Protein AF-0000000067025073 (afdb_homodimer)

Secondary structure (DSSP, 8-state):
-HHHHHHHHTHHHHHHHHHHHHHHHHHHHHHHHHHHHHHHHHHHHHHHHHHHHHHHHHHHHHHHH----HHHHHHHHHHHHHHHHHTT-----TT--S-SHHHHHHHHHHHHHT-----BTTB-----SHHHHHHHHHHHHHHHHHHHHHHHHHHHHHHHHHHHHHHHHHHHHHHH-TTS-HHHHHHHHHHHHHHHS-SSS-HHHHTTSS-HHHHHHHHHHHHHHHHHHHHHHH---HHHHHHHHHHHHTT----SS---GGGHHHHHHHHHHHHHHHHHHHHHHHHHHHHHHHHT-/-HHHHHHHHTHHHHHHHHHHHHHHHHHHHHHHHHHHHHHHHHHHHHHHHHHHHHHHHHHHHHHHH----HHHHHHHHHHHHHHHHHTT-----TT--S-SHHHHHHHHHHHHHT-----BTTB-----SHHHHHHHHHHHHHHHHHHHHHHHHHHHHHHHHHHHHHHHHHHHHHHH-TTS-HHHHHHHHHHHHHHHS-SSS-HHHHTTSS-HHHHHHHHHHHHHHHHHHHHHHH---HHHHHHHHHHHHTT----SS---GGGHHHHHHHHHHHHHHHHHHHHHHHHHHHHHHHHT-

Radius of gyration: 28.83 Å; Cα contacts (8 Å, |Δi|>4): 565; chains: 2; bounding box: 78×93×70 Å

pLDDT: mean 74.92, std 16.05, range [34.28, 96.12]

Solvent-accessible surface area (backbone atoms only — not comparable to full-atom values): 31392 Å² total; per-residue (Å²): 108,66,64,54,49,54,47,59,73,36,46,73,45,44,48,44,41,51,51,49,51,52,51,33,54,53,43,14,52,52,48,25,66,62,45,30,64,56,48,54,52,50,48,52,49,51,51,49,50,50,51,48,49,46,49,51,50,37,46,54,56,40,61,74,58,74,66,85,64,70,67,57,52,55,51,43,42,51,51,49,51,49,50,40,45,73,70,66,50,74,85,86,49,89,84,67,62,61,52,37,70,67,41,16,36,50,46,37,50,28,50,30,64,15,24,27,32,75,36,46,68,85,44,84,86,73,71,83,48,69,68,42,42,52,49,49,52,55,49,30,68,55,33,31,63,48,41,53,56,18,27,29,34,47,20,51,52,48,51,51,51,51,49,51,50,50,51,52,50,49,51,51,41,42,71,65,36,91,70,57,54,71,60,59,54,48,54,55,43,48,62,47,52,71,55,59,74,62,75,84,65,57,76,78,50,58,72,66,66,52,57,66,64,57,55,51,51,49,44,50,49,48,49,53,48,50,12,49,51,39,23,70,73,69,64,47,51,58,68,55,20,39,45,46,47,51,37,48,46,63,16,19,15,74,46,81,76,62,61,54,62,90,44,47,64,60,50,49,53,51,40,52,52,45,34,7,33,51,44,35,51,50,51,49,50,53,51,50,55,50,49,54,57,55,68,77,97,106,66,64,55,47,55,48,58,72,37,46,72,45,44,48,43,42,53,52,49,51,52,50,32,53,52,42,12,52,51,49,24,64,63,46,30,63,55,50,56,53,50,48,52,50,49,52,50,48,50,50,48,49,46,50,51,51,37,45,54,57,40,61,72,58,76,67,84,64,70,66,56,53,56,52,44,42,51,52,50,52,49,50,40,44,74,71,66,50,72,84,85,48,87,84,67,62,60,52,37,72,68,42,17,37,50,48,36,50,28,50,31,64,15,24,28,31,75,33,44,70,79,48,84,85,71,72,82,49,70,68,42,40,52,48,49,52,56,49,30,67,56,33,31,60,47,39,53,56,17,26,30,34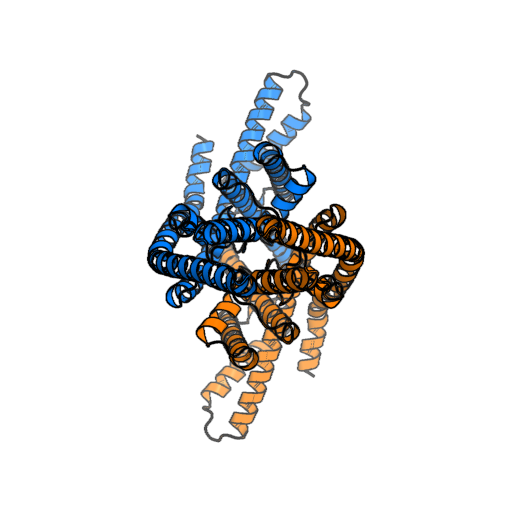,47,18,50,52,48,52,51,51,52,48,50,50,49,51,53,50,49,51,51,41,43,70,65,36,91,73,58,54,71,61,58,54,48,53,54,44,49,63,47,53,71,56,59,74,63,74,85,65,56,76,75,51,58,72,65,66,52,56,67,64,56,54,51,50,49,44,50,50,48,49,54,48,50,12,49,51,40,22,70,72,70,65,45,52,59,66,57,21,38,44,46,46,50,36,48,46,62,15,20,15,74,45,82,75,60,59,54,64,90,44,46,64,61,48,49,51,51,39,50,52,44,36,7,33,51,45,34,51,50,52,50,51,52,50,50,54,50,49,54,57,54,65,76,93

Organism: Dracunculus medinensis (NCBI:txid318479)

Foldseek 3Di:
DVVVVVVVVLVVLCVLVVVLVVLLQVQLVVLLVVAVVVQLVVLVVVLVVVVVVLLVVLVVVVVVVPDDDPVSSVVSSVVVVVVCVVVVNDDRDSPDGCSDSVNSSVVLCCLQLLLQDLPAPSGGDDGDDPVRVVVSVVSNVVRNVSLLSSLLSLLVVVLVVVLVVVLVVLVVCVVVPVPPDPVVVVVNVVVVVVVPPPPPDPPVCVLVVPPLVSLVVVLVVLLQVQLVVCCVQAVDDSVVSSVVSVSLLVSVNPVPDHGHNVCVVVSVVSNSNSVSSVSNSVVNVVVVVVVVVVVVD/DVVVVVVVLLVVLCVLVVVLVVLLQVQLVVLLVVAVVVQLVVLVVVLVVVLVVLLVVLVVVVVVVVDDDPVSSVVSSVVVVVVCVVVVNDDRDSPLGCSDSVNSSVVLCCLQLLLQPLPAPSGGDDGDDPVRVVVSVVSNVVRNVSLLSSLLSLLVVVLVVVLVVVLVVLVVCVVVPVPPDPVVVVVNVVVVVVVPPPPPDPPVCVLVPPPLVSLVVVLVVLLQVQLVVCCVQAVDDSVVSSVVSVSLLVSVNPNPDHGHNVCPVVSVVSNSNSVSSVSNSVVNVVVVVVVVVVVVD

Nearest PDB structures (foldseek):
  4xdl-assembly2_C  TM=5.123E-01  e=3.705E-07  Homo sapiens
  6pis-assembly1_A  TM=5.060E-01  e=1.432E-06  Mus musculus
  3k03-assembly1_A  TM=7.831E-01  e=1.466E-01  Bacillus cereus
  8vta-assembly1_A  TM=3.083E-01  e=8.335E-01  Spirochaeta thermophila
  4xdl-assembly2_C  TM=5.120E-01  e=4.250E-07  Homo sapiens

Sequence (594 aa):
MA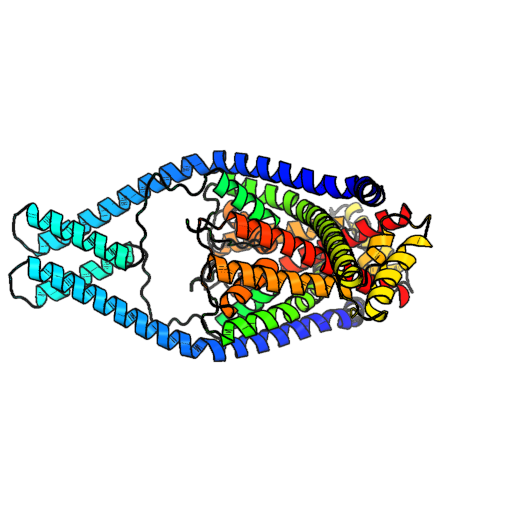IISLLKGNLKSILPILFLIIYTIIGAFIFMVLEGPNEINELKLLINERENLIEDTAFKLYKIRGGNPSRIYNRTIRALKIFSQQLGVTELNINNTKWTLLGSIYYSVTVYTTIGKLKQGYGDIYPITWSGRLVTIIYAFIGIPLALVSLYSLGKLFAVICIFFWKVLVQSLVKTSRFVSKDIEKQVKKLDVEDQESDNVDDGEYLLNFPISVLIALTIAWVLFCAWVFLALEGWNYGTSLYFTLISLTTIGFGDVLPSQSEIWATGLCVLVGLSLVSTVLSMVQQQIEALTKVKEMAIISLLKGNLKSILPILFLIIYTIIGAFIFMVLEGPNEINELKLLINERENLIEDTAFKLYKIRGGNPSRIYNRTIRALKIFSQQLGVTELNINNTKWTLLGSIYYSVTVYTTIGKLKQGYGDIYPITWSGRLVTIIYAFIGIPLALVSLYSLGKLFAVICIFFWKVLVQSLVKTSRFVSKDIEKQVKKLDVEDQESDNVDDGEYLLNFPISVLIALTIAWVLFCAWVFLALEGWNYGTSLYFTLISLTTIGFGDVLPSQSEIWATGLCVLVGLSLVSTVLSMVQQQIEALTKVKE

Structure (mmCIF, N/CA/C/O backbone):
data_AF-0000000067025073-model_v1
#
loop_
_entity.id
_entity.type
_entity.pdbx_description
1 polymer 'Ion channel'
#
loop_
_atom_site.group_PDB
_atom_site.id
_atom_site.type_symbol
_atom_site.label_atom_id
_atom_site.label_alt_id
_atom_site.label_comp_id
_atom_site.label_asym_id
_atom_site.label_entity_id
_atom_site.label_seq_id
_atom_site.pdbx_PDB_ins_code
_atom_site.Cartn_x
_atom_site.Cartn_y
_atom_site.Cartn_z
_atom_site.occupancy
_atom_site.B_iso_or_equiv
_atom_site.auth_seq_id
_atom_site.auth_comp_id
_atom_site.auth_asym_id
_atom_site.auth_atom_id
_atom_site.pdbx_PDB_model_num
ATOM 1 N N . MET A 1 1 ? 12.32 11.148 39.125 1 37.09 1 MET A N 1
ATOM 2 C CA . MET A 1 1 ? 11.141 12 39.25 1 37.09 1 MET A CA 1
ATOM 3 C C . MET A 1 1 ? 10.828 12.672 37.906 1 37.09 1 MET A C 1
ATOM 5 O O . MET A 1 1 ? 9.656 12.797 37.531 1 37.09 1 MET A O 1
ATOM 9 N N . ALA A 1 2 ? 11.898 13.094 37.219 1 40.72 2 ALA A N 1
ATOM 10 C CA . ALA A 1 2 ? 11.734 13.812 35.969 1 40.72 2 ALA A CA 1
ATOM 11 C C . ALA A 1 2 ? 11.164 12.906 34.875 1 40.72 2 ALA A C 1
ATOM 13 O O . ALA A 1 2 ? 10.289 13.312 34.125 1 40.72 2 ALA A O 1
ATOM 14 N N . ILE A 1 3 ? 11.641 11.68 34.938 1 44.47 3 ILE A N 1
ATOM 15 C CA . ILE A 1 3 ? 11.18 10.695 33.969 1 44.47 3 ILE A CA 1
ATOM 16 C C . ILE A 1 3 ? 9.695 10.391 34.188 1 44.47 3 ILE A C 1
ATOM 18 O O . ILE A 1 3 ? 8.914 10.297 33.25 1 44.47 3 ILE A O 1
ATOM 22 N N . ILE A 1 4 ? 9.406 10.211 35.406 1 46.09 4 ILE A N 1
ATOM 23 C CA . ILE A 1 4 ? 8.016 9.969 35.781 1 46.09 4 ILE A CA 1
ATOM 24 C C . ILE A 1 4 ? 7.168 11.18 35.406 1 46.09 4 ILE A C 1
ATOM 26 O O . ILE A 1 4 ? 6.047 11.031 34.906 1 46.09 4 ILE A O 1
ATOM 30 N N . SER A 1 5 ? 7.625 12.305 35.656 1 45.69 5 SER A N 1
ATOM 31 C CA . SER A 1 5 ? 6.895 13.516 35.281 1 45.69 5 SER A CA 1
ATOM 32 C C . SER A 1 5 ? 6.758 13.641 33.781 1 45.69 5 SER A C 1
ATOM 34 O O . SER A 1 5 ? 5.75 14.141 33.281 1 45.69 5 SER A O 1
ATOM 36 N N . LEU A 1 6 ? 7.844 13.289 33.156 1 48.56 6 LEU A N 1
ATOM 37 C CA . LEU A 1 6 ? 7.793 13.266 31.719 1 48.56 6 LEU A CA 1
ATOM 38 C C . LEU A 1 6 ? 6.742 12.281 31.219 1 48.56 6 LEU A C 1
ATOM 40 O O . LEU A 1 6 ? 6.012 12.562 30.266 1 48.56 6 LEU A O 1
ATOM 44 N N . LEU A 1 7 ? 6.746 11.203 31.953 1 49.44 7 LEU A N 1
ATOM 45 C CA . LEU A 1 7 ? 5.762 10.18 31.625 1 49.44 7 LEU A CA 1
ATOM 46 C C . LEU A 1 7 ? 4.363 10.602 32.062 1 49.44 7 LEU A C 1
ATOM 48 O O . LEU A 1 7 ? 3.371 10.258 31.422 1 49.44 7 LEU A O 1
ATOM 52 N N . LYS A 1 8 ? 4.238 11.172 33.188 1 49.34 8 LYS A N 1
ATOM 53 C CA . LYS A 1 8 ? 2.949 11.617 33.688 1 49.34 8 LYS A CA 1
ATOM 54 C C . LYS A 1 8 ? 2.299 12.625 32.75 1 49.34 8 LYS A C 1
ATOM 56 O O . LYS A 1 8 ? 1.085 12.594 32.562 1 49.34 8 LYS A O 1
ATOM 61 N N . GLY A 1 9 ? 2.951 13.633 32.375 1 47.28 9 GLY A N 1
ATOM 62 C CA . GLY A 1 9 ? 2.436 14.586 31.422 1 47.28 9 GLY A CA 1
ATOM 63 C C . GLY A 1 9 ? 2.033 13.945 30.109 1 47.28 9 GLY A C 1
ATOM 64 O O . GLY A 1 9 ? 1.14 14.438 29.422 1 47.28 9 GLY A O 1
ATOM 65 N N . ASN A 1 10 ? 2.646 12.758 29.781 1 53.69 10 ASN A N 1
ATOM 66 C CA . ASN A 1 10 ? 2.486 12.102 28.484 1 53.69 10 ASN A CA 1
ATOM 67 C C . ASN A 1 10 ? 1.423 11.008 28.531 1 53.69 10 ASN A C 1
ATOM 69 O O . ASN A 1 10 ? 1.336 10.18 27.625 1 53.69 10 ASN A O 1
ATOM 73 N N . LEU A 1 11 ? 0.904 10.852 29.672 1 56.38 11 LEU A N 1
ATOM 74 C CA . LEU A 1 11 ? -0.214 9.914 29.734 1 56.38 11 LEU A CA 1
ATOM 75 C C . LEU A 1 11 ? -1.237 10.219 28.641 1 56.38 11 LEU A C 1
ATOM 77 O O . LEU A 1 11 ? -1.848 9.305 28.094 1 56.38 11 LEU A O 1
ATOM 81 N N . LYS A 1 12 ? -1.437 11.5 28.5 1 61.66 12 LYS A N 1
ATOM 82 C CA . LYS A 1 12 ? -2.354 11.859 27.422 1 61.66 12 LYS A CA 1
ATOM 83 C C . LYS A 1 12 ? -1.832 11.383 26.062 1 61.66 12 LYS A C 1
ATOM 85 O O . LYS A 1 12 ? -2.615 11.094 25.156 1 61.66 12 LYS A O 1
ATOM 90 N N . SER A 1 13 ? -0.536 11.172 26.078 1 69.69 13 SER A N 1
ATOM 91 C CA . SER A 1 13 ? 0.057 10.703 24.828 1 69.69 13 SER A CA 1
ATOM 92 C C . SER A 1 13 ? -0.081 9.195 24.672 1 69.69 13 SER A C 1
ATOM 94 O O . SER A 1 13 ? 0.003 8.664 23.562 1 69.69 13 SER A O 1
ATOM 96 N N . ILE A 1 14 ? -0.463 8.531 25.781 1 80.12 14 ILE A N 1
ATOM 97 C CA . ILE A 1 14 ? -0.529 7.078 25.734 1 80.12 14 ILE A CA 1
ATOM 98 C C . ILE A 1 14 ? -1.954 6.633 25.422 1 80.12 14 ILE A C 1
ATOM 100 O O . ILE A 1 14 ? -2.17 5.516 24.953 1 80.12 14 ILE A O 1
ATOM 104 N N . LEU A 1 15 ? -2.83 7.5 25.625 1 84.62 15 LEU A N 1
ATOM 105 C CA . LEU A 1 15 ? -4.238 7.156 25.453 1 84.62 15 LEU A CA 1
ATOM 106 C C . LEU A 1 15 ? -4.539 6.762 24.016 1 84.62 15 LEU A C 1
ATOM 108 O O . LEU A 1 15 ? -5.16 5.727 23.766 1 84.62 15 LEU A O 1
ATOM 112 N N . PRO A 1 16 ? -4.07 7.555 23.109 1 85.75 16 PRO A N 1
ATOM 113 C CA . PRO A 1 16 ? -4.344 7.164 21.719 1 85.75 16 PRO A CA 1
ATOM 114 C C . PRO A 1 16 ? -3.713 5.82 21.359 1 85.75 16 PRO A C 1
ATOM 116 O O . PRO A 1 16 ? -4.266 5.078 20.547 1 85.75 16 PRO A O 1
ATOM 119 N N . ILE A 1 17 ? -2.662 5.543 21.969 1 87.25 17 ILE A N 1
ATOM 120 C CA . ILE A 1 17 ? -1.975 4.285 21.688 1 87.25 17 ILE A CA 1
ATOM 121 C C . ILE A 1 17 ? -2.795 3.119 22.234 1 87.25 17 ILE A C 1
ATOM 123 O O . ILE A 1 17 ? -2.947 2.096 21.562 1 87.25 17 ILE A O 1
ATOM 127 N N . LEU A 1 18 ? -3.262 3.297 23.359 1 90.25 18 LEU A N 1
ATOM 128 C CA . LEU A 1 18 ? -4.094 2.266 23.969 1 90.25 18 LEU A CA 1
ATOM 129 C C . LEU A 1 18 ? -5.363 2.039 23.172 1 90.25 18 LEU A C 1
ATOM 131 O O . LEU A 1 18 ? -5.789 0.898 22.969 1 90.25 18 LEU A O 1
ATOM 135 N N . PHE A 1 19 ? -5.941 3.107 22.719 1 91 19 PHE A N 1
ATOM 136 C CA . PHE A 1 19 ? -7.137 3.002 21.891 1 91 19 PHE A CA 1
ATOM 137 C C . PHE A 1 19 ? -6.836 2.256 20.594 1 91 19 PHE A C 1
ATOM 139 O O . PHE A 1 19 ? -7.664 1.481 20.109 1 91 19 PHE A O 1
ATOM 146 N N . LEU A 1 20 ? -5.707 2.492 20.109 1 90.75 20 LEU A N 1
ATOM 147 C CA . LEU A 1 20 ? -5.336 1.826 18.859 1 90.75 20 LEU A CA 1
ATOM 148 C C . LEU A 1 20 ? -5.125 0.333 19.094 1 90.75 20 LEU A C 1
ATOM 150 O O . LEU A 1 20 ? -5.477 -0.484 18.234 1 90.75 20 LEU A O 1
ATOM 154 N N . ILE A 1 21 ? -4.602 0.016 20.188 1 91.88 21 ILE A N 1
ATOM 155 C CA . ILE A 1 21 ? -4.371 -1.387 20.516 1 91.88 21 ILE A CA 1
ATOM 156 C C . ILE A 1 21 ? -5.711 -2.107 20.672 1 91.88 21 ILE A C 1
ATOM 158 O O . ILE A 1 21 ? -5.902 -3.195 20.125 1 91.88 21 ILE A O 1
ATOM 162 N N . ILE A 1 22 ? -6.582 -1.513 21.359 1 94.69 22 ILE A N 1
ATOM 163 C CA . ILE A 1 22 ? -7.906 -2.094 21.547 1 94.69 22 ILE A CA 1
ATOM 164 C C . ILE A 1 22 ? -8.617 -2.195 20.188 1 94.69 22 ILE A C 1
ATOM 166 O O . ILE A 1 22 ? -9.25 -3.207 19.891 1 94.69 22 ILE A O 1
ATOM 170 N N . TYR A 1 23 ? -8.492 -1.178 19.469 1 95.06 23 TYR A N 1
ATOM 171 C CA . TYR A 1 23 ? -9.086 -1.156 18.141 1 95.06 23 TYR A CA 1
ATOM 172 C C . TYR A 1 23 ? -8.523 -2.279 17.281 1 95.06 23 TYR A C 1
ATOM 174 O O . TYR A 1 23 ? -9.258 -2.893 16.5 1 95.06 23 TYR A O 1
ATOM 182 N N . THR A 1 24 ? -7.297 -2.574 17.422 1 94 24 THR A N 1
ATOM 183 C CA . THR A 1 24 ? -6.656 -3.639 16.656 1 94 24 THR A CA 1
ATOM 184 C C . THR A 1 24 ? -7.191 -5.004 17.062 1 94 24 THR A C 1
ATOM 186 O O . THR A 1 24 ? -7.461 -5.859 16.219 1 94 24 THR A O 1
ATOM 189 N N . ILE A 1 25 ? -7.344 -5.133 18.328 1 94.81 25 ILE A N 1
ATOM 190 C CA . ILE A 1 25 ? -7.82 -6.41 18.859 1 94.81 25 ILE A CA 1
ATOM 191 C C . ILE A 1 25 ? -9.266 -6.637 18.406 1 94.81 25 ILE A C 1
ATOM 193 O O . ILE A 1 25 ? -9.625 -7.734 17.984 1 94.81 25 ILE A O 1
ATOM 197 N N . ILE A 1 26 ? -10.039 -5.621 18.453 1 96.06 26 ILE A N 1
ATOM 198 C CA . ILE A 1 26 ? -11.43 -5.723 18.031 1 96.06 26 ILE A CA 1
ATOM 199 C C . ILE A 1 26 ? -11.484 -6.07 16.531 1 96.06 26 ILE A C 1
ATOM 201 O O . ILE A 1 26 ? -12.25 -6.941 16.125 1 96.06 26 ILE A O 1
ATOM 205 N N . GLY A 1 27 ? -10.695 -5.387 15.797 1 95.62 27 GLY A N 1
ATOM 206 C CA . GLY A 1 27 ? -10.656 -5.684 14.367 1 95.62 27 GLY A CA 1
ATOM 207 C C . GLY A 1 27 ? -10.211 -7.102 14.062 1 95.62 27 GLY A C 1
ATOM 208 O O . GLY A 1 27 ? -10.789 -7.77 13.203 1 95.62 27 GLY A O 1
ATOM 209 N N . ALA A 1 28 ? -9.242 -7.559 14.773 1 94.88 28 ALA A N 1
ATOM 210 C CA . ALA A 1 28 ? -8.719 -8.906 14.555 1 94.88 28 ALA A CA 1
ATOM 211 C C . ALA A 1 28 ? -9.805 -9.953 14.797 1 94.88 28 ALA A C 1
ATOM 213 O O . ALA A 1 28 ? -9.961 -10.883 14.008 1 94.88 28 ALA A O 1
ATOM 214 N N . PHE A 1 29 ? -10.539 -9.734 15.82 1 95.62 29 PHE A N 1
ATOM 215 C CA . PHE A 1 29 ? -11.594 -10.695 16.141 1 95.62 29 PHE A CA 1
ATOM 216 C C . PHE A 1 29 ? -12.719 -10.633 15.117 1 95.62 29 PHE A C 1
ATOM 218 O O . PHE A 1 29 ? -13.25 -11.664 14.711 1 95.62 29 PHE A O 1
ATOM 225 N N . ILE A 1 30 ? -13.039 -9.516 14.727 1 96.12 30 ILE A N 1
ATOM 226 C CA . ILE A 1 30 ? -14.109 -9.344 13.75 1 96.12 30 ILE A CA 1
ATOM 227 C C . ILE A 1 30 ? -13.727 -10.023 12.438 1 96.12 30 ILE A C 1
ATOM 229 O O . ILE A 1 30 ? -14.516 -10.789 11.875 1 96.12 30 ILE A O 1
ATOM 233 N N . PHE A 1 31 ? -12.547 -9.82 12 1 94.81 31 PHE A N 1
ATOM 234 C CA . PHE A 1 31 ? -12.133 -10.367 10.711 1 94.81 31 PHE A CA 1
ATOM 235 C C . PHE A 1 31 ? -11.914 -11.867 10.805 1 94.81 31 PHE A C 1
ATOM 237 O O . PHE A 1 31 ? -12.164 -12.602 9.844 1 94.81 31 PHE A O 1
ATOM 244 N N . MET A 1 32 ? -11.469 -12.289 11.945 1 93.56 32 MET A N 1
ATOM 245 C CA . MET A 1 32 ? -11.289 -13.719 12.141 1 93.56 32 MET A CA 1
ATOM 246 C C . MET A 1 32 ? -12.617 -14.461 12.031 1 93.56 32 MET A C 1
ATOM 248 O O . MET A 1 32 ? -12.703 -15.508 11.398 1 93.56 32 MET A O 1
ATOM 252 N N . VAL A 1 33 ? -13.633 -13.875 12.609 1 93.62 33 VAL A N 1
ATOM 253 C CA . VAL A 1 33 ? -14.945 -14.523 12.641 1 93.62 33 VAL A CA 1
ATOM 254 C C . VAL A 1 33 ? -15.625 -14.383 11.281 1 93.62 33 VAL A C 1
ATOM 256 O O . VAL A 1 33 ? -16.328 -15.297 10.836 1 93.62 33 VAL A O 1
ATOM 259 N N . LEU A 1 34 ? -15.414 -13.328 10.578 1 92.94 34 LEU A N 1
ATOM 260 C CA . LEU A 1 34 ? -16.094 -13.062 9.312 1 92.94 34 LEU A CA 1
ATOM 261 C C . LEU A 1 34 ? -15.469 -13.883 8.18 1 92.94 34 LEU A C 1
ATOM 263 O O . LEU A 1 34 ? -16.172 -14.398 7.32 1 92.94 34 LEU A O 1
ATOM 267 N N . GLU A 1 35 ? -14.141 -13.969 8.172 1 93.19 35 GLU A N 1
ATOM 268 C CA . GLU A 1 35 ? -13.469 -14.578 7.035 1 93.19 35 GLU A CA 1
ATOM 269 C C . GLU A 1 35 ? -12.984 -15.984 7.363 1 93.19 35 GLU A C 1
ATOM 271 O O . GLU A 1 35 ? -12.734 -16.797 6.465 1 93.19 35 GLU A O 1
ATOM 276 N N . GLY A 1 36 ? -12.867 -16.359 8.523 1 88.94 36 GLY A N 1
ATOM 277 C CA . GLY A 1 36 ? -12.336 -17.641 8.953 1 88.94 36 GLY A CA 1
ATOM 278 C C . GLY A 1 36 ? -13.078 -18.828 8.359 1 88.94 36 GLY A C 1
ATOM 279 O O . GLY A 1 36 ? -12.484 -19.641 7.656 1 88.94 36 GLY A O 1
ATOM 280 N N . PRO A 1 37 ? -14.344 -18.844 8.57 1 88.88 37 PRO A N 1
ATOM 281 C CA . PRO A 1 37 ? -15.109 -19.984 8.062 1 88.88 37 PRO A CA 1
ATOM 282 C C . PRO A 1 37 ? -15.117 -20.062 6.535 1 88.88 37 PRO A C 1
ATOM 284 O O . PRO A 1 37 ? -15.078 -21.156 5.965 1 88.88 37 PRO A O 1
ATOM 287 N N . ASN A 1 38 ? -15.227 -19 5.918 1 88.75 38 ASN A N 1
ATOM 288 C CA . ASN A 1 38 ? -15.211 -18.984 4.461 1 88.75 38 ASN A CA 1
ATOM 289 C C . ASN A 1 38 ? -13.875 -19.469 3.908 1 88.75 38 ASN A C 1
ATOM 291 O O . ASN A 1 38 ? -13.836 -20.141 2.875 1 88.75 38 ASN A O 1
ATOM 295 N N . GLU A 1 39 ? -12.805 -19.094 4.59 1 87.88 39 GLU A N 1
ATOM 296 C CA . GLU A 1 39 ? -11.477 -19.531 4.152 1 87.88 39 GLU A CA 1
ATOM 297 C C . GLU A 1 39 ? -11.359 -21.047 4.18 1 87.88 39 GLU A C 1
ATOM 299 O O . GLU A 1 39 ? -10.82 -21.656 3.252 1 87.88 39 GLU A O 1
ATOM 304 N N . ILE A 1 40 ? -11.844 -21.641 5.176 1 85.5 40 ILE A N 1
ATOM 305 C CA . ILE A 1 40 ? -11.766 -23.078 5.32 1 85.5 40 ILE A CA 1
ATOM 306 C C . ILE A 1 40 ? -12.57 -23.75 4.207 1 85.5 40 ILE A C 1
ATOM 308 O O . ILE A 1 40 ? -12.117 -24.734 3.604 1 85.5 40 ILE A O 1
ATOM 312 N N . ASN A 1 41 ? -13.703 -23.188 3.955 1 86.31 41 ASN A N 1
ATOM 313 C CA . ASN A 1 41 ? -14.539 -23.734 2.902 1 86.31 41 ASN A CA 1
ATOM 314 C C . ASN A 1 41 ? -13.891 -23.594 1.529 1 86.31 41 ASN A C 1
ATOM 316 O O . ASN A 1 41 ? -13.922 -24.531 0.722 1 86.31 41 ASN A O 1
ATOM 320 N N . GLU A 1 42 ? -13.328 -22.453 1.267 1 85.06 42 GLU A N 1
ATOM 321 C CA . GLU A 1 42 ? -12.656 -22.219 -0.009 1 85.06 42 GLU A CA 1
ATOM 322 C C . GLU A 1 42 ? -11.438 -23.125 -0.163 1 85.06 42 GLU A C 1
ATOM 324 O O . GLU A 1 42 ? -11.148 -23.609 -1.261 1 85.06 42 GLU A O 1
ATOM 329 N N . LEU A 1 43 ? -10.734 -23.281 0.873 1 83.88 43 LEU A N 1
ATOM 330 C CA . LEU A 1 43 ? -9.547 -24.125 0.843 1 83.88 43 LEU A CA 1
ATOM 331 C C . LEU A 1 43 ? -9.922 -25.578 0.529 1 83.88 43 LEU A C 1
ATOM 333 O O . LEU A 1 43 ? -9.242 -26.234 -0.261 1 83.88 43 LEU A O 1
ATOM 337 N N . LYS A 1 44 ? -10.945 -26 1.125 1 83.5 44 LYS A N 1
ATOM 338 C CA . LYS A 1 44 ? -11.414 -27.359 0.865 1 83.5 44 LYS A CA 1
ATOM 339 C C . LYS A 1 44 ? -11.828 -27.531 -0.594 1 83.5 44 LYS A C 1
ATOM 341 O O . LYS A 1 44 ? -11.5 -28.547 -1.224 1 83.5 44 LYS A O 1
ATOM 346 N N . LEU A 1 45 ? -12.445 -26.516 -1.048 1 82.5 45 LEU A N 1
ATOM 347 C CA . LEU A 1 45 ? -12.875 -26.562 -2.439 1 82.5 45 LEU A CA 1
ATOM 348 C C . LEU A 1 45 ? -11.68 -26.562 -3.383 1 82.5 45 LEU A C 1
ATOM 350 O O . LEU A 1 45 ? -11.664 -27.297 -4.375 1 82.5 45 LEU A O 1
ATOM 354 N N . LEU A 1 46 ? -10.719 -25.703 -3.043 1 81.69 46 LEU A N 1
ATOM 355 C CA . LEU A 1 46 ? -9.531 -25.594 -3.885 1 81.69 46 LEU A CA 1
ATOM 356 C C . LEU A 1 46 ? -8.75 -26.906 -3.875 1 81.69 46 LEU A C 1
ATOM 358 O O . LEU A 1 46 ? -8.227 -27.328 -4.91 1 81.69 46 LEU A O 1
ATOM 362 N N . ILE A 1 47 ? -8.648 -27.531 -2.777 1 81.5 47 ILE A N 1
ATOM 363 C CA . ILE A 1 47 ? -7.941 -28.797 -2.656 1 81.5 47 ILE A CA 1
ATOM 364 C C . ILE A 1 47 ? -8.641 -29.859 -3.504 1 81.5 47 ILE A C 1
ATOM 366 O O . ILE A 1 47 ? -7.988 -30.609 -4.23 1 81.5 47 ILE A O 1
ATOM 370 N N . ASN A 1 48 ? -9.891 -29.812 -3.387 1 82 48 ASN A N 1
ATOM 371 C CA . ASN A 1 48 ? -10.664 -30.766 -4.164 1 82 48 ASN A CA 1
ATOM 372 C C . ASN A 1 48 ? -10.531 -30.531 -5.664 1 82 48 ASN A C 1
ATOM 374 O O . ASN A 1 48 ? -10.414 -31.469 -6.445 1 82 48 ASN A O 1
ATOM 378 N N . GLU A 1 49 ? -10.555 -29.312 -6.039 1 81.94 49 GLU A N 1
ATOM 379 C CA . GLU A 1 49 ? -10.406 -28.953 -7.449 1 81.94 49 GLU A CA 1
ATOM 380 C C . GLU A 1 49 ? -9.039 -29.375 -7.98 1 81.94 49 GLU A C 1
ATOM 382 O O . GLU A 1 49 ? -8.922 -29.875 -9.102 1 81.94 49 GLU A O 1
ATOM 387 N N . ARG A 1 50 ? -8.062 -29.094 -7.191 1 79.56 50 ARG A N 1
ATOM 388 C CA . ARG A 1 50 ? -6.707 -29.438 -7.609 1 79.56 50 ARG A CA 1
ATOM 389 C C . ARG A 1 50 ? -6.543 -30.953 -7.727 1 79.56 50 ARG A C 1
ATOM 391 O O . ARG A 1 50 ? -5.879 -31.438 -8.648 1 79.56 50 ARG A O 1
ATOM 398 N N . GLU A 1 51 ? -7.082 -31.594 -6.789 1 79.44 51 GLU A N 1
ATOM 399 C CA . GLU A 1 51 ? -7.023 -33.062 -6.836 1 79.44 51 GLU A CA 1
ATOM 400 C C . GLU A 1 51 ? -7.758 -33.594 -8.062 1 79.44 51 GLU A C 1
ATOM 402 O O . GLU A 1 51 ? -7.277 -34.531 -8.727 1 79.44 51 GLU A O 1
ATOM 407 N N . ASN A 1 52 ? -8.836 -32.969 -8.281 1 79.06 52 ASN A N 1
ATOM 408 C CA . ASN A 1 52 ? -9.594 -33.406 -9.461 1 79.06 52 ASN A CA 1
ATOM 409 C C . ASN A 1 52 ? -8.836 -33.094 -10.75 1 79.06 52 ASN A C 1
ATOM 411 O O . ASN A 1 52 ? -8.883 -33.875 -11.695 1 79.06 52 ASN A O 1
ATOM 415 N N . LEU A 1 53 ? -8.211 -31.953 -10.75 1 79.88 53 LEU A N 1
ATOM 416 C CA . LEU A 1 53 ? -7.414 -31.578 -11.914 1 79.88 53 LEU A CA 1
ATOM 417 C C . LEU A 1 53 ? -6.273 -32.562 -12.133 1 79.88 53 LEU A C 1
ATOM 419 O O . LEU A 1 53 ? -6 -32.969 -13.273 1 79.88 53 LEU A O 1
ATOM 423 N N . ILE A 1 54 ? -5.598 -32.906 -11.102 1 79.31 54 ILE A N 1
ATOM 424 C CA . ILE A 1 54 ? -4.488 -33.875 -11.18 1 79.31 54 ILE A CA 1
ATOM 425 C C . ILE A 1 54 ? -4.992 -35.219 -11.672 1 79.31 54 ILE A C 1
ATOM 427 O O . ILE A 1 54 ? -4.383 -35.844 -12.547 1 79.31 54 ILE A O 1
ATOM 431 N N . GLU A 1 55 ? -6.109 -35.625 -11.156 1 76.69 55 GLU A N 1
ATOM 432 C CA . GLU A 1 55 ? -6.68 -36.906 -11.539 1 76.69 55 GLU A CA 1
ATOM 433 C C . GLU A 1 55 ? -7.125 -36.906 -13 1 76.69 55 GLU A C 1
ATOM 435 O O . GLU A 1 55 ? -6.891 -37.875 -13.734 1 76.69 55 GLU A O 1
ATOM 440 N N . ASP A 1 56 ? -7.758 -35.844 -13.391 1 76.75 56 ASP A N 1
ATOM 441 C CA . ASP A 1 56 ? -8.211 -35.719 -14.773 1 76.75 56 ASP A CA 1
ATOM 442 C C . ASP A 1 56 ? -7.031 -35.719 -15.742 1 76.75 56 ASP A C 1
ATOM 444 O O . ASP A 1 56 ? -7.094 -36.375 -16.797 1 76.75 56 ASP A O 1
ATOM 448 N N . THR A 1 57 ? -6.059 -34.969 -15.398 1 76.38 57 THR A N 1
ATOM 449 C CA . THR A 1 57 ? -4.879 -34.938 -16.25 1 76.38 57 THR A CA 1
ATOM 450 C C . THR A 1 57 ? -4.168 -36.281 -16.281 1 76.38 57 THR A C 1
ATOM 452 O O . THR A 1 57 ? -3.699 -36.719 -17.344 1 76.38 57 THR A O 1
ATOM 455 N N . ALA A 1 58 ? -4.062 -36.906 -15.148 1 73.88 58 ALA A N 1
ATOM 456 C CA . ALA A 1 58 ? -3.471 -38.25 -15.086 1 73.88 58 ALA A CA 1
ATOM 457 C C . ALA A 1 58 ? -4.25 -39.219 -15.953 1 73.88 58 ALA A C 1
ATOM 459 O O . ALA A 1 58 ? -3.66 -40.062 -16.641 1 73.88 58 ALA A O 1
ATOM 460 N N . PHE A 1 59 ? -5.555 -39.062 -15.828 1 71.88 59 PHE A N 1
ATOM 461 C CA . PHE A 1 59 ? -6.418 -39.938 -16.625 1 71.88 59 PHE A CA 1
ATOM 462 C C . PHE A 1 59 ? -6.207 -39.688 -18.109 1 71.88 59 PHE A C 1
ATOM 464 O O . PHE A 1 59 ? -6.164 -40.625 -18.906 1 71.88 59 PHE A O 1
ATOM 471 N N . LYS A 1 60 ? -6.141 -38.438 -18.516 1 73.44 60 LYS A N 1
ATOM 472 C CA . LYS A 1 60 ? -5.898 -38.062 -19.906 1 73.44 60 LYS A CA 1
ATOM 473 C C . LYS A 1 60 ? -4.57 -38.625 -20.406 1 73.44 60 LYS A C 1
ATOM 475 O O . LYS A 1 60 ? -4.48 -39.125 -21.516 1 73.44 60 LYS A O 1
ATOM 480 N N . LEU A 1 61 ? -3.596 -38.562 -19.594 1 71.81 61 LEU A N 1
ATOM 481 C CA . LEU A 1 61 ? -2.273 -39.062 -19.938 1 71.81 61 LEU A CA 1
ATOM 482 C C . LEU A 1 61 ? -2.271 -40.594 -19.984 1 71.81 61 LEU A C 1
ATOM 484 O O . LEU A 1 61 ? -1.581 -41.188 -20.812 1 71.81 61 LEU A O 1
ATOM 488 N N . TYR A 1 62 ? -3.15 -41.156 -19.141 1 65.56 62 TYR A N 1
ATOM 489 C CA . TYR A 1 62 ? -3.324 -42.594 -19.094 1 65.56 62 TYR A CA 1
ATOM 490 C C . TYR A 1 62 ? -3.99 -43.094 -20.375 1 65.56 62 TYR A C 1
ATOM 492 O O . TYR A 1 62 ? -3.588 -44.125 -20.922 1 65.56 62 TYR A O 1
ATOM 500 N N . LYS A 1 63 ? -5.043 -42.438 -20.75 1 65.44 63 LYS A N 1
ATOM 501 C CA . LYS A 1 63 ? -5.781 -42.844 -21.938 1 65.44 63 LYS A CA 1
ATOM 502 C C . LYS A 1 63 ? -4.898 -42.75 -23.188 1 65.44 63 LYS A C 1
ATOM 504 O O . LYS A 1 63 ? -5.074 -43.531 -24.125 1 65.44 63 LYS A O 1
ATOM 509 N N . ILE A 1 64 ? -4.172 -41.719 -23.125 1 59.66 64 ILE A N 1
ATOM 510 C CA . ILE A 1 64 ? -3.246 -41.625 -24.234 1 59.66 64 ILE A CA 1
ATOM 511 C C . ILE A 1 64 ? -2.373 -42.875 -24.297 1 59.66 64 ILE A C 1
ATOM 513 O O . ILE A 1 64 ? -2.012 -43.344 -25.391 1 59.66 64 ILE A O 1
ATOM 517 N N . ARG A 1 65 ? -2.143 -43.469 -23.156 1 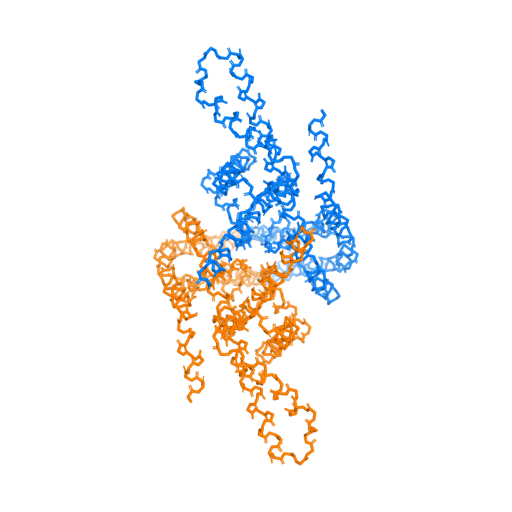58.19 65 ARG A N 1
ATOM 518 C CA . ARG A 1 65 ? -1.139 -44.531 -23.016 1 58.19 65 ARG A CA 1
ATOM 519 C C . ARG A 1 65 ? -1.75 -45.906 -23.234 1 58.19 65 ARG A C 1
ATOM 521 O O . ARG A 1 65 ? -1.047 -46.844 -23.609 1 58.19 65 ARG A O 1
ATOM 528 N N . GLY A 1 66 ? -2.992 -46.094 -23.578 1 53.78 66 GLY A N 1
ATOM 529 C CA . GLY A 1 66 ? -3.686 -47.344 -23.844 1 53.78 66 GLY A CA 1
ATOM 530 C C . GLY A 1 66 ? -3.549 -48.375 -22.719 1 53.78 66 GLY A C 1
ATOM 531 O O . GLY A 1 66 ? -4.125 -49.438 -22.781 1 53.78 66 GLY A O 1
ATOM 532 N N . GLY A 1 67 ? -2.42 -48.406 -21.891 1 50.38 67 GLY A N 1
ATOM 533 C CA . GLY A 1 67 ? -2.271 -49.625 -21.141 1 50.38 67 GLY A CA 1
ATOM 534 C C . GLY A 1 67 ? -2.748 -49.531 -19.703 1 50.38 67 GLY A C 1
ATOM 535 O O . GLY A 1 67 ? -3.002 -48.438 -19.219 1 50.38 67 GLY A O 1
ATOM 536 N N . ASN A 1 68 ? -3.104 -50.656 -18.906 1 48.47 68 ASN A N 1
ATOM 537 C CA . ASN A 1 68 ? -3.896 -51.031 -17.75 1 48.47 68 ASN A CA 1
ATOM 538 C C . ASN A 1 68 ? -3.312 -50.5 -16.453 1 48.47 68 ASN A C 1
ATOM 540 O O . ASN A 1 68 ? -4.02 -50.375 -15.453 1 48.47 68 ASN A O 1
ATOM 544 N N . PRO A 1 69 ? -1.972 -50.594 -15.867 1 58.47 69 PRO A N 1
ATOM 545 C CA . PRO A 1 69 ? -1.844 -50.906 -14.453 1 58.47 69 PRO A CA 1
ATOM 546 C C . PRO A 1 69 ? -1.913 -49.688 -13.547 1 58.47 69 PRO A C 1
ATOM 548 O O . PRO A 1 69 ? -1.552 -48.594 -13.969 1 58.47 69 PRO A O 1
ATOM 551 N N . SER A 1 70 ? -2.754 -49.719 -12.406 1 60.81 70 SER A N 1
ATOM 552 C CA . SER A 1 70 ? -2.961 -48.875 -11.242 1 60.81 70 SER A CA 1
ATOM 553 C C . SER A 1 70 ? -1.653 -48.25 -10.789 1 60.81 70 SER A C 1
ATOM 555 O O . SER A 1 70 ? -1.638 -47.062 -10.375 1 60.81 70 SER A O 1
ATOM 557 N N . ARG A 1 71 ? -0.556 -48.969 -11 1 63.62 71 ARG A N 1
ATOM 558 C CA . ARG A 1 71 ? 0.737 -48.5 -10.539 1 63.62 71 ARG A CA 1
ATOM 559 C C . ARG A 1 71 ? 1.208 -47.312 -11.375 1 63.62 71 ARG A C 1
ATOM 561 O O . ARG A 1 71 ? 1.751 -46.344 -10.836 1 63.62 71 ARG A O 1
ATOM 568 N N . ILE A 1 72 ? 0.93 -47.344 -12.633 1 69.31 72 ILE A N 1
ATOM 569 C CA . ILE A 1 72 ? 1.354 -46.281 -13.531 1 69.31 72 ILE A CA 1
ATOM 570 C C . ILE A 1 72 ? 0.541 -45 -13.25 1 69.31 72 ILE A C 1
ATOM 572 O O . ILE A 1 72 ? 1.073 -43.906 -13.297 1 69.31 72 ILE A O 1
ATOM 576 N N . TYR A 1 73 ? -0.661 -45.281 -12.875 1 71.88 73 TYR A N 1
ATOM 577 C CA . TYR A 1 73 ? -1.551 -44.156 -12.555 1 71.88 73 TYR A CA 1
ATOM 578 C C . TYR A 1 73 ? -1.048 -43.406 -11.336 1 71.88 73 TYR A C 1
ATOM 580 O O . TYR A 1 73 ? -0.968 -42.156 -11.367 1 71.88 73 TYR A O 1
ATOM 588 N N . ASN A 1 74 ? -0.637 -44.062 -10.289 1 71.5 74 ASN A N 1
ATOM 589 C CA . ASN A 1 74 ? -0.16 -43.438 -9.062 1 71.5 74 ASN A CA 1
ATOM 590 C C . ASN A 1 74 ? 1.168 -42.719 -9.289 1 71.5 74 ASN A C 1
ATOM 592 O O . ASN A 1 74 ? 1.411 -41.656 -8.711 1 71.5 74 ASN A O 1
ATOM 596 N N . ARG A 1 75 ? 1.971 -43.281 -10.148 1 71.75 75 ARG A N 1
ATOM 597 C CA . ARG A 1 75 ? 3.244 -42.625 -10.453 1 71.75 75 ARG A CA 1
ATOM 598 C C . ARG A 1 75 ? 3.033 -41.344 -11.242 1 71.75 75 ARG A C 1
ATOM 600 O O . ARG A 1 75 ? 3.754 -40.375 -11.047 1 71.75 75 ARG A O 1
ATOM 607 N N . THR A 1 76 ? 2.039 -41.344 -12.148 1 74.88 76 THR A N 1
ATOM 608 C CA . THR A 1 76 ? 1.721 -40.156 -12.922 1 74.88 76 THR A CA 1
ATOM 609 C C . THR A 1 76 ? 1.207 -39.031 -12.016 1 74.88 76 THR A C 1
ATOM 611 O O . THR A 1 76 ? 1.591 -37.875 -12.172 1 74.88 76 THR A O 1
ATOM 614 N N . ILE A 1 77 ? 0.454 -39.406 -11.039 1 74.25 77 ILE A N 1
ATOM 615 C CA . ILE A 1 77 ? -0.098 -38.438 -10.086 1 74.25 77 ILE A CA 1
ATOM 616 C C . ILE A 1 77 ? 1.033 -37.812 -9.289 1 74.25 77 ILE A C 1
ATOM 618 O O . ILE A 1 77 ? 1.048 -36.594 -9.086 1 74.25 77 ILE A O 1
ATOM 622 N N . ARG A 1 78 ? 1.927 -38.594 -8.93 1 72.94 78 ARG A N 1
ATOM 623 C CA . ARG A 1 78 ? 3.061 -38.094 -8.172 1 72.94 78 ARG A CA 1
ATOM 624 C C . ARG A 1 78 ? 3.912 -37.156 -9.023 1 72.94 78 ARG A C 1
ATOM 626 O O . ARG A 1 78 ? 4.383 -36.125 -8.539 1 72.94 78 ARG A O 1
ATOM 633 N N . ALA A 1 79 ? 4.105 -37.5 -10.266 1 72.19 79 ALA A N 1
ATOM 634 C CA . ALA A 1 79 ? 4.891 -36.688 -11.172 1 72.19 79 ALA A CA 1
ATOM 635 C C . ALA A 1 79 ? 4.215 -35.312 -11.391 1 72.19 79 ALA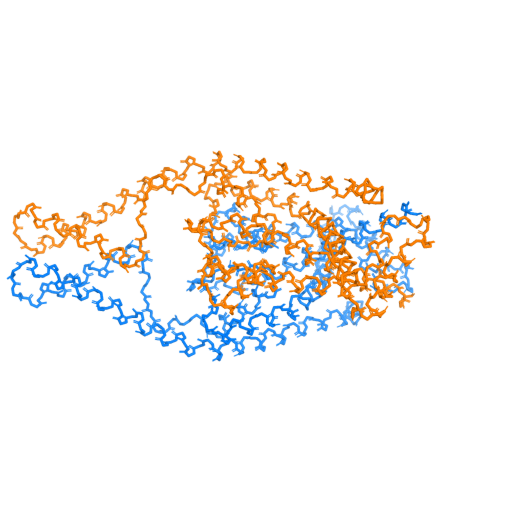 A C 1
ATOM 637 O O . ALA A 1 79 ? 4.883 -34.281 -11.445 1 72.19 79 ALA A O 1
ATOM 638 N N . LEU A 1 80 ? 2.928 -35.375 -11.453 1 77.69 80 LEU A N 1
ATOM 639 C CA . LEU A 1 80 ? 2.182 -34.156 -11.672 1 77.69 80 LEU A CA 1
ATOM 640 C C . LEU A 1 80 ? 2.229 -33.25 -10.43 1 77.69 80 LEU A C 1
ATOM 642 O O . LEU A 1 80 ? 2.293 -32.031 -10.539 1 77.69 80 LEU A O 1
ATOM 646 N N . LYS A 1 81 ? 2.213 -33.875 -9.32 1 75.31 81 LYS A N 1
ATOM 647 C CA . LYS A 1 81 ? 2.309 -33.125 -8.07 1 75.31 81 LYS A CA 1
ATOM 648 C C . LYS A 1 81 ? 3.67 -32.438 -7.938 1 75.31 81 LYS A C 1
ATOM 650 O O . LYS A 1 81 ? 3.754 -31.266 -7.539 1 75.31 81 LYS A O 1
ATOM 655 N N . ILE A 1 82 ? 4.676 -33.125 -8.344 1 72.56 82 ILE A N 1
ATOM 656 C CA . ILE A 1 82 ? 6.02 -32.562 -8.305 1 72.56 82 ILE A CA 1
ATOM 657 C C . ILE A 1 82 ? 6.133 -31.438 -9.32 1 72.56 82 ILE A C 1
ATOM 659 O O . ILE A 1 82 ? 6.727 -30.391 -9.031 1 72.56 82 ILE A O 1
ATOM 663 N N . PHE A 1 83 ? 5.477 -31.703 -10.438 1 75.5 83 PHE A N 1
ATOM 664 C CA . PHE A 1 83 ? 5.461 -30.688 -11.484 1 75.5 83 PHE A CA 1
ATOM 665 C C . PHE A 1 83 ? 4.766 -29.422 -10.992 1 75.5 83 PHE A C 1
ATOM 667 O O . PHE A 1 83 ? 5.254 -28.312 -11.211 1 75.5 83 PHE A O 1
ATOM 674 N N . SER A 1 84 ? 3.711 -29.594 -10.305 1 74.81 84 SER A N 1
ATOM 675 C CA . SER A 1 84 ? 2.967 -28.453 -9.781 1 74.81 84 SER A CA 1
ATOM 676 C C . SER A 1 84 ? 3.773 -27.719 -8.719 1 74.81 84 SER A C 1
ATOM 678 O O . SER A 1 84 ? 3.764 -26.484 -8.68 1 74.81 84 SER A O 1
ATOM 680 N N . GLN A 1 85 ? 4.504 -28.422 -7.945 1 71.25 85 GLN A N 1
ATOM 681 C CA . GLN A 1 85 ? 5.336 -27.812 -6.906 1 71.25 85 GLN A CA 1
ATOM 682 C C . GLN A 1 85 ? 6.504 -27.047 -7.512 1 71.25 85 GLN A C 1
ATOM 684 O O . GLN A 1 85 ? 6.855 -25.969 -7.031 1 71.25 85 GLN A O 1
ATOM 689 N N . GLN A 1 86 ? 6.988 -27.641 -8.547 1 71.38 86 GLN A N 1
ATOM 690 C CA . GLN A 1 86 ? 8.125 -27 -9.203 1 71.38 86 GLN A CA 1
ATOM 691 C C . GLN A 1 86 ? 7.68 -25.75 -9.961 1 71.38 86 GLN A C 1
ATOM 693 O O . GLN A 1 86 ? 8.477 -24.828 -10.172 1 71.38 86 GLN A O 1
ATOM 698 N N . LEU A 1 87 ? 6.379 -25.797 -10.258 1 72.12 87 LEU A N 1
ATOM 699 C CA . LEU A 1 87 ? 5.82 -24.625 -10.93 1 72.12 87 LEU A CA 1
ATOM 700 C C . LEU A 1 87 ? 5.555 -23.5 -9.93 1 72.12 87 LEU A C 1
ATOM 702 O O . LEU A 1 87 ? 5.266 -22.359 -10.32 1 72.12 87 LEU A O 1
ATOM 706 N N . GLY A 1 88 ? 5.762 -23.75 -8.633 1 65.31 88 GLY A N 1
ATOM 707 C CA . GLY A 1 88 ? 5.574 -22.719 -7.629 1 65.31 88 GLY A CA 1
ATOM 708 C C . GLY A 1 88 ? 4.219 -22.781 -6.949 1 65.31 88 GLY A C 1
ATOM 709 O O . GLY A 1 88 ? 3.824 -21.844 -6.258 1 65.31 88 GLY A O 1
ATOM 710 N N . VAL A 1 89 ? 3.436 -23.812 -7.305 1 68.12 89 VAL A N 1
ATOM 711 C CA . VAL A 1 89 ? 2.125 -23.922 -6.676 1 68.12 89 VAL A CA 1
ATOM 712 C C . VAL A 1 89 ? 2.26 -24.609 -5.316 1 68.12 89 VAL A C 1
ATOM 714 O O . VAL A 1 89 ? 2.699 -25.75 -5.238 1 68.12 89 VAL A O 1
ATOM 717 N N . THR A 1 90 ? 2.184 -23.781 -4.285 1 66.06 90 THR A N 1
ATOM 718 C CA . THR A 1 90 ? 2.361 -24.281 -2.928 1 66.06 90 THR A CA 1
ATOM 719 C C . THR A 1 90 ? 1.227 -25.234 -2.551 1 66.06 90 THR A C 1
ATOM 721 O O . THR A 1 90 ? 0.09 -25.062 -2.994 1 66.06 90 THR A O 1
ATOM 724 N N . GLU A 1 91 ? 1.621 -26.266 -1.791 1 68.56 91 GLU A N 1
ATOM 725 C CA . GLU A 1 91 ? 0.624 -27.219 -1.309 1 68.56 91 GLU A CA 1
ATOM 726 C C . GLU A 1 91 ? -0.347 -26.562 -0.337 1 68.56 91 GLU A C 1
ATOM 728 O O . GLU A 1 91 ? 0.058 -25.734 0.488 1 68.56 91 GLU A O 1
ATOM 733 N N . LEU A 1 92 ? -1.564 -26.719 -0.739 1 72.5 92 LEU A N 1
ATOM 734 C CA . LEU A 1 92 ? -2.627 -26.172 0.095 1 72.5 92 LEU A CA 1
ATOM 735 C C . LEU A 1 92 ? -2.922 -27.094 1.276 1 72.5 92 LEU A C 1
ATOM 737 O O . LEU A 1 92 ? -2.963 -28.312 1.123 1 72.5 92 LEU A O 1
ATOM 741 N N . ASN A 1 93 ? -2.594 -26.641 2.473 1 72.62 93 ASN A N 1
ATOM 742 C CA . ASN A 1 93 ? -2.912 -27.359 3.695 1 72.62 93 ASN A CA 1
ATOM 743 C C . ASN A 1 93 ? -4.055 -26.703 4.461 1 72.62 93 ASN A C 1
ATOM 745 O O . ASN A 1 93 ? -4.043 -25.484 4.68 1 72.62 93 ASN A O 1
ATOM 749 N N . ILE A 1 94 ? -4.988 -27.547 4.801 1 75.5 94 ILE A N 1
ATOM 750 C CA . ILE A 1 94 ? -6.172 -27.078 5.512 1 75.5 94 ILE A CA 1
ATOM 751 C C . ILE A 1 94 ? -5.754 -26.438 6.836 1 75.5 94 ILE A C 1
ATOM 753 O O . ILE A 1 94 ? -6.426 -25.531 7.332 1 75.5 94 ILE A O 1
ATOM 757 N N . ASN A 1 95 ? -4.668 -26.828 7.328 1 70.81 95 ASN A N 1
ATOM 758 C CA . ASN A 1 95 ? -4.227 -26.344 8.633 1 70.81 95 ASN A CA 1
ATOM 759 C C . ASN A 1 95 ? -3.504 -25.016 8.516 1 70.81 95 ASN A C 1
ATOM 761 O O . ASN A 1 95 ? -3.25 -24.344 9.523 1 70.81 95 ASN A O 1
ATOM 765 N N . ASN A 1 96 ? -3.258 -24.688 7.309 1 75.12 96 ASN A N 1
ATOM 766 C CA . ASN A 1 96 ? -2.549 -23.422 7.125 1 75.12 96 ASN A CA 1
ATOM 767 C C . ASN A 1 96 ? -3.496 -22.297 6.703 1 75.12 96 ASN A C 1
ATOM 769 O O . ASN A 1 96 ? -3.518 -21.906 5.535 1 75.12 96 ASN A O 1
ATOM 773 N N . THR A 1 97 ? -4.27 -21.906 7.758 1 81.12 97 THR A N 1
ATOM 774 C CA . THR A 1 97 ? -5.195 -20.812 7.473 1 81.12 97 THR A CA 1
ATOM 775 C C . THR A 1 97 ? -4.508 -19.469 7.645 1 81.12 97 THR A C 1
ATOM 777 O O . THR A 1 97 ? -3.584 -19.328 8.453 1 81.12 97 THR A O 1
ATOM 780 N N . LYS A 1 98 ? -4.863 -18.594 6.875 1 82.69 98 LYS A N 1
ATOM 781 C CA . LYS A 1 98 ? -4.305 -17.234 6.914 1 82.69 98 LYS A CA 1
ATOM 782 C C . LYS A 1 98 ? -4.996 -16.391 7.977 1 82.69 98 LYS A C 1
ATOM 784 O O . LYS A 1 98 ? -4.363 -15.539 8.602 1 82.69 98 LYS A O 1
ATOM 789 N N . TRP A 1 99 ? -6.266 -16.719 8.195 1 88.12 99 TRP A N 1
ATOM 790 C CA . TRP A 1 99 ? -7.055 -15.891 9.094 1 88.12 99 TRP A CA 1
ATOM 791 C C . TRP A 1 99 ? -7.012 -16.438 10.516 1 88.12 99 TRP A C 1
ATOM 793 O O . TRP A 1 99 ? -8.055 -16.672 11.133 1 88.12 99 TRP A O 1
ATOM 803 N N . THR A 1 100 ? -5.77 -16.594 11.031 1 86.94 100 THR A N 1
ATOM 804 C CA . THR A 1 100 ? -5.531 -16.891 12.445 1 86.94 100 THR A CA 1
ATOM 805 C C . THR A 1 100 ? -5.559 -15.602 13.266 1 86.94 100 THR A C 1
ATOM 807 O O . THR A 1 100 ? -5.734 -14.508 12.719 1 86.94 100 THR A O 1
ATOM 810 N N . LEU A 1 101 ? -5.418 -15.758 14.5 1 87.62 101 LEU A N 1
ATOM 811 C CA . LEU A 1 101 ? -5.402 -14.57 15.352 1 87.62 101 LEU A CA 1
ATOM 812 C C . LEU A 1 101 ? -4.266 -13.633 14.953 1 87.62 101 LEU A C 1
ATOM 814 O O . LEU A 1 101 ? -4.477 -12.43 14.797 1 87.62 101 LEU A O 1
ATOM 818 N N . LEU A 1 102 ? -3.182 -14.188 14.711 1 83.81 102 LEU A N 1
ATOM 819 C CA . LEU A 1 102 ? -2.02 -13.391 14.336 1 83.81 102 LEU A CA 1
ATOM 820 C C . LEU A 1 102 ? -2.188 -12.805 12.938 1 83.81 102 LEU A C 1
ATOM 822 O O . LEU A 1 102 ? -1.825 -11.648 12.695 1 83.81 102 LEU A O 1
ATOM 826 N N . GLY A 1 103 ? -2.74 -13.656 12.055 1 86.06 103 GLY A N 1
ATOM 827 C CA . GLY A 1 103 ? -2.998 -13.172 10.711 1 86.06 103 GLY A CA 1
ATOM 828 C C . GLY A 1 103 ? -4.008 -12.039 10.664 1 86.06 103 GLY A C 1
ATOM 829 O O . GLY A 1 103 ? -3.854 -11.094 9.891 1 86.06 103 GLY A O 1
ATOM 830 N N . SER A 1 104 ? -4.973 -12.141 11.562 1 90.5 104 SER A N 1
ATOM 831 C CA . SER A 1 104 ? -6.02 -11.125 11.602 1 90.5 104 SER A CA 1
ATOM 832 C C . SER A 1 104 ? -5.508 -9.82 12.219 1 90.5 104 SER A C 1
ATOM 834 O O . SER A 1 104 ? -5.934 -8.734 11.828 1 90.5 104 SER A O 1
ATOM 836 N N . ILE A 1 105 ? -4.648 -9.945 13.18 1 89.5 105 ILE A N 1
ATOM 837 C CA . ILE A 1 105 ? -4.035 -8.766 13.766 1 89.5 105 ILE A CA 1
ATOM 838 C C . ILE A 1 105 ? -3.189 -8.047 12.719 1 89.5 105 ILE A C 1
ATOM 840 O O . ILE A 1 105 ? -3.26 -6.82 12.586 1 89.5 105 ILE A O 1
ATOM 844 N N . TYR A 1 106 ? -2.512 -8.797 12.023 1 85.5 106 TYR A N 1
ATOM 845 C CA . TYR A 1 106 ? -1.678 -8.25 10.961 1 85.5 106 TYR A CA 1
ATOM 846 C C . TYR A 1 106 ? -2.525 -7.52 9.93 1 85.5 106 TYR A C 1
ATOM 848 O O . TYR A 1 106 ? -2.154 -6.441 9.461 1 85.5 106 TYR A O 1
ATOM 856 N N . TYR A 1 107 ? -3.582 -8.133 9.664 1 90.38 107 TYR A N 1
ATOM 857 C CA . TYR A 1 107 ? -4.484 -7.523 8.688 1 90.38 107 TYR A CA 1
ATOM 858 C C . TYR A 1 107 ? -5.039 -6.203 9.203 1 90.38 107 TYR A C 1
ATOM 860 O O . TYR A 1 107 ? -5.098 -5.215 8.469 1 90.38 107 TYR A O 1
ATOM 868 N N . SER A 1 108 ? -5.422 -6.25 10.375 1 91.69 108 SER A N 1
ATOM 869 C CA . SER A 1 108 ? -5.98 -5.043 10.984 1 91.69 108 SER A CA 1
ATOM 870 C C . SER A 1 108 ? -4.961 -3.908 10.992 1 91.69 108 SER A C 1
ATOM 872 O O . SER A 1 108 ? -5.297 -2.764 10.68 1 91.69 108 SER A O 1
ATOM 874 N N . VAL A 1 109 ? -3.781 -4.234 11.312 1 89.06 109 VAL A N 1
ATOM 875 C CA . VAL A 1 109 ? -2.715 -3.24 11.352 1 89.06 109 VAL A CA 1
ATOM 876 C C . VAL A 1 109 ? -2.43 -2.725 9.945 1 89.06 109 VAL A C 1
ATOM 878 O O . VAL A 1 109 ? -2.219 -1.527 9.75 1 89.06 109 VAL A O 1
ATOM 881 N N . THR A 1 110 ? -2.473 -3.586 9.008 1 87.69 110 THR A N 1
ATOM 882 C CA . THR A 1 110 ? -2.211 -3.227 7.621 1 87.69 110 THR A CA 1
ATOM 883 C C . THR A 1 110 ? -3.275 -2.264 7.102 1 87.69 110 THR A C 1
ATOM 885 O O . THR A 1 110 ? -2.969 -1.342 6.344 1 87.69 110 THR A O 1
ATOM 888 N N . VAL A 1 111 ? -4.457 -2.457 7.543 1 90.5 111 VAL A N 1
ATOM 889 C CA . VAL A 1 111 ? -5.578 -1.665 7.047 1 90.5 111 VAL A CA 1
ATOM 890 C C . VAL A 1 111 ? -5.434 -0.219 7.516 1 90.5 111 VAL A C 1
ATOM 892 O O . VAL A 1 111 ? -5.531 0.712 6.715 1 90.5 111 VAL A O 1
ATOM 895 N N . TYR A 1 112 ? -5.113 -0.023 8.766 1 90 112 TYR A N 1
ATOM 896 C CA . TYR A 1 112 ? -5.117 1.363 9.219 1 90 112 TYR A CA 1
ATOM 897 C C . TYR A 1 112 ? -3.742 1.997 9.055 1 90 112 TYR A C 1
ATOM 899 O O . TYR A 1 112 ? -3.604 3.221 9.117 1 90 112 TYR A O 1
ATOM 907 N N . THR A 1 113 ? -2.736 1.25 8.844 1 86.5 113 THR A N 1
ATOM 908 C CA . THR A 1 113 ? -1.428 1.816 8.531 1 86.5 113 THR A CA 1
ATOM 909 C C . THR A 1 113 ? -1.281 2.045 7.031 1 86.5 113 THR A C 1
ATOM 911 O O . THR A 1 113 ? -0.362 2.738 6.59 1 86.5 113 THR A O 1
ATOM 914 N N . THR A 1 114 ? -2.09 1.405 6.203 1 85.44 114 THR A N 1
ATOM 915 C CA . THR A 1 114 ? -2.209 1.558 4.758 1 85.44 114 THR A CA 1
ATOM 916 C C . THR A 1 114 ? -0.958 1.038 4.055 1 85.44 114 THR A C 1
ATOM 918 O O . THR A 1 114 ? -0.608 1.51 2.969 1 85.44 114 THR A O 1
ATOM 921 N N . ILE A 1 115 ? -0.182 0.163 4.68 1 79.06 115 ILE A N 1
ATOM 922 C CA . ILE A 1 115 ? 1.039 -0.387 4.102 1 79.06 115 ILE A CA 1
ATOM 923 C C . ILE A 1 115 ? 0.686 -1.36 2.98 1 79.06 115 ILE A C 1
ATOM 925 O O . ILE A 1 115 ? 1.466 -1.545 2.043 1 79.06 115 ILE A O 1
ATOM 929 N N . GLY A 1 116 ? -0.531 -1.745 2.865 1 67.06 116 GLY A N 1
ATOM 930 C CA . GLY A 1 116 ? -0.966 -2.609 1.78 1 67.06 116 GLY A CA 1
ATOM 931 C C . GLY A 1 116 ? -0.55 -4.059 1.967 1 67.06 116 GLY A C 1
ATOM 932 O O . GLY A 1 116 ? -1.204 -4.809 2.695 1 67.06 116 GLY A O 1
ATOM 933 N N . LYS A 1 117 ? 0.551 -4.504 1.196 1 62.88 117 LYS A N 1
ATOM 934 C CA . LYS A 1 117 ? 0.944 -5.91 1.211 1 62.88 117 LYS A CA 1
ATOM 935 C C . LYS A 1 117 ? 2.176 -6.129 2.086 1 62.88 117 LYS A C 1
ATOM 937 O O . LYS A 1 117 ? 3.285 -5.738 1.714 1 62.88 117 LYS A O 1
ATOM 942 N N . LEU A 1 118 ? 1.926 -6.207 3.398 1 56.22 118 LEU A N 1
ATOM 943 C CA . LEU A 1 118 ? 2.977 -6.859 4.172 1 56.22 118 LEU A CA 1
ATOM 944 C C . LEU A 1 118 ? 2.82 -8.375 4.133 1 56.22 118 LEU A C 1
ATOM 946 O O . LEU A 1 118 ? 1.928 -8.93 4.777 1 56.22 118 LEU A O 1
ATOM 950 N N . LYS A 1 119 ? 3.086 -8.867 2.797 1 51.84 119 LYS A N 1
ATOM 951 C CA . LYS A 1 119 ? 2.939 -10.312 2.637 1 51.84 119 LYS A CA 1
ATOM 952 C C . LYS A 1 119 ? 3.596 -11.062 3.793 1 51.84 119 LYS A C 1
ATOM 954 O O . LYS A 1 119 ? 4.695 -10.711 4.223 1 51.84 119 LYS A O 1
ATOM 959 N N . GLN A 1 120 ? 2.746 -11.664 4.652 1 48.22 120 GLN A N 1
ATOM 960 C CA . GLN A 1 120 ? 3.336 -12.641 5.562 1 48.22 120 GLN A CA 1
ATOM 961 C C . GLN A 1 120 ? 3.688 -13.938 4.828 1 48.22 120 GLN A C 1
ATOM 963 O O . GLN A 1 120 ? 3.242 -14.156 3.701 1 48.22 120 GLN A O 1
ATOM 968 N N . GLY A 1 121 ? 4.629 -14.641 5.152 1 47.91 121 GLY A N 1
ATOM 969 C CA . GLY A 1 121 ? 4.965 -15.977 4.699 1 47.91 121 GLY A CA 1
ATOM 970 C C . GLY A 1 121 ? 3.775 -16.734 4.129 1 47.91 121 GLY A C 1
ATOM 971 O O . GLY A 1 121 ? 3.943 -17.688 3.367 1 47.91 121 GLY A O 1
ATOM 972 N N . TYR A 1 122 ? 2.484 -16.453 4.539 1 50.88 122 TYR A N 1
ATOM 973 C CA . TYR A 1 122 ? 1.369 -17.297 4.117 1 50.88 122 TYR A CA 1
ATOM 974 C C . TYR A 1 122 ? 0.699 -16.734 2.871 1 50.88 122 TYR A C 1
ATOM 976 O O . TYR A 1 122 ? -0.247 -17.328 2.346 1 50.88 122 TYR A O 1
ATOM 984 N N . GLY A 1 123 ? 1.17 -15.75 2.371 1 62.59 123 GLY A N 1
ATOM 985 C CA . GLY A 1 123 ? 0.517 -15.211 1.19 1 62.59 123 GLY A CA 1
ATOM 986 C C . GLY A 1 123 ? -0.222 -13.914 1.458 1 62.59 123 GLY A C 1
ATOM 987 O O . GLY A 1 123 ? -0.17 -13.383 2.568 1 62.59 123 GLY A O 1
ATOM 988 N N . ASP A 1 124 ? -0.964 -13.438 0.545 1 70.44 124 ASP A N 1
ATOM 989 C CA . ASP A 1 124 ? -1.714 -12.188 0.626 1 70.44 124 ASP A CA 1
ATOM 990 C C . ASP A 1 124 ? -3.021 -12.383 1.391 1 70.44 124 ASP A C 1
ATOM 992 O O . ASP A 1 124 ? -3.732 -13.367 1.178 1 70.44 124 ASP A O 1
ATOM 996 N N . ILE A 1 125 ? -3.207 -11.625 2.453 1 79.94 125 ILE A N 1
ATOM 997 C CA . ILE A 1 125 ? -4.438 -11.68 3.23 1 79.94 125 ILE A CA 1
ATOM 998 C C . ILE A 1 125 ? -5.359 -10.531 2.832 1 79.94 125 ILE A C 1
ATOM 1000 O O . ILE A 1 125 ? -4.984 -9.359 2.951 1 79.94 125 ILE A O 1
ATOM 1004 N N . TYR A 1 126 ? -6.426 -10.883 2.242 1 85.69 126 TYR A N 1
ATOM 1005 C CA . TYR A 1 126 ? -7.449 -9.898 1.914 1 85.69 126 TYR A CA 1
ATOM 1006 C C . TYR A 1 126 ? -8.844 -10.508 2.02 1 85.69 126 TYR A C 1
ATOM 1008 O O . TYR A 1 126 ? -9.008 -11.727 1.929 1 85.69 126 TYR A O 1
ATOM 1016 N N . PRO A 1 127 ? -9.773 -9.68 2.303 1 88.62 127 PRO A N 1
ATOM 1017 C CA . PRO A 1 127 ? -11.133 -10.211 2.449 1 88.62 127 PRO A CA 1
ATOM 1018 C C . PRO A 1 127 ? -11.75 -10.633 1.117 1 88.62 127 PRO A C 1
ATOM 1020 O O . PRO A 1 127 ? -11.555 -9.961 0.102 1 88.62 127 PRO A O 1
ATOM 1023 N N . ILE A 1 128 ? -12.469 -11.742 1.185 1 87.44 128 ILE A N 1
ATOM 1024 C CA . ILE A 1 128 ? -13.117 -12.258 -0.013 1 87.44 128 ILE A CA 1
ATOM 1025 C C . ILE A 1 128 ? -14.633 -12.117 0.127 1 87.44 128 ILE A C 1
ATOM 1027 O O . ILE A 1 128 ? -15.336 -11.875 -0.857 1 87.44 128 ILE A O 1
ATOM 1031 N N . THR A 1 129 ? -15.117 -12.109 1.331 1 89.94 129 THR A N 1
ATOM 1032 C CA . THR A 1 129 ? -16.547 -12.047 1.587 1 89.94 129 THR A CA 1
ATOM 1033 C C . THR A 1 129 ? -17.062 -10.617 1.471 1 89.94 129 THR A C 1
ATOM 1035 O O . THR A 1 129 ? -16.297 -9.664 1.647 1 89.94 129 THR A O 1
ATOM 1038 N N . TRP A 1 130 ? -18.328 -10.5 1.156 1 89.56 130 TRP A N 1
ATOM 1039 C CA . TRP A 1 130 ? -18.953 -9.188 1.051 1 89.56 130 TRP A CA 1
ATOM 1040 C C . TRP A 1 130 ? -18.953 -8.469 2.398 1 89.56 130 TRP A C 1
ATOM 1042 O O . TRP A 1 130 ? -18.656 -7.277 2.471 1 89.56 130 TRP A O 1
ATOM 1052 N N . SER A 1 131 ? -19.281 -9.227 3.396 1 91.69 131 SER A N 1
ATOM 1053 C CA . SER A 1 131 ? -19.297 -8.633 4.73 1 91.69 131 SER A CA 1
ATOM 1054 C C . SER A 1 131 ? -17.906 -8.195 5.164 1 91.69 131 SER A C 1
ATOM 1056 O O . SER A 1 131 ? -17.75 -7.16 5.809 1 91.69 131 SER A O 1
ATOM 1058 N N . GLY A 1 132 ? -16.875 -9.039 4.809 1 92.31 132 GLY A N 1
ATOM 1059 C CA . GLY A 1 132 ? -15.508 -8.672 5.137 1 92.31 132 GLY A CA 1
ATOM 1060 C C . GLY A 1 132 ? -15.047 -7.398 4.449 1 92.31 132 GLY A C 1
ATOM 1061 O O . GLY A 1 132 ? -14.375 -6.566 5.062 1 92.31 132 GLY A O 1
ATOM 1062 N N . ARG A 1 133 ? -15.461 -7.219 3.217 1 92.06 133 ARG A N 1
ATOM 1063 C CA . ARG A 1 133 ? -15.094 -6.031 2.453 1 92.06 133 ARG A CA 1
ATOM 1064 C C . ARG A 1 133 ? -15.766 -4.785 3.016 1 92.06 133 ARG A C 1
ATOM 1066 O O . ARG A 1 133 ? -15.148 -3.727 3.117 1 92.06 133 ARG A O 1
ATOM 1073 N N . LEU A 1 134 ? -16.969 -4.914 3.375 1 90.88 134 LEU A N 1
ATOM 1074 C CA . LEU A 1 134 ? -17.703 -3.791 3.945 1 90.88 134 LEU A CA 1
ATOM 1075 C C . LEU A 1 134 ? -17.109 -3.369 5.281 1 90.88 134 LEU A C 1
ATOM 1077 O O . LEU A 1 134 ? -16.906 -2.176 5.531 1 90.88 134 LEU A O 1
ATOM 1081 N N . VAL A 1 135 ? -16.844 -4.32 6.105 1 94.06 135 VAL A N 1
ATOM 1082 C CA . VAL A 1 135 ? -16.281 -4.027 7.422 1 94.06 135 VAL A CA 1
ATOM 1083 C C . VAL A 1 135 ? -14.898 -3.41 7.27 1 94.06 135 VAL A C 1
ATOM 1085 O O . VAL A 1 135 ? -14.5 -2.549 8.062 1 94.06 135 VAL A O 1
ATOM 1088 N N . THR A 1 136 ? -14.141 -3.896 6.266 1 92.88 136 THR A N 1
ATOM 1089 C CA . THR A 1 136 ? -12.82 -3.324 6.016 1 92.88 136 THR A CA 1
ATOM 1090 C C . THR A 1 136 ? -12.93 -1.834 5.711 1 92.88 136 THR A C 1
ATOM 1092 O O . THR A 1 136 ? -12.117 -1.038 6.184 1 92.88 136 THR A O 1
ATOM 1095 N N . ILE A 1 137 ? -13.93 -1.481 4.965 1 89.25 137 ILE A N 1
ATOM 1096 C CA . ILE A 1 137 ? -14.141 -0.085 4.598 1 89.25 137 ILE A CA 1
ATOM 1097 C C . ILE A 1 137 ? -14.43 0.739 5.852 1 89.25 137 ILE A C 1
ATOM 1099 O O . ILE A 1 137 ? -13.797 1.768 6.086 1 89.25 137 ILE A O 1
ATOM 1103 N N . ILE A 1 138 ? -15.305 0.293 6.602 1 90.62 138 ILE A N 1
ATOM 1104 C CA . ILE A 1 138 ? -15.68 0.992 7.824 1 90.62 138 ILE A CA 1
ATOM 1105 C C . ILE A 1 138 ? -14.492 1.047 8.781 1 90.62 138 ILE A C 1
ATOM 1107 O O . ILE A 1 138 ? -14.211 2.09 9.375 1 90.62 138 ILE A O 1
ATOM 1111 N N . TYR A 1 139 ? -13.891 -0.055 8.898 1 93.75 139 TYR A N 1
ATOM 1112 C CA . TYR A 1 139 ? -12.727 -0.162 9.773 1 93.75 139 TYR A CA 1
ATOM 1113 C C . TYR A 1 139 ? -11.625 0.801 9.344 1 93.75 139 TYR A C 1
ATOM 1115 O O . TYR A 1 139 ? -10.953 1.402 10.18 1 93.75 139 TYR A O 1
ATOM 1123 N N . ALA A 1 140 ? -11.438 0.968 8.078 1 90.12 140 ALA A N 1
ATOM 1124 C CA . ALA A 1 140 ? -10.398 1.854 7.547 1 90.12 140 ALA A CA 1
ATOM 1125 C C . ALA A 1 140 ? -10.742 3.316 7.812 1 90.12 140 ALA A C 1
ATOM 1127 O O . ALA A 1 140 ? -9.875 4.109 8.18 1 90.12 140 ALA A O 1
ATOM 1128 N N . PHE A 1 141 ? -11.891 3.688 7.703 1 84.69 141 PHE A N 1
ATOM 1129 C CA . PHE A 1 141 ? -12.328 5.07 7.859 1 84.69 141 PHE A CA 1
ATOM 1130 C C . PHE A 1 141 ? -12.117 5.547 9.289 1 84.69 141 PHE A C 1
ATOM 1132 O O . PHE A 1 141 ? -11.75 6.699 9.523 1 84.69 141 PHE A O 1
ATOM 1139 N N . ILE A 1 142 ? -12.312 4.664 10.156 1 87.38 142 ILE A N 1
ATOM 1140 C CA . ILE A 1 142 ? -12.141 5.008 11.562 1 87.38 142 ILE A CA 1
ATOM 1141 C C . ILE A 1 142 ? -10.688 4.793 11.977 1 87.38 142 ILE A C 1
ATOM 1143 O O . ILE A 1 142 ? -10.117 5.598 12.711 1 87.38 142 ILE A O 1
ATOM 1147 N N . GLY A 1 143 ? -10.18 3.773 11.492 1 90.56 143 GLY A N 1
ATOM 1148 C CA . GLY A 1 143 ? -8.859 3.338 11.93 1 90.56 143 GLY A CA 1
ATOM 1149 C C . GLY A 1 143 ? -7.742 4.238 11.438 1 90.56 143 GLY A C 1
ATOM 1150 O O . GLY A 1 143 ? -6.758 4.461 12.148 1 90.56 143 GLY A O 1
ATOM 1151 N N . ILE A 1 144 ? -7.828 4.809 10.211 1 87.12 144 ILE A N 1
ATOM 1152 C CA . ILE A 1 144 ? -6.738 5.57 9.609 1 87.12 144 ILE A CA 1
ATOM 1153 C C . ILE A 1 144 ? -6.516 6.859 10.391 1 87.12 144 ILE A C 1
ATOM 1155 O O . ILE A 1 144 ? -5.395 7.145 10.828 1 87.12 144 ILE A O 1
ATOM 1159 N N . PRO A 1 145 ? -7.52 7.688 10.68 1 82.12 145 PRO A N 1
ATOM 1160 C CA . PRO A 1 145 ? -7.309 8.875 11.5 1 82.12 145 PRO A CA 1
ATOM 1161 C C . PRO A 1 145 ? -6.824 8.539 12.914 1 82.12 145 PRO A C 1
ATOM 1163 O O . PRO A 1 145 ? -5.973 9.242 13.461 1 82.12 145 PRO A O 1
ATOM 1166 N N . LEU A 1 146 ? -7.363 7.512 13.43 1 84.94 146 LEU A N 1
ATOM 1167 C CA . LEU A 1 146 ? -6.949 7.082 14.758 1 84.94 146 LEU A CA 1
ATOM 1168 C C . LEU A 1 146 ? -5.477 6.676 14.766 1 84.94 146 LEU A C 1
ATOM 1170 O O . LEU A 1 146 ? -4.746 6.988 15.703 1 84.94 146 LEU A O 1
ATOM 1174 N N . ALA A 1 147 ? -5.105 5.953 13.766 1 89.06 147 ALA A N 1
ATOM 1175 C CA . ALA A 1 147 ? -3.721 5.508 13.648 1 89.06 147 ALA A CA 1
ATOM 1176 C C . ALA A 1 147 ? -2.775 6.691 13.484 1 89.06 147 ALA A C 1
ATOM 1178 O O . ALA A 1 147 ? -1.676 6.703 14.039 1 89.06 147 ALA A O 1
ATOM 1179 N N . LEU A 1 148 ? -3.186 7.656 12.742 1 82.19 148 LEU A N 1
ATOM 1180 C CA . LEU A 1 148 ? -2.348 8.828 12.5 1 82.19 148 LEU A CA 1
ATOM 1181 C C . LEU A 1 148 ? -2.049 9.555 13.805 1 82.19 148 LEU A C 1
ATOM 1183 O O . LEU A 1 148 ? -0.902 9.93 14.062 1 82.19 148 LEU A O 1
ATOM 1187 N N . VAL A 1 149 ? -3.072 9.742 14.578 1 80.69 149 VAL A N 1
ATOM 1188 C CA . VAL A 1 149 ? -2.918 10.445 15.852 1 80.69 149 VAL A CA 1
ATOM 1189 C C . VAL A 1 149 ? -2.082 9.602 16.812 1 80.69 149 VAL A C 1
ATOM 1191 O O . VAL A 1 149 ? -1.188 10.117 17.484 1 80.69 149 VAL A O 1
ATOM 1194 N N . SER A 1 150 ? -2.391 8.375 16.812 1 86.5 150 SER A N 1
ATOM 1195 C CA . SER A 1 150 ? -1.691 7.473 17.734 1 86.5 150 SER A CA 1
ATOM 1196 C C . SER A 1 150 ? -0.226 7.32 17.328 1 86.5 150 SER A C 1
ATOM 1198 O O . SER A 1 150 ? 0.651 7.266 18.203 1 86.5 150 SER A O 1
ATOM 1200 N N . LEU A 1 151 ? -0.025 7.23 16.094 1 84.69 151 LEU A N 1
ATOM 1201 C CA . LEU A 1 151 ? 1.346 7.043 15.633 1 84.69 151 LEU A CA 1
ATOM 1202 C C . LEU A 1 151 ? 2.18 8.297 15.883 1 84.69 151 LEU A C 1
ATOM 1204 O O . LEU A 1 151 ? 3.367 8.203 16.203 1 84.69 151 LEU A O 1
ATOM 1208 N N . TYR A 1 152 ? 1.569 9.406 15.711 1 80.69 152 TYR A N 1
ATOM 1209 C CA . TYR A 1 152 ? 2.246 10.656 16.047 1 80.69 152 TYR A CA 1
ATOM 1210 C C . TYR A 1 152 ? 2.68 10.672 17.5 1 80.69 152 TYR A C 1
ATOM 1212 O O . TYR A 1 152 ? 3.814 11.047 17.812 1 80.69 152 TYR A O 1
ATOM 1220 N N . SER A 1 153 ? 1.766 10.273 18.328 1 82.38 153 SER A N 1
ATOM 1221 C CA . SER A 1 153 ? 2.049 10.25 19.75 1 82.38 153 SER A CA 1
ATOM 1222 C C . SER A 1 153 ? 3.131 9.227 20.094 1 82.38 153 SER A C 1
ATOM 1224 O O . SER A 1 153 ? 4 9.484 20.922 1 82.38 153 SER A O 1
ATOM 1226 N N . LEU A 1 154 ? 3.072 8.164 19.469 1 84.94 154 LEU A N 1
ATOM 1227 C CA . LEU A 1 154 ? 4.055 7.105 19.688 1 84.94 154 LEU A CA 1
ATOM 1228 C C . LEU A 1 154 ? 5.441 7.555 19.234 1 84.94 154 LEU A C 1
ATOM 1230 O O . LEU A 1 154 ? 6.441 7.234 19.891 1 84.94 154 LEU A O 1
ATOM 1234 N N . GLY A 1 155 ? 5.523 8.188 18.109 1 83.38 155 GLY A N 1
ATOM 1235 C CA . GLY A 1 155 ? 6.797 8.688 17.625 1 83.38 155 GLY A CA 1
ATOM 1236 C C . GLY A 1 155 ? 7.449 9.688 18.562 1 83.38 155 GLY A C 1
ATOM 1237 O O . GLY A 1 155 ? 8.664 9.664 18.75 1 83.38 155 GLY A O 1
ATOM 1238 N N . LYS A 1 156 ? 6.641 10.477 19.125 1 81.06 156 LYS A N 1
ATOM 1239 C CA . LYS A 1 156 ? 7.152 11.445 20.094 1 81.06 156 LYS A CA 1
ATOM 1240 C C . LYS A 1 156 ? 7.719 10.734 21.312 1 81.06 156 LYS A C 1
ATOM 1242 O O . LYS A 1 156 ? 8.797 11.086 21.797 1 81.06 156 LYS A O 1
ATOM 1247 N N . LEU A 1 157 ? 6.953 9.844 21.75 1 81.31 157 LEU A N 1
ATOM 1248 C CA . LEU A 1 157 ? 7.395 9.07 22.906 1 81.31 157 LEU A CA 1
ATOM 1249 C C . LEU A 1 157 ? 8.711 8.359 22.609 1 81.31 157 LEU A C 1
ATOM 1251 O O . LEU A 1 157 ? 9.625 8.359 23.438 1 81.31 157 LEU A O 1
ATOM 1255 N N . PHE A 1 158 ? 8.766 7.809 21.469 1 82.62 158 PHE A N 1
ATOM 1256 C CA . PHE A 1 158 ? 9.969 7.09 21.078 1 82.62 158 PHE A CA 1
ATOM 1257 C C . PHE A 1 158 ? 11.156 8.039 20.984 1 82.62 158 PHE A C 1
ATOM 1259 O O . PHE A 1 158 ? 12.273 7.695 21.375 1 82.62 158 PHE A O 1
ATOM 1266 N N . ALA A 1 159 ? 10.922 9.125 20.453 1 78.25 159 ALA A N 1
ATOM 1267 C CA . ALA A 1 159 ? 11.992 10.109 20.344 1 78.25 159 ALA A CA 1
ATOM 1268 C C . ALA A 1 159 ? 12.531 10.508 21.719 1 78.25 159 ALA A C 1
ATOM 1270 O O . ALA A 1 159 ? 13.75 10.594 21.906 1 78.25 159 ALA A O 1
ATOM 1271 N N . VAL A 1 160 ? 11.656 10.633 22.609 1 76.62 160 VAL A N 1
ATOM 1272 C CA . VAL A 1 160 ? 12.039 11.031 23.953 1 76.62 160 VAL A CA 1
ATOM 1273 C C . VAL A 1 160 ? 12.828 9.914 24.625 1 76.62 160 VAL A C 1
ATOM 1275 O O . VAL A 1 160 ? 13.844 10.164 25.281 1 76.62 160 VAL A O 1
ATOM 1278 N N . ILE A 1 161 ? 12.367 8.742 24.375 1 79.56 161 ILE A N 1
ATOM 1279 C CA . ILE A 1 161 ? 13.047 7.582 24.953 1 79.56 161 ILE A CA 1
ATOM 1280 C C . ILE A 1 161 ? 14.461 7.48 24.375 1 79.56 161 ILE A C 1
ATOM 1282 O O . ILE A 1 161 ? 15.422 7.238 25.125 1 79.56 161 ILE A O 1
ATOM 1286 N N . CYS A 1 162 ? 14.594 7.652 23.125 1 77.88 162 CYS A N 1
ATOM 1287 C CA . CYS A 1 162 ? 15.891 7.551 22.469 1 77.88 162 CYS A C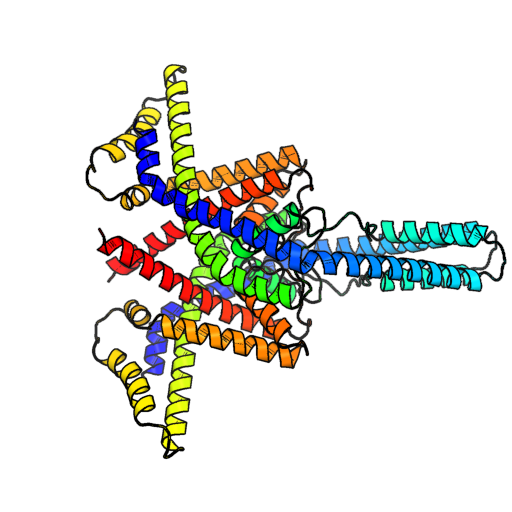A 1
ATOM 1288 C C . CYS A 1 162 ? 16.844 8.641 22.969 1 77.88 162 CYS A C 1
ATOM 1290 O O . CYS A 1 162 ? 18.031 8.391 23.172 1 77.88 162 CYS A O 1
ATOM 1292 N N . ILE A 1 163 ? 16.328 9.75 23.172 1 73.25 163 ILE A N 1
ATOM 1293 C CA . ILE A 1 163 ? 17.156 10.859 23.641 1 73.25 163 ILE A CA 1
ATOM 1294 C C . ILE A 1 163 ? 17.594 10.586 25.078 1 73.25 163 ILE A C 1
ATOM 1296 O O . ILE A 1 163 ? 18.75 10.844 25.438 1 73.25 163 ILE A O 1
ATOM 1300 N N . PHE A 1 164 ? 16.688 10.078 25.797 1 74.75 164 PHE A N 1
ATOM 1301 C CA . PHE A 1 164 ? 17.016 9.719 27.172 1 74.75 164 PHE A CA 1
ATOM 1302 C C . PHE A 1 164 ? 18.156 8.711 27.203 1 74.75 164 PHE A C 1
ATOM 1304 O O . PHE A 1 164 ? 19.109 8.859 27.984 1 74.75 164 PHE A O 1
ATOM 1311 N N . PHE A 1 165 ? 17.984 7.773 26.391 1 77.44 165 PHE A N 1
ATOM 1312 C CA . PHE A 1 165 ? 19.016 6.734 26.328 1 77.44 165 PHE A CA 1
ATOM 1313 C C . PHE A 1 165 ? 20.344 7.312 25.859 1 77.44 165 PHE A C 1
ATOM 1315 O O . PHE A 1 165 ? 21.406 6.918 26.344 1 77.44 165 PHE A O 1
ATOM 1322 N N . TRP A 1 166 ? 20.234 8.172 24.906 1 72.44 166 TRP A N 1
ATOM 1323 C CA . TRP A 1 166 ? 21.453 8.812 24.406 1 72.44 166 TRP A CA 1
ATOM 1324 C C . TRP A 1 166 ? 22.141 9.617 25.516 1 72.44 166 TRP A C 1
ATOM 1326 O O . TRP A 1 166 ? 23.359 9.594 25.641 1 72.44 166 TRP A O 1
ATOM 1336 N N . LYS A 1 167 ? 21.406 10.281 26.312 1 73.75 167 LYS A N 1
ATOM 1337 C CA . LYS A 1 167 ? 21.953 11.07 27.422 1 73.75 167 LYS A CA 1
ATOM 1338 C C . LYS A 1 167 ? 22.609 10.18 28.453 1 73.75 167 LYS A C 1
ATOM 1340 O O . LYS A 1 167 ? 23.688 10.5 28.953 1 73.75 167 LYS A O 1
ATOM 1345 N N . VAL A 1 168 ? 22.031 9.109 28.719 1 75.5 168 VAL A N 1
ATOM 1346 C CA . VAL A 1 168 ? 22.562 8.164 29.703 1 75.5 168 VAL A CA 1
ATOM 1347 C C . VAL A 1 168 ? 23.859 7.551 29.172 1 75.5 168 VAL A C 1
ATOM 1349 O O . VAL A 1 168 ? 24.828 7.387 29.922 1 75.5 168 VAL A O 1
ATOM 1352 N N . LEU A 1 169 ? 23.859 7.285 27.938 1 75 169 LEU A N 1
ATOM 1353 C CA . LEU A 1 169 ? 25.031 6.672 27.312 1 75 169 LEU A CA 1
ATOM 1354 C C . LEU A 1 169 ? 26.203 7.648 27.297 1 75 169 LEU A C 1
ATOM 1356 O O . LEU A 1 169 ? 27.328 7.27 27.594 1 75 169 LEU A O 1
ATOM 1360 N N . VAL A 1 170 ? 25.906 8.859 26.922 1 72.94 170 VAL A N 1
ATOM 1361 C CA . VAL A 1 170 ? 26.953 9.867 26.859 1 72.94 170 VAL A CA 1
ATOM 1362 C C . VAL A 1 170 ? 27.5 10.141 28.266 1 72.94 170 VAL A C 1
ATOM 1364 O O . VAL A 1 170 ? 28.703 10.289 28.438 1 72.94 170 VAL A O 1
ATOM 1367 N N . GLN A 1 171 ? 26.594 10.227 29.188 1 74.88 171 GLN A N 1
ATOM 1368 C CA . GLN A 1 171 ? 27.016 10.484 30.547 1 74.88 171 GLN A CA 1
ATOM 1369 C C . GLN A 1 171 ? 27.891 9.352 31.094 1 74.88 171 GLN A C 1
ATOM 1371 O O . GLN A 1 171 ? 28.859 9.602 31.812 1 74.88 171 GLN A O 1
ATOM 1376 N N . SER A 1 172 ? 27.5 8.156 30.703 1 73.88 172 SER A N 1
ATOM 1377 C CA . SER A 1 172 ? 28.281 7.004 31.125 1 73.88 172 SER A CA 1
ATOM 1378 C C . SER A 1 172 ? 29.672 7 30.484 1 73.88 172 SER A C 1
ATOM 1380 O O . SER A 1 172 ? 30.656 6.605 31.094 1 73.88 172 SER A O 1
ATOM 1382 N N . LEU A 1 173 ? 29.578 7.402 29.25 1 67.5 173 LEU A N 1
ATOM 1383 C CA . LEU A 1 173 ? 30.844 7.438 28.516 1 67.5 173 LEU A CA 1
ATOM 1384 C C . LEU A 1 173 ? 31.734 8.57 29.031 1 67.5 173 LEU A C 1
ATOM 1386 O O . LEU A 1 173 ? 32.969 8.422 29.109 1 67.5 173 LEU A O 1
ATOM 1390 N N . VAL A 1 174 ? 31.141 9.734 29.203 1 65.06 174 VAL A N 1
ATOM 1391 C CA . VAL A 1 174 ? 31.891 10.867 29.75 1 65.06 174 VAL A CA 1
ATOM 1392 C C . VAL A 1 174 ? 32.469 10.492 31.109 1 65.06 174 VAL A C 1
ATOM 1394 O O . VAL A 1 174 ? 33.594 10.852 31.422 1 65.06 174 VAL A O 1
ATOM 1397 N N . LYS A 1 175 ? 31.719 9.828 31.859 1 64.88 175 LYS A N 1
ATOM 1398 C CA . LYS A 1 175 ? 32.219 9.414 33.188 1 64.88 175 LYS A CA 1
ATOM 1399 C C . LYS A 1 175 ? 33.375 8.422 33.031 1 64.88 175 LYS A C 1
ATOM 1401 O O . LYS A 1 175 ? 34.281 8.406 33.844 1 64.88 175 LYS A O 1
ATOM 1406 N N . THR A 1 176 ? 33.125 7.602 32.094 1 61.5 176 THR A N 1
ATOM 1407 C CA . THR A 1 176 ? 34.156 6.578 31.953 1 61.5 176 THR A CA 1
ATOM 1408 C C . THR A 1 176 ? 35.344 7.105 31.156 1 61.5 176 THR A C 1
ATOM 1410 O O . THR A 1 176 ? 36.469 6.727 31.406 1 61.5 176 THR A O 1
ATOM 1413 N N . SER A 1 177 ? 34.969 7.711 30.016 1 58.16 177 SER A N 1
ATOM 1414 C CA . SER A 1 177 ? 36.062 8.055 29.125 1 58.16 177 SER A CA 1
ATOM 1415 C C . SER A 1 177 ? 36.594 9.461 29.406 1 58.16 177 SER A C 1
ATOM 1417 O O . SER A 1 177 ? 35.781 10.391 29.609 1 58.16 177 SER A O 1
ATOM 1419 N N . ARG A 1 178 ? 37.688 9.656 29.969 1 53.34 178 ARG A N 1
ATOM 1420 C CA . ARG A 1 178 ? 38.469 10.891 30.094 1 53.34 178 ARG A CA 1
ATOM 1421 C C . ARG A 1 178 ? 38.281 11.766 28.859 1 53.34 178 ARG A C 1
ATOM 1423 O O . ARG A 1 178 ? 38.438 12.984 28.922 1 53.34 178 ARG A O 1
ATOM 1430 N N . PHE A 1 179 ? 38 11.188 27.609 1 47.66 179 PHE A N 1
ATOM 1431 C CA . PHE A 1 179 ? 38.188 11.844 26.328 1 47.66 179 PHE A CA 1
ATOM 1432 C C . PHE A 1 179 ? 36.844 12.312 25.766 1 47.66 179 PHE A C 1
ATOM 1434 O O . PHE A 1 179 ? 36.781 12.844 24.656 1 47.66 179 PHE A O 1
ATOM 1441 N N . VAL A 1 180 ? 35.844 12.062 26.266 1 53.69 180 VAL A N 1
ATOM 1442 C CA . VAL A 1 180 ? 34.625 12.547 25.594 1 53.69 180 VAL A CA 1
ATOM 1443 C C . VAL A 1 180 ? 34.562 14.07 25.703 1 53.69 180 VAL A C 1
ATOM 1445 O O . VAL A 1 180 ? 34.562 14.625 26.812 1 53.69 180 VAL A O 1
ATOM 1448 N N . SER A 1 181 ? 34.75 14.883 24.656 1 55.38 181 SER A N 1
ATOM 1449 C CA . SER A 1 181 ? 34.969 16.312 24.5 1 55.38 181 SER A CA 1
ATOM 1450 C C . SER A 1 181 ? 33.844 17.125 25.141 1 55.38 181 SER A C 1
ATOM 1452 O O . SER A 1 181 ? 32.688 16.719 25.109 1 55.38 181 SER A O 1
ATOM 1454 N N . LYS A 1 182 ? 34.188 18 26.062 1 55.56 182 LYS A N 1
ATOM 1455 C CA . LYS A 1 182 ? 33.406 19.047 26.734 1 55.56 182 LYS A CA 1
ATOM 1456 C C . LYS A 1 182 ? 32.312 19.562 25.812 1 55.56 182 LYS A C 1
ATOM 1458 O O . LYS A 1 182 ? 31.266 20.016 26.297 1 55.56 182 LYS A O 1
ATOM 1463 N N . ASP A 1 183 ? 32.531 19.281 24.469 1 58.19 183 ASP A N 1
ATOM 1464 C CA . ASP A 1 183 ? 31.594 19.844 23.5 1 58.19 183 ASP A CA 1
ATOM 1465 C C . ASP A 1 183 ? 30.328 19 23.406 1 58.19 183 ASP A C 1
ATOM 1467 O O . ASP A 1 183 ? 29.234 19.531 23.281 1 58.19 183 ASP A O 1
ATOM 1471 N N . ILE A 1 184 ? 30.547 17.75 23.5 1 60.91 184 ILE A N 1
ATOM 1472 C CA . ILE A 1 184 ? 29.375 16.875 23.438 1 60.91 184 ILE A CA 1
ATOM 1473 C C . ILE A 1 184 ? 28.531 17.031 24.703 1 60.91 184 ILE A C 1
ATOM 1475 O O . ILE A 1 184 ? 27.312 17.062 24.656 1 60.91 184 ILE A O 1
ATOM 1479 N N . GLU A 1 185 ? 29.234 17.25 25.781 1 58.03 185 GLU A N 1
ATOM 1480 C CA . GLU A 1 185 ? 28.578 17.484 27.062 1 58.03 185 GLU A CA 1
ATOM 1481 C C . GLU A 1 185 ? 27.781 18.797 27.031 1 58.03 185 GLU A C 1
ATOM 1483 O O . GLU A 1 185 ? 26.672 18.859 27.562 1 58.03 185 GLU A O 1
ATOM 1488 N N . LYS A 1 186 ? 28.359 19.812 26.438 1 57.97 186 LYS A N 1
ATOM 1489 C CA . LYS A 1 186 ? 27.703 21.109 26.344 1 57.97 186 LYS A CA 1
ATOM 1490 C C . LYS A 1 186 ? 26.484 21.031 25.422 1 57.97 186 LYS A C 1
ATOM 1492 O O . LYS A 1 186 ? 25.438 21.641 25.703 1 57.97 186 LYS A O 1
ATOM 1497 N N . GLN A 1 187 ? 26.625 20.172 24.391 1 57.97 187 GLN A N 1
ATOM 1498 C CA . GLN A 1 187 ? 25.516 20.047 23.469 1 57.97 187 GLN A CA 1
ATOM 1499 C C . GLN A 1 187 ? 24.359 19.266 24.078 1 57.97 187 GLN A C 1
ATOM 1501 O O . GLN A 1 187 ? 23.188 19.594 23.859 1 57.97 187 GLN A O 1
ATOM 1506 N N . VAL A 1 188 ? 24.797 18.297 24.859 1 59.41 188 VAL A N 1
ATOM 1507 C CA . VAL A 1 188 ? 23.797 17.5 25.547 1 59.41 188 VAL A CA 1
ATOM 1508 C C . VAL A 1 188 ? 23.125 18.328 26.641 1 59.41 188 VAL A C 1
ATOM 1510 O O . VAL A 1 188 ? 21.906 18.266 26.844 1 59.41 188 VAL A O 1
ATOM 1513 N N . LYS A 1 189 ? 23.953 19.234 27.391 1 55.84 189 LYS A N 1
ATOM 1514 C CA . LYS A 1 189 ? 23.438 20.141 28.406 1 55.84 189 LYS A CA 1
ATOM 1515 C C . LYS A 1 189 ? 22.562 21.219 27.797 1 55.84 189 LYS A C 1
ATOM 1517 O O . LYS A 1 189 ? 21.578 21.656 28.391 1 55.84 189 LYS A O 1
ATOM 1522 N N . LYS A 1 190 ? 22.953 21.656 26.672 1 54.06 190 LYS A N 1
ATOM 1523 C CA . LYS A 1 190 ? 22.125 22.656 25.984 1 54.06 190 LYS A CA 1
ATOM 1524 C C . LYS A 1 190 ? 20.781 22.062 25.594 1 54.06 190 LYS A C 1
ATOM 1526 O O . LYS A 1 190 ? 19.766 22.781 25.578 1 54.06 190 LYS A O 1
ATOM 1531 N N . LEU A 1 191 ? 20.875 20.797 25.266 1 54.31 191 LEU A N 1
ATOM 1532 C CA . LEU A 1 191 ? 19.609 20.125 25.031 1 54.31 191 LEU A CA 1
ATOM 1533 C C . LEU A 1 191 ? 18.75 20.078 26.297 1 54.31 191 LEU A C 1
ATOM 1535 O O . LEU A 1 191 ? 17.531 20.125 26.219 1 54.31 191 LEU A O 1
ATOM 1539 N N . ASP A 1 192 ? 19.438 20.031 27.547 1 49.59 192 ASP A N 1
ATOM 1540 C CA . ASP A 1 192 ? 18.781 20.062 28.844 1 49.59 192 ASP A CA 1
ATOM 1541 C C . ASP A 1 192 ? 18.234 21.453 29.156 1 49.59 192 ASP A C 1
ATOM 1543 O O . ASP A 1 192 ? 17.141 21.594 29.719 1 49.59 192 ASP A O 1
ATOM 1547 N N . VAL A 1 193 ? 19.156 22.562 29.281 1 44.12 193 VAL A N 1
ATOM 1548 C CA . VAL A 1 193 ? 18.828 23.922 29.688 1 44.12 193 VAL A CA 1
ATOM 1549 C C . VAL A 1 193 ? 17.703 24.484 28.828 1 44.12 193 VAL A C 1
ATOM 1551 O O . VAL A 1 193 ? 16.844 25.219 29.312 1 44.12 193 VAL A O 1
ATOM 1554 N N . GLU A 1 194 ? 17.797 24.203 27.562 1 42.41 194 GLU A N 1
ATOM 1555 C CA . GLU A 1 194 ? 16.641 24.688 26.797 1 42.41 194 GLU A CA 1
ATOM 1556 C C . GLU A 1 194 ? 15.344 24.031 27.281 1 42.41 194 GLU A C 1
ATOM 1558 O O . GLU A 1 194 ? 14.258 24.562 27.047 1 42.41 194 GLU A O 1
ATOM 1563 N N . ASP A 1 195 ? 15.406 23 28.062 1 40.25 195 ASP A N 1
ATOM 1564 C CA . ASP A 1 195 ? 14.273 22.406 28.766 1 40.25 195 ASP A CA 1
ATOM 1565 C C . ASP A 1 195 ? 13.953 23.188 30.047 1 40.25 195 ASP A C 1
ATOM 1567 O O . ASP A 1 195 ? 12.836 23.125 30.562 1 40.25 195 ASP A O 1
ATOM 1571 N N . GLN A 1 196 ? 14.891 23.641 30.875 1 36.78 196 GLN A N 1
ATOM 1572 C CA . GLN A 1 196 ? 14.617 24.203 32.219 1 36.78 196 GLN A CA 1
ATOM 1573 C C . GLN A 1 196 ? 13.891 25.531 32.094 1 36.78 196 GLN A C 1
ATOM 1575 O O . GLN A 1 196 ? 13.156 25.922 33.031 1 36.78 196 GLN A O 1
ATOM 1580 N N . GLU A 1 197 ? 14.445 26.609 31.422 1 35.16 197 GLU A N 1
ATOM 1581 C CA . GLU A 1 197 ? 13.859 27.922 31.672 1 35.16 197 GLU A CA 1
ATOM 1582 C C . GLU A 1 197 ? 12.375 27.953 31.312 1 35.16 197 GLU A C 1
ATOM 1584 O O . GLU A 1 197 ? 11.695 28.953 31.531 1 35.16 197 GLU A O 1
ATOM 1589 N N . SER A 1 198 ? 11.867 27.406 30.172 1 35.53 198 SER A N 1
ATOM 1590 C CA . SER A 1 198 ? 10.453 27.703 29.953 1 35.53 198 SER A CA 1
ATOM 1591 C C . SER A 1 198 ? 9.57 26.891 30.906 1 35.53 198 SER A C 1
ATOM 1593 O O . SER A 1 198 ? 9.438 25.672 30.75 1 35.53 198 SER A O 1
ATOM 1595 N N . ASP A 1 199 ? 9.5 27.062 32.156 1 35 199 ASP A N 1
ATOM 1596 C CA . ASP A 1 199 ? 8.523 26.672 33.188 1 35 199 ASP A CA 1
ATOM 1597 C C . ASP A 1 199 ? 7.168 26.359 32.562 1 35 199 ASP A C 1
ATOM 1599 O O . ASP A 1 199 ? 6.52 25.375 32.906 1 35 199 ASP A O 1
ATOM 1603 N N . ASN A 1 200 ? 6.234 27.5 32.344 1 34.28 200 ASN A N 1
ATOM 1604 C CA . ASN A 1 200 ? 4.816 27.547 31.984 1 34.28 200 ASN A CA 1
ATOM 1605 C C . ASN A 1 200 ? 4.559 27 30.578 1 34.28 200 ASN A C 1
ATOM 1607 O O . ASN A 1 200 ? 3.531 27.297 29.969 1 34.28 200 ASN A O 1
ATOM 1611 N N . VAL A 1 201 ? 5.547 26.953 29.75 1 36.28 201 VAL A N 1
ATOM 1612 C CA . VAL A 1 201 ? 5.164 26.734 28.359 1 36.28 201 VAL A CA 1
ATOM 1613 C C . VAL A 1 201 ? 4.488 25.375 28.219 1 36.28 201 VAL A C 1
ATOM 1615 O O . VAL A 1 201 ? 4.953 24.375 28.781 1 36.28 201 VAL A O 1
ATOM 1618 N N . ASP A 1 202 ? 3.221 25.312 27.891 1 35.75 202 ASP A N 1
ATOM 1619 C CA . ASP A 1 202 ? 2.262 24.266 27.562 1 35.75 202 ASP A CA 1
ATOM 1620 C C . ASP A 1 202 ? 2.936 23.109 26.812 1 35.75 202 ASP A C 1
ATOM 1622 O O . ASP A 1 202 ? 3.84 23.344 26.016 1 35.75 202 ASP A O 1
ATOM 1626 N N . ASP A 1 203 ? 2.852 21.938 27.312 1 37.91 203 ASP A N 1
ATOM 1627 C CA . ASP A 1 203 ? 3.299 20.594 26.938 1 37.91 203 ASP A CA 1
ATOM 1628 C C . ASP A 1 203 ? 3.426 20.453 25.422 1 37.91 203 ASP A C 1
ATOM 1630 O O . ASP A 1 203 ? 4.184 19.625 24.938 1 37.91 203 ASP A O 1
ATOM 1634 N N . GLY A 1 204 ? 2.482 20.969 24.641 1 37.97 204 GLY A N 1
ATOM 1635 C CA . GLY A 1 204 ? 2.492 21.016 23.188 1 37.97 204 GLY A CA 1
ATOM 1636 C C . GLY A 1 204 ? 3.725 21.703 22.625 1 37.97 204 GLY A C 1
ATOM 1637 O O . GLY A 1 204 ? 3.996 21.609 21.422 1 37.97 204 GLY A O 1
ATOM 1638 N N . GLU A 1 205 ? 4.27 22.672 23.25 1 40.44 205 GLU A N 1
ATOM 1639 C CA . GLU A 1 205 ? 5.426 23.484 22.875 1 40.44 205 GLU A CA 1
ATOM 1640 C C . GLU A 1 205 ? 6.719 22.688 22.984 1 40.44 205 GLU A C 1
ATOM 1642 O O . GLU A 1 205 ? 7.715 23 22.344 1 40.44 205 GLU A O 1
ATOM 1647 N N . TYR A 1 206 ? 6.797 21.859 23.938 1 41.28 206 TYR A N 1
ATOM 1648 C CA . TYR A 1 206 ? 8.031 21.094 24.078 1 41.28 206 TYR A CA 1
ATOM 1649 C C . TYR A 1 206 ? 8.352 20.328 22.797 1 41.28 206 TYR A C 1
ATOM 1651 O O . TYR A 1 206 ? 9.516 20.219 22.406 1 41.28 206 TYR A O 1
ATOM 1659 N N . LEU A 1 207 ? 7.398 19.609 22.281 1 42.25 207 LEU A N 1
ATOM 1660 C CA . LEU A 1 207 ? 7.578 18.938 21 1 42.25 207 LEU A CA 1
ATOM 1661 C C . LEU A 1 207 ? 7.938 19.953 19.922 1 42.25 207 LEU A C 1
ATOM 1663 O O . LEU A 1 207 ? 8.312 19.578 18.797 1 42.25 207 LEU A O 1
ATOM 1667 N N . LEU A 1 208 ? 7.539 21.234 20.031 1 42.56 208 LEU A N 1
ATOM 1668 C CA . LEU A 1 208 ? 7.957 22.344 19.188 1 42.56 208 LEU A CA 1
ATOM 1669 C C . LEU A 1 208 ? 9.461 22.562 19.297 1 42.56 208 LEU A C 1
ATOM 1671 O O . LEU A 1 208 ? 10.07 23.156 18.391 1 42.56 208 LEU A O 1
ATOM 1675 N N . ASN A 1 209 ? 10.094 22.328 20.469 1 47.78 209 ASN A N 1
ATOM 1676 C CA . ASN A 1 209 ? 11.484 22.766 20.516 1 47.78 209 ASN A CA 1
ATOM 1677 C C . ASN A 1 209 ? 12.43 21.672 20.016 1 47.78 209 ASN A C 1
ATOM 1679 O O . ASN A 1 209 ? 13.641 21.75 20.219 1 47.78 209 ASN A O 1
ATOM 1683 N N . PHE A 1 210 ? 11.93 20.484 19.734 1 55.28 210 PHE A N 1
ATOM 1684 C CA . PHE A 1 210 ? 12.844 19.5 19.172 1 55.28 210 PHE A CA 1
ATOM 1685 C C . PHE A 1 210 ? 13.203 19.859 17.734 1 55.28 210 PHE A C 1
ATOM 1687 O O . PHE A 1 210 ? 12.336 19.953 16.875 1 55.28 210 PHE A O 1
ATOM 1694 N N . PRO A 1 211 ? 14.484 20.219 17.578 1 67.81 211 PRO A N 1
ATOM 1695 C CA . PRO A 1 211 ? 14.836 20.562 16.203 1 67.81 211 PRO A CA 1
ATOM 1696 C C . PRO A 1 211 ? 14.461 19.469 15.211 1 67.81 211 PRO A C 1
ATOM 1698 O O . PRO A 1 211 ? 14.695 18.281 15.477 1 67.81 211 PRO A O 1
ATOM 1701 N N . ILE A 1 212 ? 13.617 19.734 14.352 1 76.81 212 ILE A N 1
ATOM 1702 C CA . ILE A 1 212 ? 13.203 18.844 13.273 1 76.81 212 ILE A CA 1
ATOM 1703 C C . ILE A 1 212 ? 14.406 18.062 12.75 1 76.81 212 ILE A C 1
ATOM 1705 O O . ILE A 1 212 ? 14.281 16.906 12.336 1 76.81 212 ILE A O 1
ATOM 1709 N N . SER A 1 213 ? 15.57 18.641 12.961 1 81.5 213 SER A N 1
ATOM 1710 C CA . SER A 1 213 ? 16.781 18.016 12.461 1 81.5 213 SER A CA 1
ATOM 1711 C C . SER A 1 213 ? 17.125 16.766 13.266 1 81.5 213 SER A C 1
ATOM 1713 O O . SER A 1 213 ? 17.609 15.781 12.711 1 81.5 213 SER A O 1
ATOM 1715 N N . VAL A 1 214 ? 16.906 16.828 14.5 1 81.75 214 VAL A N 1
ATOM 1716 C CA . VAL A 1 214 ? 17.219 15.695 15.367 1 81.75 214 VAL A CA 1
ATOM 1717 C C . VAL A 1 214 ? 16.25 14.547 15.078 1 81.75 214 VAL A C 1
ATOM 1719 O O . VAL A 1 214 ? 16.656 13.383 15.047 1 81.75 214 VAL A O 1
ATOM 1722 N N . LEU A 1 215 ? 15.031 14.883 14.859 1 82.81 215 LEU A N 1
ATOM 1723 C CA . LEU A 1 215 ? 14.023 13.867 14.57 1 82.81 215 LEU A CA 1
ATOM 1724 C C . LEU A 1 215 ? 14.32 13.172 13.242 1 82.81 215 LEU A C 1
ATOM 1726 O O . LEU A 1 215 ? 14.172 11.953 13.117 1 82.81 215 LEU A O 1
ATOM 1730 N N . ILE A 1 216 ? 14.727 13.938 12.328 1 85 216 ILE A N 1
ATOM 1731 C CA . ILE A 1 216 ? 15.094 13.383 11.023 1 85 216 ILE A CA 1
ATOM 1732 C C . ILE A 1 216 ? 16.297 12.445 11.18 1 85 216 ILE A C 1
ATOM 1734 O O . ILE A 1 216 ? 16.312 11.359 10.602 1 85 216 ILE A O 1
ATOM 1738 N N . ALA A 1 217 ? 17.203 12.922 11.969 1 86.38 217 ALA A N 1
ATOM 1739 C CA . ALA A 1 217 ? 18.391 12.102 12.211 1 86.38 217 ALA A CA 1
ATOM 1740 C C . ALA A 1 217 ? 18.016 10.797 12.906 1 86.38 217 ALA A C 1
ATOM 1742 O O . ALA A 1 217 ? 18.547 9.734 12.578 1 86.38 217 ALA A O 1
ATOM 1743 N N . LEU A 1 218 ? 17.141 10.883 13.82 1 87.44 218 LEU A N 1
ATOM 1744 C CA . LEU A 1 218 ? 16.688 9.703 14.547 1 87.44 218 LEU A CA 1
ATOM 1745 C C . LEU A 1 218 ? 15.953 8.742 13.617 1 87.44 218 LEU A C 1
ATOM 1747 O O . LEU A 1 218 ? 16.094 7.523 13.734 1 87.44 218 LEU A O 1
ATOM 1751 N N . THR A 1 219 ? 15.164 9.281 12.781 1 88.19 219 THR A N 1
ATOM 1752 C CA . THR A 1 219 ? 14.438 8.461 11.82 1 88.19 219 THR A CA 1
ATOM 1753 C C . THR A 1 219 ? 15.406 7.723 10.898 1 88.19 219 THR A C 1
ATOM 1755 O O . THR A 1 219 ? 15.242 6.531 10.633 1 88.19 219 THR A O 1
ATOM 1758 N N . ILE A 1 220 ? 16.406 8.398 10.492 1 89.12 220 ILE A N 1
ATOM 1759 C CA . ILE A 1 220 ? 17.406 7.793 9.633 1 89.12 220 ILE A CA 1
ATOM 1760 C C . ILE A 1 220 ? 18.141 6.691 10.391 1 89.12 220 ILE A C 1
ATOM 1762 O O . ILE A 1 220 ? 18.375 5.609 9.852 1 89.12 220 ILE A O 1
ATOM 1766 N N . ALA A 1 221 ? 18.484 7.02 11.57 1 90.62 221 ALA A N 1
ATOM 1767 C CA . ALA A 1 221 ? 19.156 6.027 12.398 1 90.62 221 ALA A CA 1
ATOM 1768 C C . ALA A 1 221 ? 18.297 4.785 12.586 1 90.62 221 ALA A C 1
ATOM 1770 O O . ALA A 1 221 ? 18.797 3.66 12.562 1 90.62 221 ALA A O 1
ATOM 1771 N N . TRP A 1 222 ? 17.062 5.02 12.805 1 91.69 222 TRP A N 1
ATOM 1772 C CA . TRP A 1 222 ? 16.141 3.902 12.984 1 91.69 222 TRP A CA 1
ATOM 1773 C C . TRP A 1 222 ? 16.062 3.059 11.719 1 91.69 222 TRP A C 1
ATOM 1775 O O . TRP A 1 222 ? 16.031 1.828 11.781 1 91.69 222 TRP A O 1
ATOM 1785 N N . VAL A 1 223 ? 16.016 3.689 10.609 1 91.94 223 VAL A N 1
ATOM 1786 C CA . VAL A 1 223 ? 15.961 2.99 9.328 1 91.94 223 VAL A CA 1
ATOM 1787 C C . VAL A 1 223 ? 17.203 2.119 9.156 1 91.94 223 VAL A C 1
ATOM 1789 O O . VAL A 1 223 ? 17.109 0.953 8.766 1 91.94 223 VAL A O 1
ATOM 1792 N N . LEU A 1 224 ? 18.344 2.666 9.484 1 92.94 224 LEU A N 1
ATOM 1793 C CA . LEU A 1 224 ? 19.594 1.924 9.383 1 92.94 224 LEU A CA 1
ATOM 1794 C C . LEU A 1 224 ? 19.625 0.766 10.375 1 92.94 224 LEU A C 1
ATOM 1796 O O . LEU A 1 224 ? 20.125 -0.316 10.055 1 92.94 224 LEU A O 1
ATOM 1800 N N . PHE A 1 225 ? 19.094 1.036 11.484 1 92.38 225 PHE A N 1
ATOM 1801 C CA . PHE A 1 225 ? 19.016 -0.004 12.508 1 92.38 225 PHE A CA 1
ATOM 1802 C C . PHE A 1 225 ? 18.109 -1.144 12.055 1 92.38 225 PHE A C 1
ATOM 1804 O O . PHE A 1 225 ? 18.453 -2.316 12.211 1 92.38 225 PHE A O 1
ATOM 1811 N N . CYS A 1 226 ? 16.984 -0.799 11.578 1 92.19 226 CYS A N 1
ATOM 1812 C CA . CYS A 1 226 ? 16.062 -1.822 11.086 1 92.19 226 CYS A CA 1
ATOM 1813 C C . CYS A 1 226 ? 16.703 -2.635 9.961 1 92.19 226 CYS A C 1
ATOM 1815 O O . CYS A 1 226 ? 16.531 -3.852 9.891 1 92.19 226 CYS A O 1
ATOM 1817 N N . ALA A 1 227 ? 17.391 -1.946 9.086 1 92.25 227 ALA A N 1
ATOM 1818 C CA . ALA A 1 227 ? 18.078 -2.645 8.008 1 92.25 227 ALA A CA 1
ATOM 1819 C C . ALA A 1 227 ? 19.094 -3.65 8.555 1 92.25 227 ALA A C 1
ATOM 1821 O O . ALA A 1 227 ? 19.219 -4.758 8.031 1 92.25 227 ALA A O 1
ATOM 1822 N N . TRP A 1 228 ? 19.734 -3.244 9.586 1 92.31 228 TRP A N 1
ATOM 1823 C CA . TRP A 1 228 ? 20.688 -4.137 10.227 1 92.31 228 TRP A CA 1
ATOM 1824 C C . TRP A 1 228 ? 19.984 -5.328 10.867 1 92.31 228 TRP A C 1
ATOM 1826 O O . TRP A 1 228 ? 20.469 -6.461 10.797 1 92.31 228 TRP A O 1
ATOM 1836 N N . VAL A 1 229 ? 18.953 -5.125 11.477 1 91.31 229 VAL A N 1
ATOM 1837 C CA . VAL A 1 229 ? 18.188 -6.18 12.125 1 91.31 229 VAL A CA 1
ATOM 1838 C C . VAL A 1 229 ? 17.734 -7.203 11.086 1 91.31 229 VAL A C 1
ATOM 1840 O O . VAL A 1 229 ? 17.828 -8.414 11.305 1 91.31 229 VAL A O 1
ATOM 1843 N N . PHE A 1 230 ? 17.281 -6.742 9.938 1 90.75 230 PHE A N 1
ATOM 1844 C CA . PHE A 1 230 ? 16.781 -7.648 8.906 1 90.75 230 PHE A CA 1
ATOM 1845 C C . PHE A 1 230 ? 17.938 -8.375 8.211 1 90.75 230 PHE A C 1
ATOM 1847 O O . PHE A 1 230 ? 17.766 -9.492 7.727 1 90.75 230 PHE A O 1
ATOM 1854 N N . LEU A 1 231 ? 19.062 -7.68 8.219 1 90.5 231 LEU A N 1
ATOM 1855 C CA . LEU A 1 231 ? 20.25 -8.367 7.723 1 90.5 231 LEU A CA 1
ATOM 1856 C C . LEU A 1 231 ? 20.578 -9.57 8.602 1 90.5 231 LEU A C 1
ATOM 1858 O O . LEU A 1 231 ? 20.859 -10.656 8.094 1 90.5 231 LEU A O 1
ATOM 1862 N N . ALA A 1 232 ? 20.469 -9.398 9.836 1 90.19 232 ALA A N 1
ATOM 1863 C CA . ALA A 1 232 ? 20.844 -10.43 10.805 1 90.19 232 ALA A CA 1
ATOM 1864 C C . ALA A 1 232 ? 19.766 -11.516 10.883 1 90.19 232 ALA A C 1
ATOM 1866 O O . ALA A 1 232 ? 20.078 -12.695 11.016 1 90.19 232 ALA A O 1
ATOM 1867 N N . LEU A 1 233 ? 18.578 -11.188 10.758 1 87.31 233 LEU A N 1
ATOM 1868 C CA . LEU A 1 233 ? 17.469 -12.125 10.961 1 87.31 233 LEU A CA 1
ATOM 1869 C C . LEU A 1 233 ? 17.188 -12.906 9.68 1 87.31 233 LEU A C 1
ATOM 1871 O O . LEU A 1 233 ? 16.891 -14.102 9.734 1 87.31 233 LEU A O 1
ATOM 1875 N N . GLU A 1 234 ? 17.219 -12.266 8.539 1 86.81 234 GLU A N 1
ATOM 1876 C CA . GLU A 1 234 ? 16.781 -12.898 7.297 1 86.81 234 GLU A CA 1
ATOM 1877 C C . GLU A 1 234 ? 17.969 -13.289 6.426 1 86.81 234 GLU A C 1
ATOM 1879 O O . GLU A 1 234 ? 17.828 -14.086 5.492 1 86.81 234 GLU A O 1
ATOM 1884 N N . GLY A 1 235 ? 19.078 -12.742 6.695 1 86.12 235 GLY A N 1
ATOM 1885 C CA . GLY A 1 235 ? 20.25 -13.078 5.902 1 86.12 235 GLY A CA 1
ATOM 1886 C C . GLY A 1 235 ? 20.281 -12.391 4.551 1 86.12 235 GLY A C 1
ATOM 1887 O O . GLY A 1 235 ? 20.891 -12.891 3.604 1 86.12 235 GLY A O 1
ATOM 1888 N N . TRP A 1 236 ? 19.5 -11.359 4.398 1 86.81 236 TRP A N 1
ATOM 1889 C CA . TRP A 1 236 ? 19.5 -10.586 3.16 1 86.81 236 TRP A CA 1
ATOM 1890 C C . TRP A 1 236 ? 20.766 -9.734 3.057 1 86.81 236 TRP A C 1
ATOM 1892 O O . TRP A 1 236 ? 21.516 -9.602 4.027 1 86.81 236 TRP A O 1
ATOM 1902 N N . ASN A 1 237 ? 21.016 -9.25 1.882 1 89.56 237 ASN A N 1
ATOM 1903 C CA . ASN A 1 237 ? 22.031 -8.219 1.747 1 89.56 237 ASN A CA 1
ATOM 1904 C C . ASN A 1 237 ? 21.578 -6.891 2.344 1 89.56 237 ASN A C 1
ATOM 1906 O O . ASN A 1 237 ? 20.375 -6.668 2.502 1 89.56 237 ASN A O 1
ATOM 1910 N N . TYR A 1 238 ? 22.484 -6.129 2.762 1 89.56 238 TYR A N 1
ATOM 1911 C CA . TYR A 1 238 ? 22.141 -4.867 3.406 1 89.56 238 TYR A CA 1
ATOM 1912 C C . TYR A 1 238 ? 21.312 -3.988 2.479 1 89.56 238 TYR A C 1
ATOM 1914 O O . TYR A 1 238 ? 20.406 -3.287 2.928 1 89.56 238 TYR A O 1
ATOM 1922 N N . GLY A 1 239 ? 21.641 -4.109 1.215 1 89.19 239 GLY A N 1
ATOM 1923 C CA . GLY A 1 239 ? 20.875 -3.328 0.261 1 89.19 239 GLY A CA 1
ATOM 1924 C C . GLY A 1 239 ? 19.406 -3.744 0.193 1 89.19 239 GLY A C 1
ATOM 1925 O O . GLY A 1 239 ? 18.516 -2.895 0.199 1 89.19 239 GLY A O 1
ATOM 1926 N N . THR A 1 240 ? 19.203 -4.984 0.252 1 90.31 240 THR A N 1
ATOM 1927 C CA . THR A 1 240 ? 17.844 -5.516 0.206 1 90.31 240 THR A CA 1
ATOM 1928 C C . THR A 1 240 ? 17.094 -5.219 1.508 1 90.31 240 THR A C 1
ATOM 1930 O O . THR A 1 240 ? 15.906 -4.906 1.491 1 90.31 240 THR A O 1
ATOM 1933 N N . SER A 1 241 ? 17.875 -5.297 2.52 1 91.69 241 SER A N 1
ATOM 1934 C CA . SER A 1 241 ? 17.266 -5 3.811 1 91.69 241 SER A CA 1
ATOM 1935 C C . SER A 1 241 ? 16.859 -3.533 3.908 1 91.69 241 SER A C 1
ATOM 1937 O O . SER A 1 241 ? 15.797 -3.213 4.434 1 91.69 241 SER A O 1
ATOM 1939 N N . LEU A 1 242 ? 17.719 -2.73 3.4 1 91.81 242 LEU A N 1
ATOM 1940 C CA . LEU A 1 242 ? 17.438 -1.302 3.395 1 91.81 242 LEU A CA 1
ATOM 1941 C C . LEU A 1 242 ? 16.234 -0.997 2.504 1 91.81 242 LEU A C 1
ATOM 1943 O O . LEU A 1 242 ? 15.367 -0.195 2.867 1 91.81 242 LEU A O 1
ATOM 1947 N N . TYR A 1 243 ? 16.234 -1.674 1.397 1 91.62 243 TYR A N 1
ATOM 1948 C CA . TYR A 1 243 ? 15.125 -1.521 0.47 1 91.62 243 TYR A CA 1
ATOM 1949 C C . TYR A 1 243 ? 13.812 -1.932 1.125 1 91.62 243 TYR A C 1
ATOM 1951 O O . TYR A 1 243 ? 12.828 -1.185 1.087 1 91.62 243 TYR A O 1
ATOM 1959 N N . PHE A 1 244 ? 13.805 -2.979 1.74 1 89.69 244 PHE A N 1
ATOM 1960 C CA . PHE A 1 244 ? 12.602 -3.488 2.387 1 89.69 244 PHE A CA 1
ATOM 1961 C C . PHE A 1 244 ? 12.133 -2.535 3.477 1 89.69 244 PHE A C 1
ATOM 1963 O O . PHE A 1 244 ? 10.938 -2.234 3.57 1 89.69 244 PHE A O 1
ATOM 1970 N N . THR A 1 245 ? 13.039 -2.078 4.223 1 89.94 245 THR A N 1
ATOM 1971 C CA . THR A 1 245 ? 12.703 -1.205 5.344 1 89.94 245 THR A CA 1
ATOM 1972 C C . THR A 1 245 ? 12.086 0.101 4.848 1 89.94 245 THR A C 1
ATOM 1974 O O . THR A 1 245 ? 11.055 0.535 5.352 1 89.94 245 THR A O 1
ATOM 1977 N N . LEU A 1 246 ? 12.633 0.648 3.881 1 89.56 246 LEU A N 1
ATOM 1978 C CA . LEU A 1 246 ? 12.188 1.951 3.4 1 89.56 246 LEU A CA 1
ATOM 1979 C C . LEU A 1 246 ? 10.844 1.834 2.686 1 89.56 246 LEU A C 1
ATOM 1981 O O . LEU A 1 246 ? 9.969 2.691 2.85 1 89.56 246 LEU A O 1
ATOM 1985 N N . ILE A 1 247 ? 10.672 0.778 1.936 1 88.69 247 ILE A N 1
ATOM 1986 C CA . ILE A 1 247 ? 9.414 0.55 1.238 1 88.69 247 ILE A CA 1
ATOM 1987 C C . ILE A 1 247 ? 8.297 0.296 2.254 1 88.69 247 ILE A C 1
ATOM 1989 O O . ILE A 1 247 ? 7.156 0.703 2.043 1 88.69 247 ILE A O 1
ATOM 1993 N N . SER A 1 248 ? 8.68 -0.304 3.328 1 87.06 248 SER A N 1
ATOM 1994 C CA . SER A 1 248 ? 7.699 -0.597 4.371 1 87.06 248 SER A CA 1
ATOM 1995 C C . SER A 1 248 ? 7.359 0.654 5.172 1 87.06 248 SER A C 1
ATOM 1997 O O . SER A 1 248 ? 6.191 0.896 5.488 1 87.06 248 SER A O 1
ATOM 1999 N N . LEU A 1 249 ? 8.336 1.486 5.395 1 88 249 LEU A N 1
ATOM 2000 C CA . LEU A 1 249 ? 8.133 2.672 6.219 1 88 249 LEU A CA 1
ATOM 2001 C C . LEU A 1 249 ? 7.406 3.758 5.438 1 88 249 LEU A C 1
ATOM 2003 O O . LEU A 1 249 ? 6.703 4.586 6.023 1 88 249 LEU A O 1
ATOM 2007 N N . THR A 1 250 ? 7.602 3.752 4.188 1 85.38 250 THR A N 1
ATOM 2008 C CA . THR A 1 250 ? 6.914 4.738 3.363 1 85.38 250 THR A CA 1
ATOM 2009 C C . THR A 1 250 ? 5.523 4.238 2.971 1 85.38 250 THR A C 1
ATOM 2011 O O . THR A 1 250 ? 4.793 4.922 2.25 1 85.38 250 THR A O 1
ATOM 2014 N N . THR A 1 251 ? 5.125 3.051 3.352 1 84.69 251 THR A N 1
ATOM 2015 C CA . THR A 1 251 ? 3.814 2.43 3.199 1 84.69 251 THR A CA 1
ATOM 2016 C C . THR A 1 251 ? 3.543 2.096 1.735 1 84.69 251 THR A C 1
ATOM 2018 O O . THR A 1 251 ? 2.387 1.944 1.333 1 84.69 251 THR A O 1
ATOM 2021 N N . ILE A 1 252 ? 4.617 2.129 0.904 1 86.06 252 ILE A N 1
ATOM 2022 C CA . ILE A 1 252 ? 4.453 1.674 -0.471 1 86.06 252 ILE A CA 1
ATOM 2023 C C . ILE A 1 252 ? 4.082 0.192 -0.482 1 86.06 252 ILE A C 1
ATOM 2025 O O . ILE A 1 252 ? 3.094 -0.202 -1.107 1 86.06 252 ILE A O 1
ATOM 2029 N N . GLY A 1 253 ? 4.84 -0.661 0.208 1 81.81 253 GLY A N 1
ATOM 2030 C CA . GLY A 1 253 ? 4.527 -2.057 0.473 1 81.81 253 GLY A CA 1
ATOM 2031 C C . GLY A 1 253 ? 4.344 -2.877 -0.789 1 81.81 253 GLY A C 1
ATOM 2032 O O . GLY A 1 253 ? 3.311 -3.527 -0.967 1 81.81 253 GLY A O 1
ATOM 2033 N N . PHE A 1 254 ? 5.316 -3.055 -1.611 1 82.69 254 PHE A N 1
ATOM 2034 C CA . PHE A 1 254 ? 5.23 -3.852 -2.828 1 82.69 254 PHE A CA 1
ATOM 2035 C C . PHE A 1 254 ? 4.996 -5.32 -2.498 1 82.69 254 PHE A C 1
ATOM 2037 O O . PHE A 1 254 ? 4.371 -6.047 -3.275 1 82.69 254 PHE A O 1
ATOM 2044 N N . GLY A 1 255 ? 5.504 -5.781 -1.401 1 78.56 255 GLY A N 1
ATOM 2045 C CA . GLY A 1 255 ? 5.387 -7.176 -1.008 1 78.56 255 GLY A CA 1
ATOM 2046 C C . GLY A 1 255 ? 6.305 -8.094 -1.792 1 78.56 255 GLY A C 1
ATOM 2047 O O . GLY A 1 255 ? 6.031 -9.297 -1.918 1 78.56 255 GLY A O 1
ATOM 2048 N N . ASP A 1 256 ? 7.359 -7.578 -2.422 1 79.69 256 ASP A N 1
ATOM 2049 C CA . ASP A 1 256 ? 8.297 -8.383 -3.199 1 79.69 256 ASP A CA 1
ATOM 2050 C C . ASP A 1 256 ? 9.305 -9.086 -2.291 1 79.69 256 ASP A C 1
ATOM 2052 O O . ASP A 1 256 ? 9.664 -10.234 -2.529 1 79.69 256 ASP A O 1
ATOM 2056 N N . VAL A 1 257 ? 9.781 -8.383 -1.336 1 80.31 257 VAL A N 1
ATOM 2057 C CA . VAL A 1 257 ? 10.68 -8.953 -0.34 1 80.31 257 VAL A CA 1
ATOM 2058 C C . VAL A 1 257 ? 9.93 -9.156 0.975 1 80.31 257 VAL A C 1
ATOM 2060 O O . VAL A 1 257 ? 9.43 -8.203 1.566 1 80.31 257 VAL A O 1
ATOM 2063 N N . LEU A 1 258 ? 9.844 -10.508 1.288 1 77.94 258 LEU A N 1
ATOM 2064 C CA . LEU A 1 258 ? 9.047 -10.805 2.471 1 77.94 258 LEU A CA 1
ATOM 2065 C C . LEU A 1 258 ? 9.898 -11.461 3.551 1 77.94 258 LEU A C 1
ATOM 2067 O O . LEU A 1 258 ? 10.727 -12.328 3.256 1 77.94 258 LEU A O 1
ATOM 2071 N N . PRO A 1 259 ? 9.648 -10.891 4.738 1 78.25 259 PRO A N 1
ATOM 2072 C CA . PRO A 1 259 ? 10.344 -11.555 5.844 1 78.25 259 PRO A CA 1
ATOM 2073 C C . PRO A 1 259 ? 9.797 -12.945 6.141 1 78.25 259 PRO A C 1
ATOM 2075 O O . PRO A 1 259 ? 8.664 -13.258 5.766 1 78.25 259 PRO A O 1
ATOM 2078 N N . SER A 1 260 ? 10.641 -13.711 6.758 1 77.06 260 SER A N 1
ATOM 2079 C CA . SER A 1 260 ? 10.234 -15.047 7.164 1 77.06 260 SER A CA 1
ATOM 2080 C C . SER A 1 260 ? 9.094 -14.992 8.18 1 77.06 260 SER A C 1
ATOM 2082 O O . SER A 1 260 ? 8.938 -14 8.891 1 77.06 260 SER A O 1
ATOM 2084 N N . GLN A 1 261 ? 8.266 -15.984 8.195 1 73.62 261 GLN A N 1
ATOM 2085 C CA . GLN A 1 261 ? 7.098 -16.062 9.062 1 73.62 261 GLN A CA 1
ATOM 2086 C C . GLN A 1 261 ? 7.496 -15.938 10.531 1 73.62 261 GLN A C 1
ATOM 2088 O O . GLN A 1 261 ? 6.758 -15.352 11.336 1 73.62 261 GLN A O 1
ATOM 2093 N N . SER A 1 262 ? 8.633 -16.453 10.836 1 74.44 262 SER A N 1
ATOM 2094 C CA . SER A 1 262 ? 9.086 -16.469 12.219 1 74.44 262 SER A CA 1
ATOM 2095 C C . SER A 1 262 ? 9.445 -15.055 12.695 1 74.44 262 SER A C 1
ATOM 2097 O O . SER A 1 262 ? 9.43 -14.781 13.898 1 74.44 262 SER A O 1
ATOM 2099 N N . GLU A 1 263 ? 9.648 -14.148 11.711 1 79.12 263 GLU A N 1
ATOM 2100 C CA . GLU A 1 263 ? 10.125 -12.82 12.109 1 79.12 263 GLU A CA 1
ATOM 2101 C C . GLU A 1 263 ? 9.055 -11.758 11.875 1 79.12 263 GLU A C 1
ATOM 2103 O O . GLU A 1 263 ? 9.367 -10.57 11.766 1 79.12 263 GLU A O 1
ATOM 2108 N N . ILE A 1 264 ? 7.832 -12.219 11.867 1 76.5 264 ILE A N 1
ATOM 2109 C CA . ILE A 1 264 ? 6.738 -11.297 11.562 1 76.5 264 ILE A CA 1
ATOM 2110 C C . ILE A 1 264 ? 6.57 -10.305 12.711 1 76.5 264 ILE A C 1
ATOM 2112 O O . ILE A 1 264 ? 6.285 -9.125 12.484 1 76.5 264 ILE A O 1
ATOM 2116 N N . TRP A 1 265 ? 6.797 -10.758 13.852 1 77.38 265 TRP A N 1
ATOM 2117 C CA . TRP A 1 265 ? 6.629 -9.891 15.016 1 77.38 265 TRP A CA 1
ATOM 2118 C C . TRP A 1 265 ? 7.715 -8.812 15.047 1 77.38 265 TRP A C 1
ATOM 2120 O O . TRP A 1 265 ? 7.434 -7.648 15.336 1 77.38 265 TRP A O 1
ATOM 2130 N N . ALA A 1 266 ? 8.883 -9.273 14.789 1 81.5 266 ALA A N 1
ATOM 2131 C CA . ALA A 1 266 ? 9.992 -8.32 14.789 1 81.5 266 ALA A CA 1
ATOM 2132 C C . ALA A 1 266 ? 9.82 -7.281 13.68 1 81.5 266 ALA A C 1
ATOM 2134 O O . ALA A 1 266 ? 10.07 -6.094 13.891 1 81.5 266 ALA A O 1
ATOM 2135 N N . THR A 1 267 ? 9.336 -7.727 12.578 1 83.38 267 THR A N 1
ATOM 2136 C CA . THR A 1 267 ? 9.109 -6.836 11.445 1 83.38 267 THR A CA 1
ATOM 2137 C C . THR A 1 267 ? 7.996 -5.844 11.758 1 83.38 267 THR A C 1
ATOM 2139 O O . THR A 1 267 ? 8.125 -4.648 11.477 1 83.38 267 THR A O 1
ATOM 2142 N N . GLY A 1 268 ? 6.945 -6.34 12.383 1 83.62 268 GLY A N 1
ATOM 2143 C CA . GLY A 1 268 ? 5.828 -5.477 12.734 1 83.62 268 GLY A CA 1
ATOM 2144 C C . GLY A 1 268 ? 6.207 -4.367 13.695 1 83.62 268 GLY A C 1
ATOM 2145 O O . GLY A 1 268 ? 5.82 -3.213 13.5 1 83.62 268 GLY A O 1
ATOM 2146 N N . LEU A 1 269 ? 6.953 -4.707 14.594 1 83.81 269 LEU A N 1
ATOM 2147 C CA . LEU A 1 269 ? 7.371 -3.732 15.602 1 83.81 269 LEU A CA 1
ATOM 2148 C C . LEU A 1 269 ? 8.297 -2.686 14.984 1 83.81 269 LEU A C 1
ATOM 2150 O O . LEU A 1 269 ? 8.148 -1.49 15.258 1 83.81 269 LEU A O 1
ATOM 2154 N N . CYS A 1 270 ? 9.25 -3.154 14.203 1 87.88 270 CYS A N 1
ATOM 2155 C CA . CYS A 1 270 ? 10.195 -2.248 13.555 1 87.88 270 CYS A CA 1
ATOM 2156 C C . CYS A 1 270 ? 9.469 -1.267 12.641 1 87.88 270 CYS A C 1
ATOM 2158 O O . CYS A 1 270 ? 9.75 -0.068 12.664 1 87.88 270 CYS A O 1
ATOM 2160 N N . VAL A 1 271 ? 8.5 -1.807 11.969 1 86.56 271 VAL A N 1
ATOM 2161 C CA . VAL A 1 271 ? 7.777 -0.983 11.008 1 86.56 271 VAL A CA 1
ATOM 2162 C C . VAL A 1 271 ? 6.859 -0.011 11.742 1 86.56 271 VAL A C 1
ATOM 2164 O O . VAL A 1 271 ? 6.734 1.152 11.352 1 86.56 271 VAL A O 1
ATOM 2167 N N . LEU A 1 272 ? 6.277 -0.447 12.773 1 86.81 272 LEU A N 1
ATOM 2168 C CA . LEU A 1 272 ? 5.359 0.402 13.523 1 86.81 272 LEU A CA 1
ATOM 2169 C C . LEU A 1 272 ? 6.094 1.588 14.141 1 86.81 272 LEU A C 1
ATOM 2171 O O . LEU A 1 272 ? 5.621 2.725 14.062 1 86.81 272 LEU A O 1
ATOM 2175 N N . VAL A 1 273 ? 7.199 1.325 14.664 1 88.62 273 VAL A N 1
ATOM 2176 C CA . VAL A 1 273 ? 8.008 2.391 15.242 1 88.62 273 VAL A CA 1
ATOM 2177 C C . VAL A 1 273 ? 8.484 3.34 14.148 1 88.62 273 VAL A C 1
ATOM 2179 O O . VAL A 1 273 ? 8.438 4.562 14.312 1 88.62 273 VAL A O 1
ATOM 2182 N N . GLY A 1 274 ? 8.938 2.725 13.117 1 90.31 274 GLY A N 1
ATOM 2183 C CA . GLY A 1 274 ? 9.383 3.545 12 1 90.31 274 GLY A CA 1
ATOM 2184 C C . GLY A 1 274 ? 8.289 4.438 11.453 1 90.31 274 GLY A C 1
ATOM 2185 O O . GLY A 1 274 ? 8.508 5.629 11.219 1 90.31 274 GLY A O 1
ATOM 2186 N N . LEU A 1 275 ? 7.137 3.889 11.281 1 88.5 275 LEU A N 1
ATOM 2187 C CA . LEU A 1 275 ? 5.988 4.648 10.805 1 88.5 275 LEU A CA 1
ATOM 2188 C C . LEU A 1 275 ? 5.66 5.797 11.75 1 88.5 275 LEU A C 1
ATOM 2190 O O . LEU A 1 275 ? 5.277 6.883 11.312 1 88.5 275 LEU A O 1
ATOM 2194 N N . SER A 1 276 ? 5.781 5.539 12.961 1 88.56 276 SER A N 1
ATOM 2195 C CA . SER A 1 276 ? 5.5 6.555 13.977 1 88.56 276 SER A CA 1
ATOM 2196 C C . SER A 1 276 ? 6.48 7.719 13.875 1 88.56 276 SER A C 1
ATOM 2198 O O . SER A 1 276 ? 6.082 8.883 13.984 1 88.56 276 SER A O 1
ATOM 2200 N N . LEU A 1 277 ? 7.688 7.402 13.648 1 87.81 277 LEU A N 1
ATOM 2201 C CA . LEU A 1 277 ? 8.711 8.438 13.539 1 87.81 277 LEU A CA 1
ATOM 2202 C C . LEU A 1 277 ? 8.508 9.266 12.273 1 87.81 277 LEU A C 1
ATOM 2204 O O . LEU A 1 277 ? 8.586 10.5 12.312 1 87.81 277 LEU A O 1
ATOM 2208 N N . VAL A 1 278 ? 8.266 8.578 11.227 1 84.81 278 VAL A N 1
ATOM 2209 C CA . VAL A 1 278 ? 8.031 9.266 9.969 1 84.81 278 VAL A CA 1
ATOM 2210 C C . VAL A 1 278 ? 6.797 10.156 10.086 1 84.81 278 VAL A C 1
ATOM 2212 O O . VAL A 1 278 ? 6.793 11.289 9.594 1 84.81 278 VAL A O 1
ATOM 2215 N N . SER A 1 279 ? 5.801 9.648 10.703 1 80.31 279 SER A N 1
ATOM 2216 C CA . SER A 1 279 ? 4.578 10.414 10.906 1 80.31 279 SER A CA 1
ATOM 2217 C C . SER A 1 279 ? 4.844 11.688 11.711 1 80.31 279 SER A C 1
ATOM 2219 O O . SER A 1 279 ? 4.281 12.742 11.414 1 80.31 279 SER A O 1
ATOM 2221 N N . THR A 1 280 ? 5.688 11.625 12.648 1 80.06 280 THR A N 1
ATOM 2222 C CA . THR A 1 280 ? 6.031 12.781 13.469 1 80.06 280 THR A CA 1
ATOM 2223 C C . THR A 1 280 ? 6.805 13.812 12.648 1 80.06 280 THR A C 1
ATOM 2225 O O . THR A 1 280 ? 6.551 15.016 12.758 1 80.06 280 THR A O 1
ATOM 2228 N N . VAL A 1 281 ? 7.723 13.297 11.859 1 80.44 281 VAL A N 1
ATOM 2229 C CA . VAL A 1 281 ? 8.492 14.195 11.008 1 80.44 281 VAL A CA 1
ATOM 2230 C C . VAL A 1 281 ? 7.566 14.914 10.039 1 80.44 281 VAL A C 1
ATOM 2232 O O . VAL A 1 281 ? 7.668 16.125 9.852 1 80.44 281 VAL A O 1
ATOM 2235 N N . LEU A 1 282 ? 6.645 14.172 9.477 1 73.75 282 LEU A N 1
ATOM 2236 C CA . LEU A 1 282 ? 5.703 14.75 8.516 1 73.75 282 LEU A CA 1
ATOM 2237 C C . LEU A 1 282 ? 4.816 15.797 9.188 1 73.75 282 LEU A C 1
ATOM 2239 O O . LEU A 1 282 ? 4.527 16.844 8.594 1 73.75 282 LEU A O 1
ATOM 2243 N N . SER A 1 283 ? 4.422 15.469 10.32 1 69.62 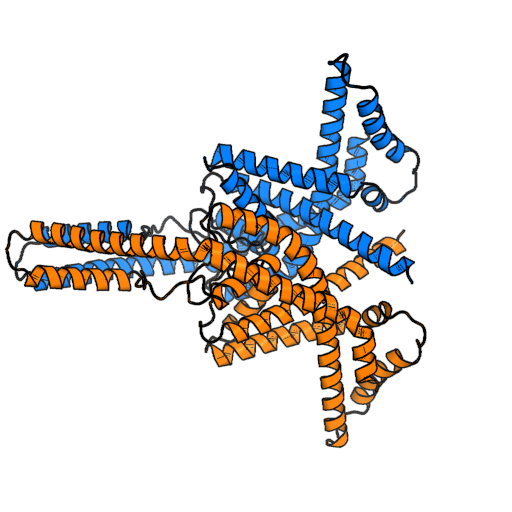283 SER A N 1
ATOM 2244 C CA . SER A 1 283 ? 3.58 16.406 11.062 1 69.62 283 SER A CA 1
ATOM 2245 C C . SER A 1 283 ? 4.332 17.688 11.367 1 69.62 283 SER A C 1
ATOM 2247 O O . SER A 1 283 ? 3.766 18.781 11.281 1 69.62 283 SER A O 1
ATOM 2249 N N . MET A 1 284 ? 5.582 17.578 11.625 1 72.06 284 MET A N 1
ATOM 2250 C CA . MET A 1 284 ? 6.395 18.734 11.953 1 72.06 284 MET A CA 1
ATOM 2251 C C . MET A 1 284 ? 6.684 19.578 10.711 1 72.06 284 MET A C 1
ATOM 2253 O O . MET A 1 284 ? 6.676 20.797 10.758 1 72.06 284 MET A O 1
ATOM 2257 N N . VAL A 1 285 ? 6.961 18.844 9.672 1 68.56 285 VAL A N 1
ATOM 2258 C CA . VAL A 1 285 ? 7.207 19.531 8.406 1 68.56 285 VAL A CA 1
ATOM 2259 C C . VAL A 1 285 ? 5.953 20.281 7.973 1 68.56 285 VAL A C 1
ATOM 2261 O O . VAL A 1 285 ? 6.035 21.422 7.492 1 68.56 285 VAL A O 1
ATOM 2264 N N . GLN A 1 286 ? 4.859 19.656 8.148 1 66.12 286 GLN A N 1
ATOM 2265 C CA . GLN A 1 286 ? 3.602 20.297 7.789 1 66.12 286 GLN A CA 1
ATOM 2266 C C . GLN A 1 286 ? 3.354 21.531 8.648 1 66.12 286 GLN A C 1
ATOM 2268 O O . GLN A 1 286 ? 2.859 22.547 8.156 1 66.12 286 GLN A O 1
ATOM 2273 N N . GLN A 1 287 ? 3.705 21.5 9.867 1 63.41 287 GLN A N 1
ATOM 2274 C CA . GLN A 1 287 ? 3.553 22.641 10.781 1 63.41 287 GLN A CA 1
ATOM 2275 C C . GLN A 1 287 ? 4.461 23.797 10.375 1 63.41 287 GLN A C 1
ATOM 2277 O O . GLN A 1 287 ? 4.066 24.953 10.461 1 63.41 287 GLN A O 1
ATOM 2282 N N . GLN A 1 288 ? 5.676 23.453 9.961 1 64.19 288 GLN A N 1
ATOM 2283 C CA . GLN A 1 288 ? 6.617 24.5 9.547 1 64.19 288 GLN A CA 1
ATOM 2284 C C . GLN A 1 288 ? 6.148 25.172 8.266 1 64.19 288 GLN A C 1
ATOM 2286 O O . GLN A 1 288 ? 6.273 26.391 8.125 1 64.19 288 GLN A O 1
ATOM 2291 N N . ILE A 1 289 ? 5.68 24.375 7.398 1 60.41 289 ILE A N 1
ATOM 2292 C CA . ILE A 1 289 ? 5.184 24.922 6.137 1 60.41 289 ILE A CA 1
ATOM 2293 C C . ILE A 1 289 ? 3.996 25.844 6.406 1 60.41 289 ILE A C 1
ATOM 2295 O O . ILE A 1 289 ? 3.889 26.922 5.801 1 60.41 289 ILE A O 1
ATOM 2299 N N . GLU A 1 290 ? 3.223 25.531 7.277 1 57.59 290 GLU A N 1
ATOM 2300 C CA . GLU A 1 290 ? 2.051 26.328 7.609 1 57.59 290 GLU A CA 1
ATOM 2301 C C . GLU A 1 290 ? 2.451 27.625 8.32 1 57.59 290 GLU A C 1
ATOM 2303 O O . GLU A 1 290 ? 1.844 28.672 8.102 1 57.59 290 GLU A O 1
ATOM 2308 N N . ALA A 1 291 ? 3.439 27.531 9.102 1 57.31 291 ALA A N 1
ATOM 2309 C CA . ALA A 1 291 ? 3.934 28.703 9.812 1 57.31 291 ALA A CA 1
ATOM 2310 C C . ALA A 1 291 ? 4.539 29.719 8.844 1 57.31 291 ALA A C 1
ATOM 2312 O O . ALA A 1 291 ? 4.375 30.922 9.016 1 57.31 291 ALA A O 1
ATOM 2313 N N . LEU A 1 292 ? 5.203 29.141 7.902 1 57.03 292 LEU A N 1
ATOM 2314 C CA . LEU A 1 292 ? 5.824 30.016 6.906 1 57.03 292 LEU A CA 1
ATOM 2315 C C . LEU A 1 292 ? 4.766 30.688 6.043 1 57.03 292 LEU A C 1
ATOM 2317 O O . LEU A 1 292 ? 4.93 31.844 5.652 1 57.03 292 LEU A O 1
ATOM 2321 N N . THR A 1 293 ? 3.771 30.016 5.789 1 51.66 293 THR A N 1
ATOM 2322 C CA . THR A 1 293 ? 2.701 30.594 4.984 1 51.66 293 THR A CA 1
ATOM 2323 C C . THR A 1 293 ? 1.914 31.625 5.785 1 51.66 293 THR A C 1
ATOM 2325 O O . THR A 1 293 ? 1.431 32.594 5.227 1 51.66 293 THR A O 1
ATOM 2328 N N . LYS A 1 294 ? 1.708 31.531 7.043 1 53 294 LYS A N 1
ATOM 2329 C CA . LYS A 1 294 ? 1.013 32.5 7.898 1 53 294 LYS A CA 1
ATOM 2330 C C . LYS A 1 294 ? 1.837 33.75 8.086 1 53 294 LYS A C 1
ATOM 2332 O O . LYS A 1 294 ? 1.285 34.875 8.148 1 53 294 LYS A O 1
ATOM 2337 N N . VAL A 1 295 ? 3.148 33.656 8.289 1 48.97 295 VAL A N 1
ATOM 2338 C CA . VAL A 1 295 ? 3.979 34.844 8.484 1 48.97 295 VAL A CA 1
ATOM 2339 C C . VAL A 1 295 ? 3.998 35.656 7.203 1 48.97 295 VAL A C 1
ATOM 2341 O O . VAL A 1 295 ? 4.043 36.906 7.258 1 48.97 295 VAL A O 1
ATOM 2344 N N . LYS A 1 296 ? 3.98 35.062 6.109 1 50.03 296 LYS A N 1
ATOM 2345 C CA . LYS A 1 296 ? 4.031 35.875 4.883 1 50.03 296 LYS A CA 1
ATOM 2346 C C . LYS A 1 296 ? 2.701 36.562 4.625 1 50.03 296 LYS A C 1
ATOM 2348 O O . LYS A 1 296 ? 2.607 37.438 3.746 1 50.03 296 LYS A O 1
ATOM 2353 N N . GLU A 1 297 ? 1.839 36.156 5.348 1 42.5 297 GLU A N 1
ATOM 2354 C CA . GLU A 1 297 ? 0.632 36.969 5.254 1 42.5 297 GLU A CA 1
ATOM 2355 C C . GLU A 1 297 ? 0.672 38.125 6.238 1 42.5 297 GLU A C 1
ATOM 2357 O O . GLU A 1 297 ? 0.152 39.219 5.953 1 42.5 297 GLU A O 1
ATOM 2362 N N . MET B 1 1 ? -14.305 36.438 -16.547 1 37.78 1 MET B N 1
ATOM 2363 C CA . MET B 1 1 ? -13.203 37.156 -15.906 1 37.78 1 MET B CA 1
ATOM 2364 C C . MET B 1 1 ? -12.875 36.562 -14.555 1 37.78 1 MET B C 1
ATOM 2366 O O . MET B 1 1 ? -11.703 36.438 -14.188 1 37.78 1 MET B O 1
ATOM 2370 N N . ALA B 1 2 ? -13.93 36.188 -13.828 1 41.5 2 ALA B N 1
ATOM 2371 C CA . ALA B 1 2 ? -13.758 35.656 -12.477 1 41.5 2 ALA B CA 1
ATOM 2372 C C . ALA B 1 2 ? -13.078 34.281 -12.508 1 41.5 2 ALA B C 1
ATOM 2374 O O . ALA B 1 2 ? -12.195 34 -11.695 1 41.5 2 ALA B O 1
ATOM 2375 N N . ILE B 1 3 ? -13.469 33.531 -13.516 1 44.53 3 ILE B N 1
ATOM 2376 C CA . ILE B 1 3 ? -12.898 32.219 -13.672 1 44.53 3 ILE B CA 1
ATOM 2377 C C . ILE B 1 3 ? -11.414 32.344 -14.016 1 44.53 3 ILE B C 1
ATOM 2379 O O . ILE B 1 3 ? -10.586 31.594 -13.469 1 44.53 3 ILE B O 1
ATOM 2383 N N . ILE B 1 4 ? -11.148 33.188 -14.906 1 46.41 4 ILE B N 1
ATOM 2384 C CA . ILE B 1 4 ? -9.766 33.438 -15.289 1 46.41 4 ILE B CA 1
ATOM 2385 C C . ILE B 1 4 ? -8.984 33.969 -14.086 1 46.41 4 ILE B C 1
ATOM 2387 O O . ILE B 1 4 ? -7.836 33.562 -13.859 1 46.41 4 ILE B O 1
ATOM 2391 N N . SER B 1 5 ? -9.531 34.812 -13.375 1 46.81 5 SER B N 1
ATOM 2392 C CA . SER B 1 5 ? -8.867 35.344 -12.18 1 46.81 5 SER B CA 1
ATOM 2393 C C . SER B 1 5 ? -8.672 34.219 -11.141 1 46.81 5 SER B C 1
ATOM 2395 O O . SER B 1 5 ? -7.676 34.219 -10.414 1 46.81 5 SER B O 1
ATOM 2397 N N . LEU B 1 6 ? -9.695 33.438 -11.07 1 49.59 6 LEU B N 1
ATOM 2398 C CA . LEU B 1 6 ? -9.57 32.281 -10.18 1 49.59 6 LEU B CA 1
ATOM 2399 C C . LEU B 1 6 ? -8.43 31.375 -10.617 1 49.59 6 LEU B C 1
ATOM 2401 O O . LEU B 1 6 ? -7.684 30.875 -9.781 1 49.59 6 LEU B O 1
ATOM 2405 N N . LEU B 1 7 ? -8.375 31.312 -11.93 1 49.62 7 LEU B N 1
ATOM 2406 C CA . LEU B 1 7 ? -7.305 30.5 -12.492 1 49.62 7 LEU B CA 1
ATOM 2407 C C . LEU B 1 7 ? -5.965 31.219 -12.391 1 49.62 7 LEU B C 1
ATOM 2409 O O . LEU B 1 7 ? -4.922 30.578 -12.219 1 49.62 7 LEU B O 1
ATOM 2413 N N . LYS B 1 8 ? -5.953 32.469 -12.641 1 50.16 8 LYS B N 1
ATOM 2414 C CA . LYS B 1 8 ? -4.723 33.25 -12.562 1 50.16 8 LYS B CA 1
ATOM 2415 C C . LYS B 1 8 ? -4.121 33.188 -11.156 1 50.16 8 LYS B C 1
ATOM 2417 O O . LYS B 1 8 ? -2.902 33.094 -11 1 50.16 8 LYS B O 1
ATOM 2422 N N . GLY B 1 9 ? -4.848 33.469 -10.164 1 48.09 9 GLY B N 1
ATOM 2423 C CA . GLY B 1 9 ? -4.367 33.344 -8.797 1 48.09 9 GLY B CA 1
ATOM 2424 C C . GLY B 1 9 ? -3.859 31.969 -8.461 1 48.09 9 GLY B C 1
ATOM 2425 O O . GLY B 1 9 ? -2.971 31.812 -7.621 1 48.09 9 GLY B O 1
ATOM 2426 N N . ASN B 1 10 ? -4.359 30.922 -9.211 1 53.97 10 ASN B N 1
ATOM 2427 C CA . ASN B 1 10 ? -4.086 29.516 -8.898 1 53.97 10 ASN B CA 1
ATOM 2428 C C . ASN B 1 10 ? -2.934 28.969 -9.734 1 53.97 10 ASN B C 1
ATOM 2430 O O . ASN B 1 10 ? -2.723 27.75 -9.789 1 53.97 10 ASN B O 1
ATOM 2434 N N . LEU B 1 11 ? -2.443 29.797 -10.555 1 56.91 11 LEU B N 1
ATOM 2435 C CA . LEU B 1 11 ? -1.255 29.344 -11.273 1 56.91 11 LEU B CA 1
ATOM 2436 C C . LEU B 1 11 ? -0.21 28.797 -10.312 1 56.91 11 LEU B C 1
ATOM 2438 O O . LEU B 1 11 ? 0.492 27.828 -10.633 1 56.91 11 LEU B O 1
ATOM 2442 N N . LYS B 1 12 ? -0.121 29.5 -9.227 1 61.81 12 LYS B N 1
ATOM 2443 C CA . LYS B 1 12 ? 0.816 28.984 -8.242 1 61.81 12 LYS B CA 1
ATOM 2444 C C . LYS B 1 12 ? 0.403 27.594 -7.766 1 61.81 12 LYS B C 1
ATOM 2446 O O . LYS B 1 12 ? 1.251 26.781 -7.387 1 61.81 12 LYS B O 1
ATOM 2451 N N . SER B 1 13 ? -0.857 27.359 -7.969 1 69.5 13 SER B N 1
ATOM 2452 C CA . SER B 1 13 ? -1.352 26.047 -7.555 1 69.5 13 SER B CA 1
ATOM 2453 C C . SER B 1 13 ? -1.09 25 -8.625 1 69.5 13 SER B C 1
ATOM 2455 O O . SER B 1 13 ? -1.092 23.797 -8.336 1 69.5 13 SER B O 1
ATOM 2457 N N . ILE B 1 14 ? -0.706 25.453 -9.805 1 80.12 14 ILE B N 1
ATOM 2458 C CA . ILE B 1 14 ? -0.526 24.516 -10.906 1 80.12 14 ILE B CA 1
ATOM 2459 C C . ILE B 1 14 ? 0.94 24.094 -11 1 80.12 14 ILE B C 1
ATOM 2461 O O . ILE B 1 14 ? 1.261 23.047 -11.555 1 80.12 14 ILE B O 1
ATOM 2465 N N . LEU B 1 15 ? 1.746 24.875 -10.422 1 84.38 15 LEU B N 1
ATOM 2466 C CA . LEU B 1 15 ? 3.182 24.641 -10.531 1 84.38 15 LEU B CA 1
ATOM 2467 C C . LEU B 1 15 ? 3.564 23.297 -9.914 1 84.38 15 LEU B C 1
ATOM 2469 O O . LEU B 1 15 ? 4.273 22.5 -10.531 1 84.38 15 LEU B O 1
ATOM 2473 N N . PRO B 1 16 ? 3.053 23.047 -8.75 1 85.69 16 PRO B N 1
ATOM 2474 C CA . PRO B 1 16 ? 3.408 21.75 -8.172 1 85.69 16 PRO B CA 1
ATOM 2475 C C . PRO B 1 16 ? 2.902 20.578 -9 1 85.69 16 PRO B C 1
ATOM 2477 O O . PRO B 1 16 ? 3.541 19.531 -9.039 1 85.69 16 PRO B O 1
ATOM 2480 N N . ILE B 1 17 ? 1.862 20.781 -9.633 1 87.25 17 ILE B N 1
ATOM 2481 C CA . ILE B 1 17 ? 1.288 19.734 -10.461 1 87.25 17 ILE B CA 1
ATOM 2482 C C . ILE B 1 17 ? 2.178 19.484 -11.672 1 87.25 17 ILE B C 1
ATOM 2484 O O . ILE B 1 17 ? 2.434 18.328 -12.039 1 87.25 17 ILE B O 1
ATOM 2488 N N . LEU B 1 18 ? 2.582 20.516 -12.242 1 90.25 18 LEU B N 1
ATOM 2489 C CA . LEU B 1 18 ? 3.469 20.406 -13.398 1 90.25 18 LEU B CA 1
ATOM 2490 C C . LEU B 1 18 ? 4.781 19.734 -13.008 1 90.25 18 LEU B C 1
ATOM 2492 O O . LEU B 1 18 ? 5.305 18.906 -13.758 1 90.25 18 LEU B O 1
ATOM 2496 N N . PHE B 1 19 ? 5.289 20.109 -11.875 1 90.88 19 PHE B N 1
ATOM 2497 C CA . PHE B 1 19 ? 6.52 19.484 -11.383 1 90.88 19 PHE B CA 1
ATOM 2498 C C . PHE B 1 19 ? 6.324 18 -11.156 1 90.88 19 PHE B C 1
ATOM 2500 O O . PHE B 1 19 ? 7.23 17.203 -11.422 1 90.88 19 PHE B O 1
ATOM 2507 N N . LEU B 1 20 ? 5.203 17.672 -10.711 1 90.69 20 LEU B N 1
ATOM 2508 C CA . LEU B 1 20 ? 4.93 16.266 -10.453 1 90.69 20 LEU B CA 1
ATOM 2509 C C . LEU B 1 20 ? 4.828 15.477 -11.758 1 90.69 20 LEU B C 1
ATOM 2511 O O . LEU B 1 20 ? 5.281 14.328 -11.836 1 90.69 20 LEU B O 1
ATOM 2515 N N . ILE B 1 21 ? 4.301 16.094 -12.719 1 91.81 21 ILE B N 1
ATOM 2516 C CA . ILE B 1 21 ? 4.168 15.445 -14.023 1 91.81 21 ILE B CA 1
ATOM 2517 C C . ILE B 1 21 ? 5.555 15.211 -14.625 1 91.81 21 ILE B C 1
ATOM 2519 O O . ILE B 1 21 ? 5.852 14.117 -15.109 1 91.81 21 ILE B O 1
ATOM 2523 N N . ILE B 1 22 ? 6.348 16.188 -14.57 1 94.62 22 ILE B N 1
ATOM 2524 C CA . ILE B 1 22 ? 7.707 16.078 -15.086 1 94.62 22 ILE B CA 1
ATOM 2525 C C . ILE B 1 22 ? 8.469 15.016 -14.281 1 94.62 22 ILE B C 1
ATOM 2527 O O . ILE B 1 22 ? 9.195 14.203 -14.852 1 94.62 22 ILE B O 1
ATOM 2531 N N . TYR B 1 23 ? 8.289 15.078 -13.039 1 95 23 TYR B N 1
ATOM 2532 C CA . TYR B 1 23 ? 8.93 14.109 -12.156 1 95 23 TYR B CA 1
ATOM 2533 C C . TYR B 1 23 ? 8.492 12.695 -12.5 1 95 23 TYR B C 1
ATOM 2535 O O . TYR B 1 23 ? 9.305 11.758 -12.453 1 95 23 TYR B O 1
ATOM 2543 N N . THR B 1 24 ? 7.281 12.516 -12.875 1 94 24 THR B N 1
ATOM 2544 C CA . THR B 1 24 ? 6.754 11.203 -13.234 1 94 24 THR B CA 1
ATOM 2545 C C . THR B 1 24 ? 7.379 10.711 -14.539 1 94 24 THR B C 1
ATOM 2547 O O . THR B 1 24 ? 7.746 9.539 -14.648 1 94 24 THR B O 1
ATOM 2550 N N . ILE B 1 25 ? 7.496 11.625 -15.43 1 94.75 25 ILE B N 1
ATOM 2551 C CA . ILE B 1 25 ? 8.055 11.258 -16.734 1 94.75 25 ILE B CA 1
ATOM 2552 C C . ILE B 1 25 ? 9.523 10.891 -16.578 1 94.75 25 ILE B C 1
ATOM 2554 O O . ILE B 1 25 ? 9.984 9.891 -17.141 1 94.75 25 ILE B O 1
ATOM 2558 N N . ILE B 1 26 ? 10.211 11.625 -15.789 1 96 26 ILE B N 1
ATOM 2559 C CA . ILE B 1 26 ? 11.625 11.336 -15.547 1 96 26 ILE B CA 1
ATOM 2560 C C . ILE B 1 26 ? 11.766 9.977 -14.867 1 96 26 ILE B C 1
ATOM 2562 O O . ILE B 1 26 ? 12.617 9.172 -15.258 1 96 26 ILE B O 1
ATOM 2566 N N . GLY B 1 27 ? 10.961 9.766 -13.898 1 95.62 27 GLY B N 1
ATOM 2567 C CA . GLY B 1 27 ? 10.992 8.477 -13.227 1 95.62 27 GLY B CA 1
ATOM 2568 C C . GLY B 1 27 ? 10.672 7.312 -14.148 1 95.62 27 GLY B C 1
ATOM 2569 O O . GLY B 1 27 ? 11.328 6.273 -14.102 1 95.62 27 GLY B O 1
ATOM 2570 N N . ALA B 1 28 ? 9.711 7.504 -14.984 1 94.81 28 ALA B N 1
ATOM 2571 C CA . ALA B 1 28 ? 9.312 6.445 -15.906 1 94.81 28 ALA B CA 1
ATOM 2572 C C . ALA B 1 28 ? 10.461 6.059 -16.828 1 94.81 28 ALA B C 1
ATOM 2574 O O . ALA B 1 28 ? 10.727 4.875 -17.047 1 94.81 28 ALA B O 1
ATOM 2575 N N . PHE B 1 29 ? 11.141 7.043 -17.281 1 95.56 29 PHE B N 1
ATOM 2576 C CA . PHE B 1 29 ? 12.25 6.777 -18.188 1 95.56 29 PHE B CA 1
ATOM 2577 C C . PHE B 1 29 ? 13.406 6.109 -17.453 1 95.56 29 PHE B C 1
ATOM 2579 O O . PHE B 1 29 ? 14.031 5.184 -17.984 1 95.56 29 PHE B O 1
ATOM 2586 N N . ILE B 1 30 ? 13.648 6.531 -16.328 1 96 30 ILE B N 1
ATOM 2587 C CA . ILE B 1 30 ? 14.742 5.973 -15.531 1 96 30 ILE B CA 1
ATOM 2588 C C . ILE B 1 30 ? 14.469 4.496 -15.25 1 96 30 ILE B C 1
ATOM 2590 O O . ILE B 1 30 ? 15.336 3.645 -15.461 1 96 30 ILE B O 1
ATOM 2594 N N . PHE B 1 31 ? 13.281 4.191 -14.859 1 94.75 31 PHE B N 1
ATOM 2595 C CA . PHE B 1 31 ? 12.969 2.82 -14.484 1 94.75 31 PHE B CA 1
ATOM 2596 C C . PHE B 1 31 ? 12.867 1.928 -15.711 1 94.75 31 PHE B C 1
ATOM 2598 O O . PHE B 1 31 ? 13.203 0.745 -15.656 1 94.75 31 PHE B O 1
ATOM 2605 N N . MET B 1 32 ? 12.414 2.514 -16.766 1 93.44 32 MET B N 1
ATOM 2606 C CA . MET B 1 32 ? 12.336 1.752 -18 1 93.44 32 MET B CA 1
ATOM 2607 C C . MET B 1 32 ? 13.727 1.309 -18.453 1 93.44 32 MET B C 1
ATOM 2609 O O . MET B 1 32 ? 13.914 0.162 -18.859 1 93.44 32 MET B O 1
ATOM 2613 N N . VAL B 1 33 ? 14.672 2.195 -18.328 1 93.5 33 VAL B N 1
ATOM 2614 C CA . VAL B 1 33 ? 16.016 1.926 -18.797 1 93.5 33 VAL B CA 1
ATOM 2615 C C . VAL B 1 33 ? 16.734 1.012 -17.812 1 93.5 33 VAL B C 1
ATOM 2617 O O . VAL B 1 33 ? 17.531 0.15 -18.219 1 93.5 33 VAL B O 1
ATOM 2620 N N . LEU B 1 34 ? 16.469 1.113 -16.562 1 92.81 34 LEU B N 1
ATOM 2621 C CA . LEU B 1 34 ? 17.172 0.353 -15.539 1 92.81 34 LEU B CA 1
ATOM 2622 C C . LEU B 1 34 ? 16.656 -1.082 -15.477 1 92.81 34 LEU B C 1
ATOM 2624 O O . LEU B 1 34 ? 17.453 -2.02 -15.312 1 92.81 34 LEU B O 1
ATOM 2628 N N . GLU B 1 35 ? 15.344 -1.248 -15.586 1 93.06 35 GLU B N 1
ATOM 2629 C CA . GLU B 1 35 ? 14.766 -2.568 -15.359 1 93.06 35 GLU B CA 1
ATOM 2630 C C . GLU B 1 35 ? 14.391 -3.238 -16.672 1 93.06 35 GLU B C 1
ATOM 2632 O O . GLU B 1 35 ? 14.234 -4.461 -16.734 1 93.06 35 GLU B O 1
ATOM 2637 N N . GLY B 1 36 ? 14.258 -2.578 -17.688 1 88.62 36 GLY B N 1
ATOM 2638 C CA . GLY B 1 36 ? 13.805 -3.1 -18.969 1 88.62 36 GLY B CA 1
ATOM 2639 C C . GLY B 1 36 ? 14.664 -4.246 -19.484 1 88.62 36 GLY B C 1
ATOM 2640 O O . GLY B 1 36 ? 14.164 -5.352 -19.703 1 88.62 36 GLY B O 1
ATOM 2641 N N . PRO B 1 37 ? 15.914 -4.004 -19.594 1 88.56 37 PRO B N 1
ATOM 2642 C CA . PRO B 1 37 ? 16.781 -5.051 -20.125 1 88.56 37 PRO B CA 1
ATOM 2643 C C . PRO B 1 37 ? 16.859 -6.277 -19.219 1 88.56 37 PRO B C 1
ATOM 2645 O O . PRO B 1 37 ? 16.922 -7.406 -19.703 1 88.56 37 PRO B O 1
ATOM 2648 N N . ASN B 1 38 ? 16.906 -6.066 -18 1 88.56 38 ASN B N 1
ATOM 2649 C CA . ASN B 1 38 ? 16.953 -7.188 -17.078 1 88.56 38 ASN B CA 1
ATOM 2650 C C . ASN B 1 38 ? 15.68 -8.031 -17.156 1 88.56 38 ASN B C 1
ATOM 2652 O O . ASN B 1 38 ? 15.734 -9.25 -17.016 1 88.56 38 ASN B O 1
ATOM 2656 N N . GLU B 1 39 ? 14.555 -7.355 -17.312 1 87.69 39 GLU B N 1
ATOM 2657 C CA . GLU B 1 39 ? 13.289 -8.07 -17.422 1 87.69 39 GLU B CA 1
ATOM 2658 C C . GLU B 1 39 ? 13.289 -9.016 -18.625 1 87.69 39 GLU B C 1
ATOM 2660 O O . GLU B 1 39 ? 12.828 -10.156 -18.516 1 87.69 39 GLU B O 1
ATOM 2665 N N . ILE B 1 40 ? 13.773 -8.586 -19.688 1 85.19 40 ILE B N 1
ATOM 2666 C CA . ILE B 1 40 ? 13.805 -9.391 -20.906 1 85.19 40 ILE B CA 1
ATOM 2667 C C . ILE B 1 40 ? 14.703 -10.609 -20.688 1 85.19 40 ILE B C 1
ATOM 2669 O O . ILE B 1 40 ? 14.344 -11.727 -21.078 1 85.19 40 ILE B O 1
ATOM 2673 N N . ASN B 1 41 ? 15.789 -10.352 -20.031 1 86.06 41 ASN B N 1
ATOM 2674 C CA . ASN B 1 41 ? 16.703 -11.453 -19.766 1 86.06 41 ASN B CA 1
ATOM 2675 C C . ASN B 1 41 ? 16.109 -12.469 -18.812 1 86.06 41 ASN B C 1
ATOM 2677 O O . ASN B 1 41 ? 16.234 -13.68 -19.016 1 86.06 41 ASN B O 1
ATOM 2681 N N . GLU B 1 42 ? 15.469 -12 -17.797 1 84.69 42 GLU B N 1
ATOM 2682 C CA . GLU B 1 42 ? 14.828 -12.891 -16.828 1 84.69 42 GLU B CA 1
ATOM 2683 C C . GLU B 1 42 ? 13.695 -13.68 -17.469 1 84.69 42 GLU B C 1
ATOM 2685 O O . GLU B 1 42 ? 13.484 -14.852 -17.156 1 84.69 42 GLU B O 1
ATOM 2690 N N . LEU B 1 43 ? 12.961 -13.031 -18.266 1 83.62 43 LEU B N 1
ATOM 2691 C CA . LEU B 1 43 ? 11.844 -13.68 -18.938 1 83.62 43 LEU B CA 1
ATOM 2692 C C . LEU B 1 43 ? 12.336 -14.805 -19.844 1 83.62 43 LEU B C 1
ATOM 2694 O O . LEU B 1 43 ? 11.742 -15.883 -19.891 1 83.62 43 LEU B O 1
ATOM 2698 N N . LYS B 1 44 ? 13.383 -14.531 -20.516 1 83.19 44 LYS B N 1
ATOM 2699 C CA . LYS B 1 44 ? 13.961 -15.547 -21.391 1 83.19 44 LYS B CA 1
ATOM 2700 C C . LYS B 1 44 ? 14.445 -16.75 -20.578 1 83.19 44 LYS B C 1
ATOM 2702 O O . LYS B 1 44 ? 14.219 -17.906 -20.969 1 83.19 44 LYS B O 1
ATOM 2707 N N . LEU B 1 45 ? 15 -16.406 -19.484 1 81.94 45 LEU B N 1
ATOM 2708 C CA . LEU B 1 45 ? 15.492 -17.484 -18.625 1 81.94 45 LEU B CA 1
ATOM 2709 C C . LEU B 1 45 ? 14.336 -18.312 -18.078 1 81.94 45 LEU B C 1
ATOM 2711 O O . LEU B 1 45 ? 14.414 -19.531 -18.016 1 81.94 45 LEU B O 1
ATOM 2715 N N . LEU B 1 46 ? 13.297 -17.594 -17.656 1 81.38 46 LEU B N 1
ATOM 2716 C CA . LEU B 1 46 ? 12.141 -18.266 -17.094 1 81.38 46 LEU B CA 1
ATOM 2717 C C . LEU B 1 46 ? 11.461 -19.156 -18.141 1 81.38 46 LEU B C 1
ATOM 2719 O O . LEU B 1 46 ? 11.016 -20.266 -17.828 1 81.38 46 LEU B O 1
ATOM 2723 N N . ILE B 1 47 ? 11.352 -18.688 -19.312 1 81.19 47 ILE B N 1
ATOM 2724 C CA . ILE B 1 47 ? 10.742 -19.453 -20.406 1 81.19 47 ILE B CA 1
ATOM 2725 C C . ILE B 1 47 ? 11.555 -20.719 -20.656 1 81.19 47 ILE B C 1
ATOM 2727 O O . ILE B 1 47 ? 10.992 -21.812 -20.812 1 81.19 47 ILE B O 1
ATOM 2731 N N . ASN B 1 48 ? 12.797 -20.5 -20.656 1 81.25 48 ASN B N 1
ATOM 2732 C CA . ASN B 1 48 ? 13.68 -21.641 -20.875 1 81.25 48 ASN B CA 1
ATOM 2733 C C . ASN B 1 48 ? 13.578 -22.656 -19.734 1 81.25 48 ASN B C 1
ATOM 2735 O O . ASN B 1 48 ? 13.57 -23.859 -19.984 1 81.25 48 ASN B O 1
ATOM 2739 N N . GLU B 1 49 ? 13.523 -22.188 -18.562 1 81.62 49 GLU B N 1
ATOM 2740 C CA . GLU B 1 49 ? 13.398 -23.062 -17.406 1 81.62 49 GLU B CA 1
ATOM 2741 C C . GLU B 1 49 ? 12.086 -23.844 -17.438 1 81.62 49 GLU B C 1
ATOM 2743 O O . GLU B 1 49 ? 12.055 -25.031 -17.125 1 81.62 49 GLU B O 1
ATOM 2748 N N . ARG B 1 50 ? 11.07 -23.141 -17.75 1 79.12 50 ARG B N 1
ATOM 2749 C CA . ARG B 1 50 ? 9.766 -23.781 -17.812 1 79.12 50 ARG B CA 1
ATOM 2750 C C . ARG B 1 50 ? 9.719 -24.844 -18.906 1 79.12 50 ARG B C 1
ATOM 2752 O O . ARG B 1 50 ? 9.133 -25.906 -18.734 1 79.12 50 ARG B O 1
ATOM 2759 N N . GLU B 1 51 ? 10.266 -24.469 -19.984 1 79.12 51 GLU B N 1
ATOM 2760 C CA . GLU B 1 51 ? 10.328 -25.422 -21.094 1 79.12 51 GLU B CA 1
ATOM 2761 C C . GLU B 1 51 ? 11.148 -26.656 -20.703 1 79.12 51 GLU B C 1
ATOM 2763 O O . GLU B 1 51 ? 10.766 -27.781 -21.016 1 79.12 51 GLU B O 1
ATOM 2768 N N . ASN B 1 52 ? 12.195 -26.359 -20.047 1 78.5 52 ASN B N 1
ATOM 2769 C CA . ASN B 1 52 ? 13.031 -27.469 -19.594 1 78.5 52 ASN B CA 1
ATOM 2770 C C . ASN B 1 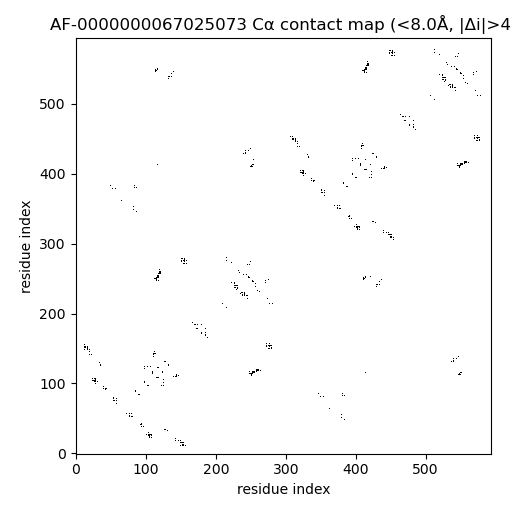52 ? 12.297 -28.344 -18.594 1 78.5 52 ASN B C 1
ATOM 2772 O O . ASN B 1 52 ? 12.445 -29.562 -18.594 1 78.5 52 ASN B O 1
ATOM 2776 N N . LEU B 1 53 ? 11.578 -27.672 -17.719 1 79.38 53 LEU B N 1
ATOM 2777 C CA . LEU B 1 53 ? 10.805 -28.406 -16.734 1 79.38 53 LEU B CA 1
ATOM 2778 C C . LEU B 1 53 ? 9.758 -29.281 -17.391 1 79.38 53 LEU B C 1
ATOM 2780 O O . LEU B 1 53 ? 9.555 -30.422 -17 1 79.38 53 LEU B O 1
ATOM 2784 N N . ILE B 1 54 ? 9.078 -28.766 -18.344 1 78.88 54 ILE B N 1
ATOM 2785 C CA . ILE B 1 54 ? 8.047 -29.5 -19.062 1 78.88 54 ILE B CA 1
ATOM 2786 C C . ILE B 1 54 ? 8.68 -30.688 -19.797 1 78.88 54 ILE B C 1
ATOM 2788 O O . ILE B 1 54 ? 8.148 -31.797 -19.734 1 78.88 54 ILE B O 1
ATOM 2792 N N . GLU B 1 55 ? 9.797 -30.453 -20.391 1 76.31 55 GLU B N 1
ATOM 2793 C CA . GLU B 1 55 ? 10.484 -31.516 -21.125 1 76.31 55 GLU B CA 1
ATOM 2794 C C . GLU B 1 55 ? 10.984 -32.625 -20.172 1 76.31 55 GLU B C 1
ATOM 2796 O O . GLU B 1 55 ? 10.852 -33.812 -20.469 1 76.31 55 GLU B O 1
ATOM 2801 N N . ASP B 1 56 ? 11.539 -32.188 -19.094 1 76.31 56 ASP B N 1
ATOM 2802 C CA . ASP B 1 56 ? 12.039 -33.156 -18.109 1 76.31 56 ASP B CA 1
ATOM 2803 C C . ASP B 1 56 ? 10.898 -34 -17.547 1 76.31 56 ASP B C 1
ATOM 2805 O O . ASP B 1 56 ? 11.047 -35.219 -17.375 1 76.31 56 ASP B O 1
ATOM 2809 N N . THR B 1 57 ? 9.859 -33.344 -17.219 1 75.56 57 THR B N 1
ATOM 2810 C CA . THR B 1 57 ? 8.711 -34.062 -16.672 1 75.56 57 THR B CA 1
ATOM 2811 C C . THR B 1 57 ? 8.117 -35 -17.719 1 75.56 57 THR B C 1
ATOM 2813 O O . THR B 1 57 ? 7.719 -36.125 -17.406 1 75.56 57 THR B O 1
ATOM 2816 N N . ALA B 1 58 ? 8.008 -34.531 -18.938 1 73.38 58 ALA B N 1
ATOM 2817 C CA . ALA B 1 58 ? 7.523 -35.375 -20.031 1 73.38 58 ALA B CA 1
ATOM 2818 C C . ALA B 1 58 ? 8.414 -36.594 -20.219 1 73.38 58 ALA B C 1
ATOM 2820 O O . ALA B 1 58 ? 7.914 -37.688 -20.453 1 73.38 58 ALA B O 1
ATOM 2821 N N . PHE B 1 59 ? 9.695 -36.281 -20.125 1 71.31 59 PHE B N 1
ATOM 2822 C CA . PHE B 1 59 ? 10.656 -37.375 -20.266 1 71.31 59 PHE B CA 1
ATOM 2823 C C . PHE B 1 59 ? 10.484 -38.406 -19.125 1 71.31 59 PHE B C 1
ATOM 2825 O O . PHE B 1 59 ? 10.539 -39.594 -19.359 1 71.31 59 PHE B O 1
ATOM 2832 N N . LYS B 1 60 ? 10.328 -37.906 -17.906 1 72.62 60 LYS B N 1
ATOM 2833 C CA . LYS B 1 60 ? 10.109 -38.781 -16.75 1 72.62 60 LYS B CA 1
ATOM 2834 C C . LYS B 1 60 ? 8.852 -39.625 -16.938 1 72.62 60 LYS B C 1
ATOM 2836 O O . LYS B 1 60 ? 8.844 -40.812 -16.609 1 72.62 60 LYS B O 1
ATOM 2841 N N . LEU B 1 61 ? 7.855 -39.031 -17.438 1 71.31 61 LEU B N 1
ATOM 2842 C CA . LEU B 1 61 ? 6.594 -39.719 -17.656 1 71.31 61 LEU B CA 1
ATOM 2843 C C . LEU B 1 61 ? 6.719 -40.719 -18.797 1 71.31 61 LEU B C 1
ATOM 2845 O O . LEU B 1 61 ? 6.109 -41.781 -18.766 1 71.31 61 LEU B O 1
ATOM 2849 N N . TYR B 1 62 ? 7.605 -40.344 -19.734 1 64.94 62 TYR B N 1
ATOM 2850 C CA . TYR B 1 62 ? 7.895 -41.188 -20.875 1 64.94 62 TYR B CA 1
ATOM 2851 C C . TYR B 1 62 ? 8.648 -42.438 -20.438 1 64.94 62 TYR B C 1
ATOM 2853 O O . TYR B 1 62 ? 8.352 -43.562 -20.891 1 64.94 62 TYR B O 1
ATOM 2861 N N . LYS B 1 63 ? 9.664 -42.219 -19.656 1 64.62 63 LYS B N 1
ATOM 2862 C CA . LYS B 1 63 ? 10.484 -43.344 -19.188 1 64.62 63 LYS B CA 1
ATOM 2863 C C . LYS B 1 63 ? 9.648 -44.312 -18.391 1 64.62 63 LYS B C 1
ATOM 2865 O O . LYS B 1 63 ? 9.938 -45.531 -18.375 1 64.62 63 LYS B O 1
ATOM 2870 N N . ILE B 1 64 ? 8.812 -43.688 -17.703 1 58.81 64 ILE B N 1
ATOM 2871 C CA . ILE B 1 64 ? 7.93 -44.594 -16.969 1 58.81 64 ILE B CA 1
ATOM 2872 C C . ILE B 1 64 ? 7.211 -45.531 -17.953 1 58.81 64 ILE B C 1
ATOM 2874 O O . ILE B 1 64 ? 6.934 -46.688 -17.641 1 58.81 64 ILE B O 1
ATOM 2878 N N . ARG B 1 65 ? 6.988 -45.031 -19.188 1 57.06 65 ARG B N 1
ATOM 2879 C CA . ARG B 1 65 ? 6.133 -45.688 -20.172 1 57.06 65 ARG B CA 1
ATOM 2880 C C . ARG B 1 65 ? 6.926 -46.688 -21.016 1 57.06 65 ARG B C 1
ATOM 2882 O O . ARG B 1 65 ? 6.355 -47.625 -21.562 1 57.06 65 ARG B O 1
ATOM 2889 N N . GLY B 1 66 ? 8.148 -46.969 -20.828 1 52.84 66 GLY B N 1
ATOM 2890 C CA . GLY B 1 66 ? 8.984 -47.906 -21.594 1 52.84 66 GLY B CA 1
ATOM 2891 C C . GLY B 1 66 ? 8.922 -47.656 -23.078 1 52.84 66 GLY B C 1
ATOM 2892 O O . GLY B 1 66 ? 9.633 -48.312 -23.844 1 52.84 66 GLY B O 1
ATOM 2893 N N . GLY B 1 67 ? 7.75 -47.156 -23.75 1 49.38 67 GLY B N 1
ATOM 2894 C CA . GLY B 1 67 ? 7.719 -47.344 -25.188 1 49.38 67 GLY B CA 1
ATOM 2895 C C . GLY B 1 67 ? 8.062 -46.094 -25.969 1 49.38 67 GLY B C 1
ATOM 2896 O O . GLY B 1 67 ? 8.125 -45 -25.391 1 49.38 67 GLY B O 1
ATOM 2897 N N . ASN B 1 68 ? 8.484 -46.062 -27.328 1 48.12 68 ASN B N 1
ATOM 2898 C CA . ASN B 1 68 ? 9.234 -45.312 -28.328 1 48.12 68 ASN B CA 1
ATOM 2899 C C . ASN B 1 68 ? 8.516 -44 -28.703 1 48.12 68 ASN B C 1
ATOM 2901 O O . ASN B 1 68 ? 9.109 -43.125 -29.328 1 48.12 68 ASN B O 1
ATOM 2905 N N . PRO B 1 69 ? 7.121 -43.75 -29.156 1 58.28 69 PRO B N 1
ATOM 2906 C CA . PRO B 1 69 ? 6.914 -42.906 -30.312 1 58.28 69 PRO B CA 1
ATOM 2907 C C . PRO B 1 69 ? 6.848 -41.406 -29.938 1 58.28 69 PRO B C 1
ATOM 2909 O O . PRO B 1 69 ? 6.418 -41.062 -28.844 1 58.28 69 PRO B O 1
ATOM 2912 N N . SER B 1 70 ? 7.617 -40.469 -30.688 1 60.22 70 SER B N 1
ATOM 2913 C CA . SER B 1 70 ? 7.703 -39.031 -30.75 1 60.22 70 SER B CA 1
ATOM 2914 C C . SER B 1 70 ? 6.332 -38.375 -30.578 1 60.22 70 SER B C 1
ATOM 2916 O O . SER B 1 70 ? 6.211 -37.312 -29.953 1 60.22 70 SER B O 1
ATOM 2918 N N . ARG B 1 71 ? 5.312 -39.094 -31.078 1 63.44 71 ARG B N 1
ATOM 2919 C CA . ARG B 1 71 ? 3.969 -38.531 -31.031 1 63.44 71 ARG B CA 1
ATOM 2920 C C . ARG B 1 71 ? 3.439 -38.469 -29.594 1 63.44 71 ARG B C 1
ATOM 2922 O O . ARG B 1 71 ? 2.799 -37.5 -29.203 1 63.44 71 ARG B O 1
ATOM 2929 N N . ILE B 1 72 ? 3.766 -39.438 -28.812 1 68.38 72 ILE B N 1
ATOM 2930 C CA . ILE B 1 72 ? 3.297 -39.5 -27.438 1 68.38 72 ILE B CA 1
ATOM 2931 C C . ILE B 1 72 ? 3.998 -38.438 -26.609 1 68.38 72 ILE B C 1
ATOM 2933 O O . ILE B 1 72 ? 3.383 -37.844 -25.734 1 68.38 72 ILE B O 1
ATOM 2937 N N . TYR B 1 73 ? 5.195 -38.219 -27 1 71.19 73 TYR B N 1
ATOM 2938 C CA . TYR B 1 73 ? 5.98 -37.219 -26.297 1 71.19 73 TYR B CA 1
ATOM 2939 C C . TYR B 1 73 ? 5.367 -35.844 -26.484 1 71.19 73 TYR B C 1
ATOM 2941 O O . TYR B 1 73 ? 5.191 -35.094 -25.516 1 71.19 73 TYR B O 1
ATOM 2949 N N . ASN B 1 74 ? 4.973 -35.469 -27.688 1 70.94 74 ASN B N 1
ATOM 2950 C CA . ASN B 1 74 ? 4.395 -34.156 -27.969 1 70.94 74 ASN B CA 1
ATOM 2951 C C . ASN B 1 74 ? 3.027 -34 -27.312 1 70.94 74 ASN B C 1
ATOM 2953 O O . ASN B 1 74 ? 2.678 -32.906 -26.859 1 70.94 74 ASN B O 1
ATOM 2957 N N . ARG B 1 75 ? 2.307 -35.094 -27.25 1 71.19 75 ARG B N 1
ATOM 2958 C CA . ARG B 1 75 ? 1.001 -35.031 -26.594 1 71.19 75 ARG B CA 1
ATOM 2959 C C . ARG B 1 75 ? 1.145 -34.812 -25.094 1 71.19 75 ARG B C 1
ATOM 2961 O O . ARG B 1 75 ? 0.346 -34.125 -24.484 1 71.19 75 ARG B O 1
ATOM 2968 N N . THR B 1 76 ? 2.166 -35.438 -24.484 1 74.5 76 THR B N 1
ATOM 2969 C CA . THR B 1 76 ? 2.422 -35.281 -23.062 1 74.5 76 THR B CA 1
ATOM 2970 C C . THR B 1 76 ? 2.811 -33.844 -22.75 1 74.5 76 THR B C 1
ATOM 2972 O O . THR B 1 76 ? 2.346 -33.25 -21.766 1 74.5 76 THR B O 1
ATOM 2975 N N . ILE B 1 77 ? 3.551 -33.25 -23.625 1 73.75 77 ILE B N 1
ATOM 2976 C CA . ILE B 1 77 ? 3.986 -31.859 -23.453 1 73.75 77 ILE B CA 1
ATOM 2977 C C . ILE B 1 77 ? 2.777 -30.922 -23.5 1 73.75 77 ILE B C 1
ATOM 2979 O O . ILE B 1 77 ? 2.662 -30.016 -22.688 1 73.75 77 ILE B O 1
ATOM 2983 N N . ARG B 1 78 ? 1.934 -31.219 -24.375 1 72.25 78 ARG B N 1
ATOM 2984 C CA . ARG B 1 78 ? 0.732 -30.391 -24.484 1 72.25 78 ARG B CA 1
ATOM 2985 C C . ARG B 1 78 ? -0.153 -30.547 -23.25 1 72.25 78 ARG B C 1
ATOM 2987 O O . ARG B 1 78 ? -0.718 -29.562 -22.781 1 72.25 78 ARG B O 1
ATOM 2994 N N . ALA B 1 79 ? -0.268 -31.75 -22.766 1 71.75 79 ALA B N 1
ATOM 2995 C CA . ALA B 1 79 ? -1.08 -31.984 -21.562 1 71.75 79 ALA B CA 1
ATOM 2996 C C . ALA B 1 79 ? -0.505 -31.266 -20.359 1 71.75 79 ALA B C 1
ATOM 2998 O O . ALA B 1 79 ? -1.251 -30.719 -19.547 1 71.75 79 ALA B O 1
ATOM 2999 N N . LEU B 1 80 ? 0.783 -31.25 -20.312 1 77.31 80 LEU B N 1
ATOM 3000 C CA . LEU B 1 80 ? 1.438 -30.578 -19.188 1 77.31 80 LEU B CA 1
ATOM 3001 C C . LEU B 1 80 ? 1.276 -29.062 -19.281 1 77.31 80 LEU B C 1
ATOM 3003 O O . LEU B 1 80 ? 1.116 -28.391 -18.266 1 77.31 80 LEU B O 1
ATOM 3007 N N . LYS B 1 81 ? 1.302 -28.578 -20.453 1 74.56 81 LYS B N 1
ATOM 3008 C CA . LYS B 1 81 ? 1.103 -27.156 -20.656 1 74.56 81 LYS B CA 1
ATOM 3009 C C . LYS B 1 81 ? -0.311 -26.734 -20.266 1 74.56 81 LYS B C 1
ATOM 3011 O O . LYS B 1 81 ? -0.5 -25.703 -19.625 1 74.56 81 LYS B O 1
ATOM 3016 N N . ILE B 1 82 ? -1.244 -27.562 -20.594 1 72.06 82 ILE B N 1
ATOM 3017 C CA . ILE B 1 82 ? -2.631 -27.281 -20.219 1 72.06 82 ILE B CA 1
ATOM 3018 C C . ILE B 1 82 ? -2.793 -27.375 -18.703 1 72.06 82 ILE B C 1
ATOM 3020 O O . ILE B 1 82 ? -3.475 -26.547 -18.109 1 72.06 82 ILE B O 1
ATOM 3024 N N . PHE B 1 83 ? -2.084 -28.359 -18.188 1 75.12 83 PHE B N 1
ATOM 3025 C CA . PHE B 1 83 ? -2.105 -28.531 -16.734 1 75.12 83 PHE B CA 1
ATOM 3026 C C . PHE B 1 83 ? -1.528 -27.297 -16.047 1 75.12 83 PHE B C 1
ATOM 3028 O O . PHE B 1 83 ? -2.092 -26.812 -15.055 1 75.12 83 PHE B O 1
ATOM 3035 N N . SER B 1 84 ? -0.485 -26.812 -16.578 1 74.5 84 SER B N 1
ATOM 3036 C CA . SER B 1 84 ? 0.15 -25.625 -16 1 74.5 84 SER B CA 1
ATOM 3037 C C . SER B 1 84 ? -0.751 -24.406 -16.109 1 74.5 84 SER B C 1
ATOM 3039 O O . SER B 1 84 ? -0.839 -23.609 -15.18 1 74.5 84 SER B O 1
ATOM 3041 N N . GLN B 1 85 ? -1.458 -24.297 -17.188 1 71.38 85 GLN B N 1
ATOM 3042 C CA . GLN B 1 85 ? -2.369 -23.188 -17.406 1 71.38 85 GLN B CA 1
ATOM 3043 C C . GLN B 1 85 ? -3.568 -23.266 -16.469 1 71.38 85 GLN B C 1
ATOM 3045 O O . GLN B 1 85 ? -4.02 -22.234 -15.938 1 71.38 85 GLN B O 1
ATOM 3050 N N . GLN B 1 86 ? -3.967 -24.469 -16.297 1 71.25 86 GLN B N 1
ATOM 3051 C CA . GLN B 1 86 ? -5.121 -24.656 -15.43 1 71.25 86 GLN B CA 1
ATOM 3052 C C . GLN B 1 86 ? -4.742 -24.422 -13.969 1 71.25 86 GLN B C 1
ATOM 3054 O O . GLN B 1 86 ? -5.598 -24.078 -13.148 1 71.25 86 GLN B O 1
ATOM 3059 N N . LEU B 1 87 ? -3.434 -24.594 -13.766 1 71.81 87 LEU B N 1
ATOM 3060 C CA . LEU B 1 87 ? -2.941 -24.328 -12.414 1 71.81 87 LEU B CA 1
ATOM 3061 C C . LEU B 1 87 ? -2.791 -22.828 -12.172 1 71.81 87 LEU B C 1
ATOM 3063 O O . LEU B 1 87 ? -2.576 -22.406 -11.031 1 71.81 87 LEU B O 1
ATOM 3067 N N . GLY B 1 88 ? -3.018 -21.984 -13.188 1 65.31 88 GLY B N 1
ATOM 3068 C CA . GLY B 1 88 ? -2.945 -20.547 -13.008 1 65.31 88 GLY B CA 1
ATOM 3069 C C . GLY B 1 88 ? -1.619 -19.953 -13.445 1 65.31 88 GLY B C 1
ATOM 3070 O O . GLY B 1 88 ? -1.32 -18.797 -13.148 1 65.31 88 GLY B O 1
ATOM 3071 N N . VAL B 1 89 ? -0.757 -20.812 -14 1 67.88 89 VAL B N 1
ATOM 3072 C CA . VAL B 1 89 ? 0.532 -20.297 -14.445 1 67.88 89 VAL B CA 1
ATOM 3073 C C . VAL B 1 89 ? 0.394 -19.703 -15.836 1 67.88 89 VAL B C 1
ATOM 3075 O O . VAL B 1 89 ? 0.034 -20.391 -16.797 1 67.88 89 VAL B O 1
ATOM 3078 N N . THR B 1 90 ? 0.359 -18.375 -15.852 1 66.06 90 THR B N 1
ATOM 3079 C CA . THR B 1 90 ? 0.168 -17.656 -17.109 1 66.06 90 THR B CA 1
ATOM 3080 C C . THR B 1 90 ? 1.361 -17.875 -18.047 1 66.06 90 THR B C 1
ATOM 3082 O O . THR B 1 90 ? 2.496 -18.016 -17.578 1 66.06 90 THR B O 1
ATOM 3085 N N . GLU B 1 91 ? 1.021 -17.984 -19.344 1 68.44 91 GLU B N 1
ATOM 3086 C CA . GLU B 1 91 ? 2.074 -18.125 -20.344 1 68.44 91 GLU B CA 1
ATOM 3087 C C . GLU B 1 91 ? 2.945 -16.875 -20.406 1 68.44 91 GLU B C 1
ATOM 3089 O O . GLU B 1 91 ? 2.441 -15.758 -20.312 1 68.44 91 GLU B O 1
ATOM 3094 N N . LEU B 1 92 ? 4.188 -17.172 -20.234 1 72.44 92 LEU B N 1
ATOM 3095 C CA . LEU B 1 92 ? 5.164 -16.094 -20.297 1 72.44 92 LEU B CA 1
ATOM 3096 C C . LEU B 1 92 ? 5.484 -15.742 -21.75 1 72.44 92 LEU B C 1
ATOM 3098 O O . LEU B 1 92 ? 5.633 -16.625 -22.594 1 72.44 92 LEU B O 1
ATOM 3102 N N . ASN B 1 93 ? 5.07 -14.562 -22.172 1 72.38 93 ASN B N 1
ATOM 3103 C CA . ASN B 1 93 ? 5.398 -14.055 -23.5 1 72.38 93 ASN B CA 1
ATOM 3104 C C . ASN B 1 93 ? 6.457 -12.953 -23.438 1 72.38 93 ASN B C 1
ATOM 3106 O O . ASN B 1 93 ? 6.34 -12.016 -22.641 1 72.38 93 ASN B O 1
ATOM 3110 N N . ILE B 1 94 ? 7.441 -13.148 -24.266 1 75 94 ILE B N 1
ATOM 3111 C CA . ILE B 1 94 ? 8.555 -12.203 -24.312 1 75 94 ILE B CA 1
ATOM 3112 C C . ILE B 1 94 ? 8.039 -10.812 -24.672 1 75 94 ILE B C 1
ATOM 3114 O O . ILE B 1 94 ? 8.617 -9.805 -24.266 1 75 94 ILE B O 1
ATOM 3118 N N . ASN B 1 95 ? 6.969 -10.766 -25.328 1 70.06 95 ASN B N 1
ATOM 3119 C CA . ASN B 1 95 ? 6.441 -9.492 -25.797 1 70.06 95 ASN B CA 1
ATOM 3120 C C . ASN B 1 95 ? 5.621 -8.789 -24.719 1 70.06 95 ASN B C 1
ATOM 3122 O O . ASN B 1 95 ? 5.27 -7.621 -24.859 1 70.06 95 ASN B O 1
ATOM 3126 N N . ASN B 1 96 ? 5.402 -9.547 -23.719 1 74.94 96 ASN B N 1
ATOM 3127 C CA . ASN B 1 96 ? 4.605 -8.945 -22.656 1 74.94 96 ASN B CA 1
ATOM 3128 C C . ASN B 1 96 ? 5.477 -8.484 -21.484 1 74.94 96 ASN B C 1
ATOM 3130 O O . ASN B 1 96 ? 5.52 -9.133 -20.438 1 74.94 96 ASN B O 1
ATOM 3134 N N . THR B 1 97 ? 6.18 -7.359 -21.828 1 80.94 97 THR B N 1
ATOM 3135 C CA . THR B 1 97 ? 7.023 -6.809 -20.781 1 80.94 97 THR B CA 1
ATOM 3136 C C . THR B 1 97 ? 6.223 -5.879 -19.875 1 80.94 97 THR B C 1
ATOM 3138 O O . THR B 1 97 ? 5.262 -5.246 -20.312 1 80.94 97 THR B O 1
ATOM 3141 N N . LYS B 1 98 ? 6.531 -5.898 -18.703 1 82.44 98 LYS B N 1
ATOM 3142 C CA . LYS B 1 98 ? 5.863 -5.07 -17.703 1 82.44 98 LYS B CA 1
ATOM 3143 C C . LYS B 1 98 ? 6.441 -3.658 -17.688 1 82.44 98 LYS B C 1
ATOM 3145 O O . LYS B 1 98 ? 5.723 -2.688 -17.438 1 82.44 98 LYS B O 1
ATOM 3150 N N . TRP B 1 99 ? 7.723 -3.596 -18.031 1 88 99 TRP B N 1
ATOM 3151 C CA . TRP B 1 99 ? 8.406 -2.312 -17.922 1 88 99 TRP B CA 1
ATOM 3152 C C . TRP B 1 99 ? 8.359 -1.555 -19.234 1 88 99 TRP B C 1
ATOM 3154 O O . TRP B 1 99 ? 9.391 -1.141 -19.766 1 88 99 TRP B O 1
ATOM 3164 N N . THR B 1 100 ? 7.121 -1.357 -19.734 1 86.88 100 THR B N 1
ATOM 3165 C CA . THR B 1 100 ? 6.859 -0.462 -20.859 1 86.88 100 THR B CA 1
ATOM 3166 C C . THR B 1 100 ? 6.75 0.983 -20.391 1 86.88 100 THR B C 1
ATOM 3168 O O . THR B 1 100 ? 6.852 1.257 -19.188 1 86.88 100 THR B O 1
ATOM 3171 N N . LEU B 1 101 ? 6.574 1.827 -21.297 1 87.62 101 LEU B N 1
ATOM 3172 C CA . LEU B 1 101 ? 6.43 3.229 -20.922 1 87.62 101 LEU B CA 1
ATOM 3173 C C . LEU B 1 101 ? 5.238 3.422 -19.984 1 87.62 101 LEU B C 1
ATOM 3175 O O . LEU B 1 101 ? 5.355 4.07 -18.938 1 87.62 101 LEU B O 1
ATOM 3179 N N . LEU B 1 102 ? 4.211 2.805 -20.297 1 83.69 102 LEU B N 1
ATOM 3180 C CA . LEU B 1 102 ? 3.004 2.926 -19.5 1 83.69 102 LEU B CA 1
ATOM 3181 C C . LEU B 1 102 ? 3.176 2.223 -18.156 1 83.69 102 LEU B C 1
ATOM 3183 O O . LEU B 1 102 ? 2.729 2.729 -17.125 1 83.69 102 LEU B O 1
ATOM 3187 N N . GLY B 1 103 ? 3.826 1.052 -18.234 1 85.94 103 GLY B N 1
ATOM 3188 C CA . GLY B 1 103 ? 4.094 0.335 -16.984 1 85.94 103 GLY B CA 1
ATOM 3189 C C . GLY B 1 103 ? 5.012 1.092 -16.047 1 85.94 103 GLY B C 1
ATOM 3190 O O . GLY B 1 103 ? 4.812 1.075 -14.836 1 85.94 103 GLY B O 1
ATOM 3191 N N . SER B 1 104 ? 5.945 1.807 -16.656 1 90.44 104 SER B N 1
ATOM 3192 C CA . SER B 1 104 ? 6.906 2.557 -15.859 1 90.44 104 SER B CA 1
ATOM 3193 C C . SER B 1 104 ? 6.273 3.809 -15.258 1 90.44 104 SER B C 1
ATOM 3195 O O . SER B 1 104 ? 6.625 4.227 -14.156 1 90.44 104 SER B O 1
ATOM 3197 N N . ILE B 1 105 ? 5.395 4.398 -16 1 89.44 105 ILE B N 1
ATOM 3198 C CA . ILE B 1 105 ? 4.668 5.551 -15.477 1 89.44 105 ILE B CA 1
ATOM 3199 C C . ILE B 1 105 ? 3.807 5.125 -14.289 1 89.44 105 ILE B C 1
ATOM 3201 O O . ILE B 1 105 ? 3.787 5.797 -13.25 1 89.44 105 ILE B O 1
ATOM 3205 N N . TYR B 1 106 ? 3.217 4.07 -14.461 1 85.12 106 TYR B N 1
ATOM 3206 C CA . TYR B 1 106 ? 2.385 3.529 -13.391 1 85.12 106 TYR B CA 1
ATOM 3207 C C . TYR B 1 106 ? 3.213 3.252 -12.141 1 85.12 106 TYR B C 1
ATOM 3209 O O . TYR B 1 106 ? 2.779 3.543 -11.023 1 85.12 106 TYR B O 1
ATOM 3217 N N . TYR B 1 107 ? 4.312 2.727 -12.398 1 90.31 107 TYR B N 1
ATOM 3218 C CA . TYR B 1 107 ? 5.203 2.426 -11.281 1 90.31 107 TYR B CA 1
ATOM 3219 C C . TYR B 1 107 ? 5.633 3.701 -10.562 1 90.31 107 TYR B C 1
ATOM 3221 O O . TYR B 1 107 ? 5.641 3.756 -9.328 1 90.31 107 TYR B O 1
ATOM 3229 N N . SER B 1 108 ? 5.98 4.613 -11.328 1 91.75 108 SER B N 1
ATOM 3230 C CA . SER B 1 108 ? 6.418 5.883 -10.758 1 91.75 108 SER B CA 1
ATOM 3231 C C . SER B 1 108 ? 5.312 6.523 -9.922 1 91.75 108 SER B C 1
ATOM 3233 O O . SER B 1 108 ? 5.566 7.023 -8.828 1 91.75 108 SER B O 1
ATOM 3235 N N . VAL B 1 109 ? 4.152 6.473 -10.422 1 89 109 VAL B N 1
ATOM 3236 C CA . VAL B 1 109 ? 3.01 7.047 -9.719 1 89 109 VAL B CA 1
ATOM 3237 C C . VAL B 1 109 ? 2.738 6.258 -8.445 1 89 109 VAL B C 1
ATOM 3239 O O . VAL B 1 109 ? 2.439 6.84 -7.398 1 89 109 VAL B O 1
ATOM 3242 N N . THR B 1 110 ? 2.885 4.992 -8.516 1 87.69 110 THR B N 1
ATOM 3243 C CA . THR B 1 110 ? 2.648 4.121 -7.371 1 87.69 110 THR B CA 1
ATOM 3244 C C . THR B 1 110 ? 3.65 4.41 -6.258 1 87.69 110 THR B C 1
ATOM 3246 O O . THR B 1 110 ? 3.301 4.379 -5.078 1 87.69 110 THR B O 1
ATOM 3249 N N . VAL B 1 111 ? 4.812 4.727 -6.645 1 90.44 111 VAL B N 1
ATOM 3250 C CA . VAL B 1 111 ? 5.887 4.934 -5.676 1 90.44 111 VAL B CA 1
ATOM 3251 C C . VAL B 1 111 ? 5.609 6.191 -4.859 1 90.44 111 VAL B C 1
ATOM 3253 O O . VAL B 1 111 ? 5.66 6.164 -3.625 1 90.44 111 VAL B O 1
ATOM 3256 N N . TYR B 1 112 ? 5.227 7.254 -5.512 1 89.88 112 TYR B N 1
ATOM 3257 C CA . TYR B 1 112 ? 5.105 8.477 -4.727 1 89.88 112 TYR B CA 1
ATOM 3258 C C . TYR B 1 112 ? 3.689 8.641 -4.188 1 89.88 112 TYR B C 1
ATOM 3260 O O . TYR B 1 112 ? 3.451 9.453 -3.287 1 89.88 112 TYR B O 1
ATOM 3268 N N . THR B 1 113 ? 2.756 7.93 -4.672 1 86.56 113 THR B N 1
ATOM 3269 C CA . THR B 1 113 ? 1.422 7.941 -4.082 1 86.56 113 THR B CA 1
ATOM 3270 C C . THR B 1 113 ? 1.316 6.918 -2.959 1 86.56 113 THR B C 1
ATOM 3272 O O . THR B 1 113 ? 0.362 6.938 -2.178 1 86.56 113 THR B O 1
ATOM 3275 N N . THR B 1 114 ? 2.203 5.941 -2.895 1 85.44 114 THR B N 1
ATOM 3276 C CA . THR B 1 114 ? 2.363 4.93 -1.856 1 85.44 114 THR B CA 1
ATOM 3277 C C . THR B 1 114 ? 1.186 3.959 -1.858 1 85.44 114 THR B C 1
ATOM 3279 O O . THR B 1 114 ? 0.836 3.396 -0.819 1 85.44 114 THR B O 1
ATOM 3282 N N . ILE B 1 115 ? 0.456 3.826 -2.967 1 79.06 115 ILE B N 1
ATOM 3283 C CA . ILE B 1 115 ? -0.692 2.932 -3.07 1 79.06 115 ILE B CA 1
ATOM 3284 C C . ILE B 1 115 ? -0.216 1.481 -3.111 1 79.06 115 ILE B C 1
ATOM 3286 O O . ILE B 1 115 ? -0.93 0.575 -2.676 1 79.06 115 ILE B O 1
ATOM 3290 N N . GLY B 1 116 ? 1.021 1.245 -3.318 1 66.69 116 GLY B N 1
ATOM 3291 C CA . GLY B 1 116 ? 1.571 -0.1 -3.303 1 66.69 116 GLY B CA 1
ATOM 3292 C C . GLY B 1 116 ? 1.238 -0.896 -4.551 1 66.69 116 GLY B C 1
ATOM 3293 O O . GLY B 1 116 ? 1.911 -0.763 -5.574 1 66.69 116 GLY B O 1
ATOM 3294 N N . LYS B 1 117 ? 0.237 -1.888 -4.445 1 62.94 117 LYS B N 1
ATOM 3295 C CA . LYS B 1 117 ? -0.044 -2.801 -5.547 1 62.94 117 LYS B CA 1
ATOM 3296 C C . LYS B 1 117 ? -1.305 -2.385 -6.301 1 62.94 117 LYS B C 1
ATOM 3298 O O . LYS B 1 117 ? -2.42 -2.611 -5.824 1 62.94 117 LYS B O 1
ATOM 3303 N N . LEU B 1 118 ? -1.155 -1.356 -7.098 1 56.22 118 LEU B N 1
ATOM 3304 C CA . LEU B 1 118 ? -2.189 -1.232 -8.117 1 56.22 118 LEU B CA 1
ATOM 3305 C C . LEU B 1 118 ? -1.924 -2.188 -9.281 1 56.22 118 LEU B C 1
ATOM 3307 O O . LEU B 1 118 ? -1.102 -1.899 -10.148 1 56.22 118 LEU B O 1
ATOM 3311 N N . LYS B 1 119 ? -1.946 -3.574 -8.773 1 51.66 119 LYS B N 1
ATOM 3312 C CA . LYS B 1 119 ? -1.67 -4.582 -9.789 1 51.66 119 LYS B CA 1
ATOM 3313 C C . LYS B 1 119 ? -2.414 -4.273 -11.086 1 51.66 119 LYS B C 1
ATOM 3315 O O . LYS B 1 119 ? -3.588 -3.895 -11.062 1 51.66 119 LYS B O 1
ATOM 3320 N N . GLN B 1 120 ? -1.681 -3.836 -12.086 1 48.56 120 GLN B N 1
ATOM 3321 C CA . GLN B 1 120 ? -2.322 -3.822 -13.398 1 48.56 120 GLN B CA 1
ATOM 3322 C C . GLN B 1 120 ? -2.416 -5.23 -13.977 1 48.56 120 GLN B C 1
ATOM 3324 O O . GLN B 1 120 ? -1.792 -6.16 -13.469 1 48.56 120 GLN B O 1
ATOM 3329 N N . GLY B 1 121 ? -3.277 -5.605 -14.758 1 47.53 121 GLY B N 1
ATOM 3330 C CA . GLY B 1 121 ? -3.402 -6.824 -15.547 1 47.53 121 GLY B CA 1
ATOM 3331 C C . GLY B 1 121 ? -2.08 -7.539 -15.75 1 47.53 121 GLY B C 1
ATOM 3332 O O . GLY B 1 121 ? -2.055 -8.711 -16.125 1 47.53 121 GLY B O 1
ATOM 3333 N N . TYR B 1 122 ? -0.884 -6.828 -15.703 1 50.41 122 TYR B N 1
ATOM 3334 C CA . TYR B 1 122 ? 0.373 -7.465 -16.078 1 50.41 122 TYR B CA 1
ATOM 3335 C C . TYR B 1 122 ? 1.032 -8.125 -14.875 1 50.41 122 TYR B C 1
ATOM 3337 O O . TYR B 1 122 ? 2.043 -8.82 -15.016 1 50.41 122 TYR B O 1
ATOM 3345 N N . GLY B 1 123 ? 0.452 -8.07 -13.812 1 62.22 123 GLY B N 1
ATOM 3346 C CA . GLY B 1 123 ? 1.129 -8.617 -12.648 1 62.22 123 GLY B CA 1
ATOM 3347 C C . GLY B 1 123 ? 1.77 -7.551 -11.781 1 62.22 123 GLY B C 1
ATOM 3348 O O . GLY B 1 123 ? 1.657 -6.359 -12.07 1 62.22 123 GLY B O 1
ATOM 3349 N N . ASP B 1 124 ? 2.512 -7.895 -10.812 1 70 124 ASP B N 1
ATOM 3350 C CA . ASP B 1 124 ? 3.17 -7.008 -9.859 1 70 124 ASP B CA 1
ATOM 3351 C C . ASP B 1 124 ? 4.457 -6.43 -10.445 1 70 124 ASP B C 1
ATOM 3353 O O . ASP B 1 124 ? 5.258 -7.16 -11.031 1 70 124 ASP B O 1
ATOM 3357 N N . ILE B 1 125 ? 4.516 -5.094 -10.562 1 79.69 125 ILE B N 1
ATOM 3358 C CA . ILE B 1 125 ? 5.715 -4.43 -11.055 1 79.69 125 ILE B CA 1
ATOM 3359 C C . ILE B 1 125 ? 6.555 -3.938 -9.875 1 79.69 125 ILE B C 1
ATOM 3361 O O . ILE B 1 125 ? 6.086 -3.133 -9.07 1 79.69 125 ILE B O 1
ATOM 3365 N N . TYR B 1 126 ? 7.66 -4.523 -9.734 1 85.5 126 TYR B N 1
ATOM 3366 C CA . TYR B 1 126 ? 8.617 -4.074 -8.727 1 85.5 126 TYR B CA 1
ATOM 3367 C C . TYR B 1 126 ? 10.047 -4.258 -9.211 1 85.5 126 TYR B C 1
ATOM 3369 O O . TYR B 1 126 ? 10.312 -5.078 -10.094 1 85.5 126 TYR B O 1
ATOM 3377 N N . PRO B 1 127 ? 10.891 -3.441 -8.711 1 88.44 127 PRO B N 1
ATOM 3378 C CA . PRO B 1 127 ? 12.281 -3.551 -9.164 1 88.44 127 PRO B CA 1
ATOM 3379 C C . PRO B 1 127 ? 12.977 -4.801 -8.625 1 88.44 127 PRO B C 1
ATOM 3381 O O . PRO B 1 127 ? 12.773 -5.18 -7.473 1 88.44 127 PRO B O 1
ATOM 3384 N N . ILE B 1 128 ? 13.789 -5.379 -9.5 1 87.25 128 ILE B N 1
ATOM 3385 C CA . ILE B 1 128 ? 14.523 -6.578 -9.117 1 87.25 128 ILE B CA 1
ATOM 3386 C C . ILE B 1 128 ? 16.016 -6.262 -9.047 1 87.25 128 ILE B C 1
ATOM 3388 O O . ILE B 1 128 ? 16.734 -6.816 -8.203 1 87.25 128 ILE B O 1
ATOM 3392 N N . THR B 1 129 ? 16.438 -5.301 -9.789 1 89.75 129 THR B N 1
ATOM 3393 C CA . THR B 1 129 ? 17.859 -4.949 -9.844 1 89.75 129 THR B CA 1
ATOM 3394 C C . THR B 1 129 ? 18.25 -4.098 -8.641 1 89.75 129 THR B C 1
ATOM 3396 O O . THR B 1 129 ? 17.406 -3.422 -8.047 1 89.75 129 THR B O 1
ATOM 3399 N N . TRP B 1 130 ? 19.531 -4.164 -8.312 1 89.44 130 TRP B N 1
ATOM 3400 C CA . TRP B 1 130 ? 20.047 -3.369 -7.203 1 89.44 130 TRP B CA 1
ATOM 3401 C C . TRP B 1 130 ? 19.922 -1.877 -7.496 1 89.44 130 TRP B C 1
ATOM 3403 O O . TRP B 1 130 ? 19.531 -1.096 -6.629 1 89.44 130 TRP B O 1
ATOM 3413 N N . SER B 1 131 ? 20.281 -1.546 -8.695 1 91.62 131 SER B N 1
ATOM 3414 C CA . SER B 1 131 ? 20.203 -0.14 -9.078 1 91.62 131 SER B CA 1
ATOM 3415 C C . SER B 1 131 ? 18.766 0.355 -9.07 1 91.62 131 SER B C 1
ATOM 3417 O O . SER B 1 131 ? 18.484 1.493 -8.672 1 91.62 131 SER B O 1
ATOM 3419 N N . GLY B 1 132 ? 17.812 -0.524 -9.539 1 92.19 132 GLY B N 1
ATOM 3420 C CA . GLY B 1 132 ? 16.406 -0.154 -9.516 1 92.19 132 GLY B CA 1
ATOM 3421 C C . GLY B 1 132 ? 15.867 0.077 -8.117 1 92.19 132 GLY B C 1
ATOM 3422 O O . GLY B 1 132 ? 15.109 1.019 -7.879 1 92.19 132 GLY B O 1
ATOM 3423 N N . ARG B 1 133 ? 16.312 -0.73 -7.18 1 91.94 133 ARG B N 1
ATOM 3424 C CA . ARG B 1 133 ? 15.883 -0.605 -5.789 1 91.94 133 ARG B CA 1
ATOM 3425 C C . ARG B 1 133 ? 16.438 0.667 -5.16 1 91.94 133 ARG B C 1
ATOM 3427 O O . ARG B 1 133 ? 15.734 1.362 -4.426 1 91.94 133 ARG B O 1
ATOM 3434 N N . LEU B 1 134 ? 17.625 0.96 -5.438 1 90.75 134 LEU B N 1
ATOM 3435 C CA . LEU B 1 134 ? 18.25 2.166 -4.902 1 90.75 134 LEU B CA 1
ATOM 3436 C C . LEU B 1 134 ? 17.578 3.416 -5.445 1 90.75 134 LEU B C 1
ATOM 3438 O O . LEU B 1 134 ? 17.281 4.344 -4.688 1 90.75 134 LEU B O 1
ATOM 3442 N N . VAL B 1 135 ? 17.359 3.439 -6.711 1 94 135 VAL B N 1
ATOM 3443 C CA . VAL B 1 135 ? 16.734 4.598 -7.34 1 94 135 VAL B CA 1
ATOM 3444 C C . VAL B 1 135 ? 15.305 4.754 -6.816 1 94 135 VAL B C 1
ATOM 3446 O O . VAL B 1 135 ? 14.812 5.875 -6.668 1 94 135 VAL B O 1
ATOM 3449 N N . THR B 1 136 ? 14.625 3.617 -6.586 1 92.75 136 THR B N 1
ATOM 3450 C CA . THR B 1 136 ? 13.281 3.676 -6.035 1 92.75 136 THR B CA 1
ATOM 3451 C C . THR B 1 136 ? 13.273 4.383 -4.684 1 92.75 136 THR B C 1
ATOM 3453 O O . THR B 1 136 ? 12.383 5.188 -4.402 1 92.75 136 THR B O 1
ATOM 3456 N N . ILE B 1 137 ? 14.273 4.105 -3.906 1 89.06 137 ILE B N 1
ATOM 3457 C CA . ILE B 1 137 ? 14.391 4.715 -2.586 1 89.06 137 ILE B CA 1
ATOM 3458 C C . ILE B 1 137 ? 14.562 6.227 -2.729 1 89.06 137 ILE B C 1
ATOM 3460 O O . ILE B 1 137 ? 13.836 7.004 -2.105 1 89.06 137 ILE B O 1
ATOM 3464 N N . ILE B 1 138 ? 15.445 6.594 -3.512 1 90.44 138 ILE B N 1
ATOM 3465 C CA . ILE B 1 138 ? 15.719 8.008 -3.729 1 90.44 138 ILE B CA 1
ATOM 3466 C C . ILE B 1 138 ? 14.492 8.688 -4.332 1 90.44 138 ILE B C 1
ATOM 3468 O O . ILE B 1 138 ? 14.109 9.781 -3.91 1 90.44 138 ILE B O 1
ATOM 3472 N N . TYR B 1 139 ? 13.969 8.039 -5.285 1 93.69 139 TYR B N 1
ATOM 3473 C CA . TYR B 1 139 ? 12.781 8.555 -5.965 1 93.69 139 TYR B CA 1
ATOM 3474 C C . TYR B 1 139 ? 11.625 8.734 -4.984 1 93.69 139 TYR B C 1
ATOM 3476 O O . TYR B 1 139 ? 10.875 9.711 -5.078 1 93.69 139 TYR B O 1
ATOM 3484 N N . ALA B 1 140 ? 11.477 7.848 -4.07 1 90.06 140 ALA B N 1
ATOM 3485 C CA . ALA B 1 140 ? 10.391 7.914 -3.088 1 90.06 140 ALA B CA 1
ATOM 3486 C C . ALA B 1 140 ? 10.609 9.062 -2.109 1 90.06 140 ALA B C 1
ATOM 3488 O O . ALA B 1 140 ? 9.664 9.781 -1.764 1 90.06 140 ALA B O 1
ATOM 3489 N N . PHE B 1 141 ? 11.734 9.305 -1.706 1 84.56 141 PHE B N 1
ATOM 3490 C CA . PHE B 1 141 ? 12.055 10.328 -0.717 1 84.56 141 PHE B CA 1
ATOM 3491 C C . PHE B 1 141 ? 11.75 11.719 -1.264 1 84.56 141 PHE B C 1
ATOM 3493 O O . PHE B 1 141 ? 11.289 12.594 -0.529 1 84.56 141 PHE B O 1
ATOM 3500 N N . ILE B 1 142 ? 11.992 11.859 -2.48 1 87.31 142 ILE B N 1
ATOM 3501 C CA . ILE B 1 142 ? 11.742 13.148 -3.107 1 87.31 142 ILE B CA 1
ATOM 3502 C C . ILE B 1 142 ? 10.297 13.219 -3.592 1 87.31 142 ILE B C 1
ATOM 3504 O O . ILE B 1 142 ? 9.633 14.25 -3.459 1 87.31 142 ILE B O 1
ATOM 3508 N N . GLY B 1 143 ? 9.875 12.156 -4.09 1 90.5 143 GLY B N 1
ATOM 3509 C CA . GLY B 1 143 ? 8.586 12.117 -4.754 1 90.5 143 GLY B CA 1
ATOM 3510 C C . GLY B 1 143 ? 7.418 12.211 -3.791 1 90.5 143 GLY B C 1
ATOM 3511 O O . GLY B 1 143 ? 6.395 12.828 -4.105 1 90.5 143 GLY B O 1
ATOM 3512 N N . ILE B 1 144 ? 7.5 11.633 -2.58 1 87.06 144 ILE B N 1
ATOM 3513 C CA . ILE B 1 144 ? 6.375 11.562 -1.653 1 87.06 144 ILE B CA 1
ATOM 3514 C C . ILE B 1 144 ? 6.023 12.961 -1.161 1 87.06 144 ILE B C 1
ATOM 3516 O O . ILE B 1 144 ? 4.871 13.391 -1.262 1 87.06 144 ILE B O 1
ATOM 3520 N N . PRO B 1 145 ? 6.949 13.781 -0.66 1 82.12 145 PRO B N 1
ATOM 3521 C CA . PRO B 1 145 ? 6.613 15.156 -0.271 1 82.12 145 PRO B CA 1
ATOM 3522 C C . PRO B 1 145 ? 6.109 15.992 -1.442 1 82.12 145 PRO B C 1
ATOM 3524 O O . PRO B 1 145 ? 5.184 16.797 -1.278 1 82.12 145 PRO B O 1
ATOM 3527 N N . LEU B 1 146 ? 6.711 15.789 -2.537 1 84.88 146 LEU B N 1
ATOM 3528 C CA . LEU B 1 146 ? 6.281 16.516 -3.727 1 84.88 146 LEU B CA 1
ATOM 3529 C C . LEU B 1 146 ? 4.848 16.156 -4.102 1 84.88 146 LEU B C 1
ATOM 3531 O O . LEU B 1 146 ? 4.059 17.016 -4.48 1 84.88 146 LEU B O 1
ATOM 3535 N N . ALA B 1 147 ? 4.566 14.883 -4.039 1 89.06 147 ALA B N 1
ATOM 3536 C CA . ALA B 1 147 ? 3.227 14.406 -4.363 1 89.06 147 ALA B CA 1
ATOM 3537 C C . ALA B 1 147 ? 2.197 14.945 -3.375 1 89.06 147 ALA B C 1
ATOM 3539 O O . ALA B 1 147 ? 1.081 15.305 -3.762 1 89.06 147 ALA B O 1
ATOM 3540 N N . LEU B 1 148 ? 2.562 15.016 -2.152 1 82.25 148 LEU B N 1
ATOM 3541 C CA . LEU B 1 148 ? 1.642 15.5 -1.13 1 82.25 148 LEU B CA 1
ATOM 3542 C C . LEU B 1 148 ? 1.237 16.938 -1.401 1 82.25 148 LEU B C 1
ATOM 3544 O O . LEU B 1 148 ? 0.057 17.281 -1.318 1 82.25 148 LEU B O 1
ATOM 3548 N N . VAL B 1 149 ? 2.215 17.734 -1.699 1 80.75 149 VAL B N 1
ATOM 3549 C CA . VAL B 1 149 ? 1.957 19.156 -1.966 1 80.75 149 VAL B CA 1
ATOM 3550 C C . VAL B 1 149 ? 1.156 19.297 -3.258 1 80.75 149 VAL B C 1
ATOM 3552 O O . VAL B 1 149 ? 0.198 20.078 -3.318 1 80.75 149 VAL B O 1
ATOM 3555 N N . SER B 1 150 ? 1.555 18.562 -4.203 1 86.5 150 SER B N 1
ATOM 3556 C CA . SER B 1 150 ? 0.895 18.641 -5.504 1 86.5 150 SER B CA 1
ATOM 3557 C C . SER B 1 150 ? -0.538 18.125 -5.43 1 86.5 150 SER B C 1
ATOM 3559 O O . SER B 1 150 ? -1.44 18.688 -6.051 1 86.5 150 SER B O 1
ATOM 3561 N N . LEU B 1 151 ? -0.684 17.078 -4.715 1 84.62 151 LEU B N 1
ATOM 3562 C CA . LEU B 1 151 ? -2.016 16.5 -4.617 1 84.62 151 LEU B CA 1
ATOM 3563 C C . LEU B 1 151 ? -2.955 17.406 -3.84 1 84.62 151 LEU B C 1
ATOM 3565 O O . LEU B 1 151 ? -4.145 17.5 -4.16 1 84.62 151 LEU B O 1
ATOM 3569 N N . TYR B 1 152 ? -2.426 18.031 -2.85 1 80.88 152 TYR B N 1
ATOM 3570 C CA . TYR B 1 152 ? -3.213 19 -2.113 1 80.88 152 TYR B CA 1
ATOM 3571 C C . TYR B 1 152 ? -3.705 20.109 -3.039 1 80.88 152 TYR B C 1
ATOM 3573 O O . TYR B 1 152 ? -4.875 20.5 -2.992 1 80.88 152 TYR B O 1
ATOM 3581 N N . SER B 1 153 ? -2.799 20.578 -3.832 1 82.44 153 SER B N 1
ATOM 3582 C CA . SER B 1 153 ? -3.137 21.656 -4.766 1 82.44 153 SER B CA 1
ATOM 3583 C C . SER B 1 153 ? -4.145 21.172 -5.809 1 82.44 153 SER B C 1
ATOM 3585 O O . SER B 1 153 ? -5.059 21.922 -6.176 1 82.44 153 SER B O 1
ATOM 3587 N N . LEU B 1 154 ? -3.971 20.031 -6.246 1 84.88 154 LEU B N 1
ATOM 3588 C CA . LEU B 1 154 ? -4.871 19.469 -7.238 1 84.88 154 LEU B CA 1
ATOM 3589 C C . LEU B 1 154 ? -6.273 19.281 -6.66 1 84.88 154 LEU B C 1
ATOM 3591 O O . LEU B 1 154 ? -7.27 19.5 -7.359 1 84.88 154 LEU B O 1
ATOM 3595 N N . GLY B 1 155 ? -6.363 18.797 -5.457 1 83.44 155 GLY B N 1
ATOM 3596 C CA . GLY B 1 155 ? -7.656 18.625 -4.812 1 83.44 155 GLY B CA 1
ATOM 3597 C C . GLY B 1 155 ? -8.422 19.938 -4.66 1 83.44 155 GLY B C 1
ATOM 3598 O O . GLY B 1 155 ? -9.641 19.969 -4.852 1 83.44 155 GLY B O 1
ATOM 3599 N N . LYS B 1 156 ? -7.707 20.922 -4.355 1 81.31 156 LYS B N 1
ATOM 3600 C CA . LYS B 1 156 ? -8.336 22.234 -4.242 1 81.31 156 LYS B CA 1
ATOM 3601 C C . LYS B 1 156 ? -8.883 22.703 -5.586 1 81.31 156 LYS B C 1
ATOM 3603 O O . LYS B 1 156 ? -10.008 23.203 -5.664 1 81.31 156 LYS B O 1
ATOM 3608 N N . LEU B 1 157 ? -8.062 22.562 -6.523 1 81.31 157 LEU B N 1
ATOM 3609 C CA . LEU B 1 157 ? -8.477 22.938 -7.867 1 81.31 157 LEU B CA 1
ATOM 3610 C C . LEU B 1 157 ? -9.719 22.156 -8.289 1 81.31 157 LEU B C 1
ATOM 3612 O O . LEU B 1 157 ? -10.664 22.719 -8.844 1 81.31 157 LEU B O 1
ATOM 3616 N N . PHE B 1 158 ? -9.695 20.922 -7.992 1 82.81 158 PHE B N 1
ATOM 3617 C CA . PHE B 1 158 ? -10.828 20.078 -8.352 1 82.81 158 PHE B CA 1
ATOM 3618 C C . PHE B 1 158 ? -12.078 20.5 -7.598 1 82.81 158 PHE B C 1
ATOM 3620 O O . PHE B 1 158 ? -13.18 20.5 -8.164 1 82.81 158 PHE B O 1
ATOM 3627 N N . ALA B 1 159 ? -11.922 20.781 -6.43 1 78.81 159 ALA B N 1
ATOM 3628 C CA . ALA B 1 159 ? -13.062 21.234 -5.633 1 78.81 159 ALA B CA 1
ATOM 3629 C C . ALA B 1 159 ? -13.68 22.5 -6.219 1 78.81 159 ALA B C 1
ATOM 3631 O O . ALA B 1 159 ? -14.906 22.609 -6.32 1 78.81 159 ALA B O 1
ATOM 3632 N N . VAL B 1 160 ? -12.852 23.328 -6.645 1 76.88 160 VAL B N 1
ATOM 3633 C CA . VAL B 1 160 ? -13.305 24.594 -7.203 1 76.88 160 VAL B CA 1
ATOM 3634 C C . VAL B 1 160 ? -14.031 24.344 -8.523 1 76.88 160 VAL B C 1
ATOM 3636 O O . VAL B 1 160 ? -15.078 24.938 -8.789 1 76.88 160 VAL B O 1
ATOM 3639 N N . ILE B 1 161 ? -13.461 23.469 -9.258 1 80.06 161 ILE B N 1
ATOM 3640 C CA . ILE B 1 161 ? -14.062 23.125 -10.539 1 80.06 161 ILE B CA 1
ATOM 3641 C C . ILE B 1 161 ? -15.445 22.5 -10.32 1 80.06 161 ILE B C 1
ATOM 3643 O O . ILE B 1 161 ? -16.406 22.844 -11.008 1 80.06 161 ILE B O 1
ATOM 3647 N N . CYS B 1 162 ? -15.547 21.609 -9.391 1 78.44 162 CYS B N 1
ATOM 3648 C CA . CYS B 1 162 ? -16.812 20.953 -9.109 1 78.44 162 CYS B CA 1
ATOM 3649 C C . CYS B 1 162 ? -17.859 21.938 -8.625 1 78.44 162 CYS B C 1
ATOM 3651 O O . CYS B 1 162 ? -19.031 21.844 -8.992 1 78.44 162 CYS B O 1
ATOM 3653 N N . ILE B 1 163 ? -17.453 22.844 -7.863 1 73.62 163 ILE B N 1
ATOM 3654 C CA . ILE B 1 163 ? -18.375 23.844 -7.344 1 73.62 163 ILE B CA 1
ATOM 3655 C C . ILE B 1 163 ? -18.844 24.734 -8.484 1 73.62 163 ILE B C 1
ATOM 3657 O O . ILE B 1 163 ? -20.031 25.078 -8.562 1 73.62 163 ILE B O 1
ATOM 3661 N N . PHE B 1 164 ? -17.922 25.047 -9.305 1 75.19 164 PHE B N 1
ATOM 3662 C CA . PHE B 1 164 ? -18.266 25.859 -10.461 1 75.19 164 PHE B CA 1
ATOM 3663 C C . PHE B 1 164 ? -19.328 25.156 -11.32 1 75.19 164 PHE B C 1
ATOM 3665 O O . PHE B 1 164 ? -20.312 25.766 -11.719 1 75.19 164 PHE B O 1
ATOM 3672 N N . PHE B 1 165 ? -19.062 23.938 -11.516 1 77.81 165 PHE B N 1
ATOM 3673 C CA . PHE B 1 165 ? -19.984 23.141 -12.32 1 77.81 165 PHE B CA 1
ATOM 3674 C C . PHE B 1 165 ? -21.344 23.047 -11.633 1 77.81 165 PHE B C 1
ATOM 3676 O O . PHE B 1 165 ? -22.375 23.094 -12.289 1 77.81 165 PHE B O 1
ATOM 3683 N N . TRP B 1 166 ? -21.281 22.859 -10.375 1 72.75 166 TRP B N 1
ATOM 3684 C CA . TRP B 1 166 ? -22.516 22.781 -9.617 1 72.75 166 TRP B CA 1
ATOM 3685 C C . TRP B 1 166 ? -23.297 24.094 -9.719 1 72.75 166 TRP B C 1
ATOM 3687 O O . TRP B 1 166 ? -24.531 24.078 -9.875 1 72.75 166 TRP B O 1
ATOM 3697 N N . LYS B 1 167 ? -22.672 25.188 -9.68 1 74.12 167 LYS B N 1
ATOM 3698 C CA . LYS B 1 167 ? -23.312 26.484 -9.789 1 74.12 167 LYS B CA 1
ATOM 3699 C C . LYS B 1 167 ? -23.938 26.672 -11.164 1 74.12 167 LYS B C 1
ATOM 3701 O O . LYS B 1 167 ? -25.062 27.172 -11.281 1 74.12 167 LYS B O 1
ATOM 3706 N N . VAL B 1 168 ? -23.281 26.25 -12.141 1 75.88 168 VAL B N 1
ATOM 3707 C CA . VAL B 1 168 ? -23.781 26.359 -13.508 1 75.88 168 VAL B CA 1
ATOM 3708 C C . VAL B 1 168 ? -25 25.469 -13.695 1 75.88 168 VAL B C 1
ATOM 3710 O O . VAL B 1 168 ? -25.969 25.859 -14.336 1 75.88 168 VAL B O 1
ATOM 3713 N N . LEU B 1 169 ? -24.906 24.344 -13.109 1 75.5 169 LEU B N 1
ATOM 3714 C CA . LEU B 1 169 ? -26.016 23.406 -13.242 1 75.5 169 LEU B CA 1
ATOM 3715 C C . LEU B 1 169 ? -27.25 23.906 -12.516 1 75.5 169 LEU B C 1
ATOM 3717 O O . LEU B 1 169 ? -28.359 23.812 -13.047 1 75.5 169 LEU B O 1
ATOM 3721 N N . VAL B 1 170 ? -27.047 24.406 -11.344 1 73.62 170 VAL B N 1
ATOM 3722 C CA . VAL B 1 170 ? -28.172 24.906 -10.555 1 73.62 170 VAL B CA 1
ATOM 3723 C C . VAL B 1 170 ? -28.781 26.125 -11.258 1 73.62 170 VAL B C 1
ATOM 3725 O O . VAL B 1 170 ? -30 26.266 -11.305 1 73.62 170 VAL B O 1
ATOM 3728 N N . GLN B 1 171 ? -27.938 26.953 -11.734 1 75.25 171 GLN B N 1
ATOM 3729 C CA . GLN B 1 171 ? -28.422 28.156 -12.422 1 75.25 171 GLN B CA 1
ATOM 3730 C C . GLN B 1 171 ? -29.219 27.781 -13.672 1 75.25 171 GLN B C 1
ATOM 3732 O O . GLN B 1 171 ? -30.234 28.422 -13.977 1 75.25 171 GLN B O 1
ATOM 3737 N N . SER B 1 172 ? -28.703 26.766 -14.336 1 74.12 172 SER B N 1
ATOM 3738 C CA . SER B 1 172 ? -29.422 26.312 -15.531 1 74.12 172 SER B CA 1
ATOM 3739 C C . SER B 1 172 ? -30.766 25.688 -15.172 1 74.12 172 SER B C 1
ATOM 3741 O O . SER B 1 172 ? -31.75 25.859 -15.898 1 74.12 172 SER B O 1
ATOM 3743 N N . LEU B 1 173 ? -30.672 24.984 -14.078 1 68.69 173 LEU B N 1
ATOM 3744 C CA . LEU B 1 173 ? -31.906 24.359 -13.641 1 68.69 173 LEU B CA 1
ATOM 3745 C C . LEU B 1 173 ? -32.906 25.406 -13.125 1 68.69 173 LEU B C 1
ATOM 3747 O O . LEU B 1 173 ? -34.094 25.266 -13.336 1 68.69 173 LEU B O 1
ATOM 3751 N N . VAL B 1 174 ? -32.406 26.312 -12.305 1 65.38 174 VAL B N 1
ATOM 3752 C CA . VAL B 1 174 ? -33.25 27.391 -11.797 1 65.38 174 VAL B CA 1
ATOM 3753 C C . VAL B 1 174 ? -33.844 28.156 -12.969 1 65.38 174 VAL B C 1
ATOM 3755 O O . VAL B 1 174 ? -35.031 28.547 -12.93 1 65.38 174 VAL B O 1
ATOM 3758 N N . LYS B 1 175 ? -33.062 28.391 -13.922 1 65.44 175 LYS B N 1
ATOM 3759 C CA . LYS B 1 175 ? -33.562 29.109 -15.086 1 65.44 175 LYS B CA 1
ATOM 3760 C C . LYS B 1 175 ? -34.625 28.281 -15.82 1 65.44 175 LYS B C 1
ATOM 3762 O O . LYS B 1 175 ? -35.562 28.844 -16.375 1 65.44 175 LYS B O 1
ATOM 3767 N N . THR B 1 176 ? -34.281 27.047 -15.875 1 61.53 176 THR B N 1
ATOM 3768 C CA . THR B 1 176 ? -35.219 26.234 -16.625 1 61.53 176 THR B CA 1
ATOM 3769 C C . THR B 1 176 ? -36.438 25.859 -15.75 1 61.53 176 THR B C 1
ATOM 3771 O O . THR B 1 176 ? -37.531 25.734 -16.25 1 61.53 176 THR B O 1
ATOM 3774 N N . SER B 1 177 ? -36.062 25.406 -14.531 1 58.22 177 SER B N 1
ATOM 3775 C CA . SER B 1 177 ? -37.156 24.859 -13.75 1 58.22 177 SER B CA 1
ATOM 3776 C C . SER B 1 177 ? -37.781 25.922 -12.859 1 58.22 177 SER B C 1
ATOM 3778 O O . SER B 1 177 ? -37.094 26.703 -12.227 1 58.22 177 SER B O 1
ATOM 3780 N N . ARG B 1 178 ? -38.906 26.406 -13.109 1 53.16 178 ARG B N 1
ATOM 3781 C CA . ARG B 1 178 ? -39.781 27.234 -12.273 1 53.16 178 ARG B CA 1
ATOM 3782 C C . ARG B 1 178 ? -39.656 26.844 -10.805 1 53.16 178 ARG B C 1
ATOM 3784 O O . ARG B 1 178 ? -39.906 27.656 -9.914 1 53.16 178 ARG B O 1
ATOM 3791 N N . PHE B 1 179 ? -39.312 25.531 -10.453 1 47.5 179 PHE B N 1
ATOM 3792 C CA . PHE B 1 179 ? -39.5 24.953 -9.133 1 47.5 179 PHE B CA 1
ATOM 3793 C C . PHE B 1 179 ? -38.188 24.906 -8.359 1 47.5 179 PHE B C 1
ATOM 3795 O O . PHE B 1 179 ? -38.125 24.391 -7.238 1 47.5 179 PHE B O 1
ATOM 3802 N N . VAL B 1 180 ? -37.188 25.188 -8.828 1 53.91 180 VAL B N 1
ATOM 3803 C CA . VAL B 1 180 ? -36 25.047 -7.984 1 53.91 180 VAL B CA 1
ATOM 3804 C C . VAL B 1 180 ? -36 26.094 -6.871 1 53.91 180 VAL B C 1
ATOM 3806 O O . VAL B 1 180 ? -36.062 27.297 -7.141 1 53.91 180 VAL B O 1
ATOM 3809 N N . SER B 1 181 ? -36.25 25.766 -5.602 1 55.41 181 SER B N 1
ATOM 3810 C CA . SER B 1 181 ? -36.562 26.531 -4.395 1 55.41 181 SER B CA 1
ATOM 3811 C C . SER B 1 181 ? -35.531 27.609 -4.133 1 55.41 181 SER B C 1
ATOM 3813 O O . SER B 1 181 ? -34.344 27.406 -4.375 1 55.41 181 SER B O 1
ATOM 3815 N N . LYS B 1 182 ? -35.969 28.859 -4.051 1 55.56 182 LYS B N 1
ATOM 3816 C CA . LYS B 1 182 ? -35.281 30.078 -3.633 1 55.56 182 LYS B CA 1
ATOM 3817 C C . LYS B 1 182 ? -34.188 29.766 -2.611 1 55.56 182 LYS B C 1
ATOM 3819 O O . LYS B 1 182 ? -33.188 30.484 -2.523 1 55.56 182 LYS B O 1
ATOM 3824 N N . ASP B 1 183 ? -34.375 28.547 -2.006 1 58.16 183 ASP B N 1
ATOM 3825 C CA . ASP B 1 183 ? -33.438 28.219 -0.916 1 58.16 183 ASP B CA 1
ATOM 3826 C C . ASP B 1 183 ? -32.125 27.703 -1.454 1 58.16 183 ASP B C 1
ATOM 3828 O O . ASP B 1 183 ? -31.062 28.031 -0.915 1 58.16 183 ASP B O 1
ATOM 3832 N N . ILE B 1 184 ? -32.219 26.984 -2.488 1 61 184 ILE B N 1
ATOM 3833 C CA . ILE B 1 184 ? -30.984 26.469 -3.07 1 61 184 ILE B CA 1
ATOM 3834 C C . ILE B 1 184 ? -30.203 27.609 -3.717 1 61 184 ILE B C 1
ATOM 3836 O O . ILE B 1 184 ? -28.984 27.672 -3.615 1 61 184 ILE B O 1
ATOM 3840 N N . GLU B 1 185 ? -30.953 28.531 -4.266 1 58.06 185 GLU B N 1
ATOM 3841 C CA . GLU B 1 185 ? -30.359 29.734 -4.852 1 58.06 185 GLU B CA 1
ATOM 3842 C C . GLU B 1 185 ? -29.656 30.578 -3.793 1 58.06 185 GLU B C 1
ATOM 3844 O O . GLU B 1 185 ? -28.578 31.109 -4.023 1 58.06 185 GLU B O 1
ATOM 3849 N N . LYS B 1 186 ? -30.312 30.734 -2.648 1 58.47 186 LYS B N 1
ATOM 3850 C CA . LYS B 1 186 ? -29.75 31.516 -1.558 1 58.47 186 LYS B CA 1
ATOM 3851 C C . LYS B 1 186 ? -28.5 30.844 -0.983 1 58.47 186 LYS B C 1
ATOM 3853 O O . LYS B 1 186 ? -27.531 31.531 -0.649 1 58.47 186 LYS B O 1
ATOM 3858 N N . GLN B 1 187 ? -28.547 29.516 -1.001 1 58.06 187 GLN B N 1
ATOM 3859 C CA . GLN B 1 187 ? -27.406 28.797 -0.452 1 58.06 187 GLN B CA 1
ATOM 3860 C C . GLN B 1 187 ? -26.203 28.859 -1.398 1 58.06 187 GLN B C 1
ATOM 3862 O O . GLN B 1 187 ? -25.062 28.984 -0.956 1 58.06 187 GLN B O 1
ATOM 3867 N N . VAL B 1 188 ? -26.594 28.828 -2.664 1 59.75 188 VAL B N 1
ATOM 3868 C CA . VAL B 1 188 ? -25.547 28.938 -3.68 1 59.75 188 VAL B CA 1
ATOM 3869 C C . VAL B 1 188 ? -24.984 30.344 -3.691 1 59.75 188 VAL B C 1
ATOM 3871 O O . VAL B 1 188 ? -23.766 30.547 -3.82 1 59.75 188 VAL B O 1
ATOM 3874 N N . LYS B 1 189 ? -25.906 31.406 -3.502 1 56.25 189 LYS B N 1
ATOM 3875 C CA . LYS B 1 189 ? -25.484 32.812 -3.422 1 56.25 189 LYS B CA 1
ATOM 3876 C C . LYS B 1 189 ? -24.672 33.062 -2.156 1 56.25 189 LYS B C 1
ATOM 3878 O O . LYS B 1 189 ? -23.75 33.875 -2.166 1 56.25 189 LYS B O 1
ATOM 3883 N N . LYS B 1 190 ? -25.062 32.469 -1.123 1 54.12 190 LYS B N 1
ATOM 3884 C CA . LYS B 1 190 ? -24.297 32.625 0.117 1 54.12 190 LYS B CA 1
ATOM 3885 C C . LYS B 1 190 ? -22.906 32.062 -0.025 1 54.12 190 LYS B C 1
ATOM 3887 O O . LYS B 1 190 ? -21.953 32.562 0.574 1 54.12 190 LYS B O 1
ATOM 3892 N N . LEU B 1 191 ? -22.875 31 -0.808 1 54.62 191 LEU B N 1
ATOM 3893 C CA . LEU B 1 191 ? -21.562 30.484 -1.121 1 54.62 191 LEU B CA 1
ATOM 3894 C C . LEU B 1 191 ? -20.734 31.5 -1.905 1 54.62 191 LEU B C 1
ATOM 3896 O O . LEU B 1 191 ? -19.516 31.562 -1.75 1 54.62 191 LEU B O 1
ATOM 3900 N N . ASP B 1 192 ? -21.438 32.406 -2.77 1 49.59 192 ASP B N 1
ATOM 3901 C CA . ASP B 1 192 ? -20.828 33.469 -3.531 1 49.59 192 ASP B CA 1
ATOM 3902 C C . ASP B 1 192 ? -20.406 34.625 -2.615 1 49.59 192 ASP B C 1
ATOM 3904 O O . ASP B 1 192 ? -19.344 35.219 -2.818 1 49.59 192 ASP B O 1
ATOM 3908 N N . VAL B 1 193 ? -21.438 35.312 -1.865 1 44.03 193 VAL B N 1
ATOM 3909 C CA . VAL B 1 193 ? -21.25 36.5 -1.05 1 44.03 193 VAL B CA 1
ATOM 3910 C C . VAL B 1 193 ? -20.141 36.281 -0.03 1 44.03 193 VAL B C 1
ATOM 3912 O O . VAL B 1 193 ? -19.359 37.188 0.28 1 44.03 193 VAL B O 1
ATOM 3915 N N . GLU B 1 194 ? -20.125 35.094 0.514 1 42.59 194 GLU B N 1
ATOM 3916 C CA . GLU B 1 194 ? -19 34.875 1.412 1 42.59 194 GLU B CA 1
ATOM 3917 C C . GLU B 1 194 ? -17.672 34.969 0.655 1 42.59 194 GLU B C 1
ATOM 3919 O O . GLU B 1 194 ? -16.609 35.156 1.26 1 42.59 194 GLU B O 1
ATOM 3924 N N . ASP B 1 195 ? -17.703 34.906 -0.651 1 40.22 195 ASP B N 1
ATOM 3925 C CA . ASP B 1 195 ? -16.547 35.188 -1.512 1 40.22 195 ASP B CA 1
ATOM 3926 C C . ASP B 1 195 ? -16.344 36.688 -1.676 1 40.22 195 ASP B C 1
ATOM 3928 O O . ASP B 1 195 ? -15.242 37.156 -2.012 1 40.22 195 ASP B O 1
ATOM 3932 N N . GLN B 1 196 ? -17.344 37.562 -1.887 1 37.03 196 GLN B N 1
ATOM 3933 C CA . GLN B 1 196 ? -17.172 38.938 -2.281 1 37.03 196 GLN B CA 1
ATOM 3934 C C . GLN B 1 196 ? -16.562 39.781 -1.148 1 37.03 196 GLN B C 1
ATOM 3936 O O . GLN B 1 196 ? -15.906 40.781 -1.395 1 37.03 196 GLN B O 1
ATOM 3941 N N . GLU B 1 197 ? -17.172 39.844 0.094 1 35.28 197 GLU B N 1
ATOM 3942 C CA . GLU B 1 197 ? -16.719 40.938 0.96 1 35.28 197 GLU B CA 1
ATOM 3943 C C . GLU B 1 197 ? -15.227 40.812 1.257 1 35.28 197 GLU B C 1
ATOM 3945 O O . GLU B 1 197 ? -14.641 41.656 1.917 1 35.28 197 GLU B O 1
ATOM 3950 N N . SER B 1 198 ? -14.625 39.625 1.592 1 35.38 198 SER B N 1
ATOM 3951 C CA . SER B 1 198 ? -13.242 39.781 2.008 1 35.38 198 SER B CA 1
ATOM 3952 C C . SER B 1 198 ? -12.336 40.062 0.816 1 35.38 198 SER B C 1
ATOM 3954 O O . SER B 1 198 ? -12.086 39.188 -0.017 1 35.38 198 SER B O 1
ATOM 3956 N N . ASP B 1 199 ? -12.328 41.156 0.151 1 35.06 199 ASP B N 1
ATOM 3957 C CA . ASP B 1 199 ? -11.383 41.781 -0.761 1 35.06 199 ASP B CA 1
ATOM 3958 C C . ASP B 1 199 ? -9.977 41.219 -0.561 1 35.06 199 ASP B C 1
ATOM 3960 O O . ASP B 1 199 ? -9.266 40.938 -1.531 1 35.06 199 ASP B O 1
ATOM 3964 N N . ASN B 1 200 ? -9.133 41.844 0.5 1 34.44 200 ASN B N 1
ATOM 3965 C CA . ASN B 1 200 ? -7.703 41.75 0.787 1 34.44 200 ASN B CA 1
ATOM 3966 C C . ASN B 1 200 ? -7.32 40.344 1.248 1 34.44 200 ASN B C 1
ATOM 3968 O O . ASN B 1 200 ? -6.277 40.156 1.88 1 34.44 200 ASN B O 1
ATOM 3972 N N . VAL B 1 201 ? -8.258 39.562 1.723 1 36.53 201 VAL B N 1
ATOM 3973 C CA . VAL B 1 201 ? -7.77 38.406 2.449 1 36.53 201 VAL B CA 1
ATOM 3974 C C . VAL B 1 201 ? -6.996 37.5 1.498 1 36.53 201 VAL B C 1
ATOM 3976 O O . VAL B 1 201 ? -7.426 37.25 0.365 1 36.53 201 VAL B O 1
ATOM 3979 N N . ASP B 1 202 ? -5.719 37.312 1.688 1 36.09 202 ASP B N 1
ATOM 3980 C CA . ASP B 1 202 ? -4.668 36.5 1.113 1 36.09 202 ASP B CA 1
ATOM 3981 C C . ASP B 1 202 ? -5.215 35.125 0.688 1 36.09 202 ASP B C 1
ATOM 3983 O O . ASP B 1 202 ? -6.105 34.594 1.342 1 36.09 202 ASP B O 1
ATOM 3987 N N . ASP B 1 203 ? -5.051 34.75 -0.522 1 38.34 203 ASP B N 1
ATOM 3988 C CA . ASP B 1 203 ? -5.371 33.594 -1.331 1 38.34 203 ASP B CA 1
ATOM 3989 C C . ASP B 1 203 ? -5.445 32.312 -0.47 1 38.34 203 ASP B C 1
ATOM 3991 O O . ASP B 1 203 ? -6.098 31.344 -0.841 1 38.34 203 ASP B O 1
ATOM 3995 N N . GLY B 1 204 ? -4.539 32.125 0.466 1 38.38 204 GLY B N 1
ATOM 3996 C CA . GLY B 1 204 ? -4.516 31.047 1.444 1 38.38 204 GLY B CA 1
ATOM 3997 C C . GLY B 1 204 ? -5.785 30.953 2.27 1 38.38 204 GLY B C 1
ATOM 3998 O O . GLY B 1 204 ? -6.031 29.953 2.943 1 38.38 204 GLY B O 1
ATOM 3999 N N . GLU B 1 205 ? -6.426 32.031 2.598 1 40.72 205 GLU B N 1
ATOM 4000 C CA . GLU B 1 205 ? -7.637 32.156 3.4 1 40.72 205 GLU B CA 1
ATOM 4001 C C . GLU B 1 205 ? -8.859 31.641 2.654 1 40.72 205 GLU B C 1
ATOM 4003 O O . GLU B 1 205 ? -9.852 31.25 3.273 1 40.72 205 GLU B O 1
ATOM 4008 N N . TYR B 1 206 ? -8.891 31.828 1.417 1 41.53 206 TYR B N 1
ATOM 4009 C CA . TYR B 1 206 ? -10.055 31.359 0.671 1 41.53 206 TYR B CA 1
ATOM 4010 C C . TYR B 1 206 ? -10.258 29.859 0.873 1 41.53 206 TYR B C 1
ATOM 4012 O O . TYR B 1 206 ? -11.391 29.391 0.961 1 41.53 206 TYR B O 1
ATOM 4020 N N . LEU B 1 207 ? -9.219 29.094 0.71 1 42.44 207 LEU B N 1
ATOM 4021 C CA . LEU B 1 207 ? -9.289 27.656 1.002 1 42.44 207 LEU B CA 1
ATOM 4022 C C . LEU B 1 207 ? -9.711 27.422 2.445 1 42.44 207 LEU B C 1
ATOM 4024 O O . LEU B 1 207 ? -10.055 26.297 2.818 1 42.44 207 LEU B O 1
ATOM 4028 N N . LEU B 1 208 ? -9.445 28.344 3.389 1 42.72 208 LEU B N 1
ATOM 4029 C CA . LEU B 1 208 ? -9.945 28.344 4.762 1 42.72 208 LEU B CA 1
ATOM 4030 C C . LEU B 1 208 ? -11.461 28.453 4.785 1 42.72 208 LEU B C 1
ATOM 4032 O O . LEU B 1 208 ? -12.102 28.062 5.766 1 42.72 208 LEU B O 1
ATOM 4036 N N . ASN B 1 209 ? -12.094 29.141 3.803 1 47.94 209 ASN B N 1
ATOM 4037 C CA . ASN B 1 209 ? -13.523 29.359 4.02 1 47.94 209 ASN B CA 1
ATOM 4038 C C . ASN B 1 209 ? -14.352 28.203 3.443 1 47.94 209 ASN B C 1
ATOM 4040 O O . ASN B 1 209 ? -15.57 28.312 3.326 1 47.94 209 ASN B O 1
ATOM 4044 N N . PHE B 1 210 ? -13.727 27.266 2.75 1 55.5 210 PHE B N 1
ATOM 4045 C CA . PHE B 1 210 ? -14.539 26.141 2.316 1 55.5 210 PHE B CA 1
ATOM 4046 C C . PHE B 1 210 ? -14.891 25.234 3.494 1 55.5 210 PHE B C 1
ATOM 4048 O O . PHE B 1 210 ? -14.008 24.688 4.152 1 55.5 210 PHE B O 1
ATOM 4055 N N . PRO B 1 211 ? -16.203 25.25 3.801 1 68.06 211 PRO B N 1
ATOM 4056 C CA . PRO B 1 211 ? -16.547 24.375 4.922 1 68.06 211 PRO B CA 1
ATOM 4057 C C . PRO B 1 211 ? -16.047 22.938 4.715 1 68.06 211 PRO B C 1
ATOM 4059 O O . PRO B 1 211 ? -16.203 22.391 3.625 1 68.06 211 PRO B O 1
ATOM 4062 N N . ILE B 1 212 ? -15.203 22.5 5.508 1 77.12 212 ILE B N 1
ATOM 4063 C CA . ILE B 1 212 ? -14.68 21.141 5.523 1 77.12 212 ILE B CA 1
ATOM 4064 C C . ILE B 1 212 ? -15.797 20.156 5.211 1 77.12 212 ILE B C 1
ATOM 4066 O O . ILE B 1 212 ? -15.562 19.125 4.574 1 77.12 212 ILE B O 1
ATOM 4070 N N . SER B 1 213 ? -17 20.594 5.496 1 81.75 213 SER B N 1
ATOM 4071 C CA . SER B 1 213 ? -18.156 19.719 5.277 1 81.75 213 SER B CA 1
ATOM 4072 C C . SER B 1 213 ? -18.422 19.531 3.789 1 81.75 213 SER B C 1
ATOM 4074 O O . SER B 1 213 ? -18.797 18.438 3.355 1 81.75 213 SER B O 1
ATOM 4076 N N . VAL B 1 214 ? -18.25 20.547 3.066 1 82.12 214 VAL B N 1
ATOM 4077 C CA . VAL B 1 214 ? -18.5 20.484 1.63 1 82.12 214 VAL B CA 1
ATOM 4078 C C . VAL B 1 214 ? -17.438 19.609 0.96 1 82.12 214 VAL B C 1
ATOM 4080 O O . VAL B 1 214 ? -17.75 18.812 0.064 1 82.12 214 VAL B O 1
ATOM 4083 N N . LEU B 1 215 ? -16.25 19.75 1.401 1 82.94 215 LEU B N 1
ATOM 4084 C CA . LEU B 1 215 ? -15.156 18.953 0.841 1 82.94 215 LEU B CA 1
ATOM 4085 C C . LEU B 1 215 ? -15.352 17.484 1.134 1 82.94 215 LEU B C 1
ATOM 4087 O O . LEU B 1 215 ? -15.094 16.625 0.274 1 82.94 215 LEU B O 1
ATOM 4091 N N . ILE B 1 216 ? -15.781 17.219 2.283 1 85.06 216 ILE B N 1
ATOM 4092 C CA . ILE B 1 216 ? -16.047 15.828 2.664 1 85.06 216 ILE B CA 1
ATOM 4093 C C . ILE B 1 216 ? -17.172 15.266 1.799 1 85.06 216 ILE B C 1
ATOM 4095 O O . ILE B 1 216 ? -17.094 14.141 1.316 1 85.06 216 ILE B O 1
ATOM 4099 N N . ALA B 1 217 ? -18.156 16.109 1.636 1 86.5 217 ALA B N 1
ATOM 4100 C CA . ALA B 1 217 ? -19.281 15.688 0.8 1 86.5 217 ALA B CA 1
ATOM 4101 C C . ALA B 1 217 ? -18.828 15.43 -0.636 1 86.5 217 ALA B C 1
ATOM 4103 O O . ALA B 1 217 ? -19.266 14.461 -1.265 1 86.5 217 ALA B O 1
ATOM 4104 N N . LEU B 1 218 ? -18 16.266 -1.106 1 87.62 218 LEU B N 1
ATOM 4105 C CA . LEU B 1 218 ? -17.484 16.125 -2.461 1 87.62 218 LEU B CA 1
ATOM 4106 C C . LEU B 1 218 ? -16.641 14.852 -2.59 1 87.62 218 LEU B C 1
ATOM 4108 O O . LEU B 1 218 ? -16.703 14.172 -3.615 1 87.62 218 LEU B O 1
ATOM 4112 N N . THR B 1 219 ? -15.859 14.609 -1.617 1 88.31 219 THR B N 1
ATOM 4113 C CA . THR B 1 219 ? -15.039 13.406 -1.613 1 88.31 219 THR B CA 1
ATOM 4114 C C . THR B 1 219 ? -15.914 12.156 -1.637 1 88.31 219 THR B C 1
ATOM 4116 O O . THR B 1 219 ? -15.641 11.219 -2.389 1 88.31 219 THR B O 1
ATOM 4119 N N . ILE B 1 220 ? -16.938 12.188 -0.887 1 89.31 220 ILE B N 1
ATOM 4120 C CA . ILE B 1 220 ? -17.859 11.062 -0.846 1 89.31 220 ILE B CA 1
ATOM 4121 C C . ILE B 1 220 ? -18.531 10.898 -2.205 1 89.31 220 ILE B C 1
ATOM 4123 O O . ILE B 1 220 ? -18.656 9.781 -2.713 1 89.31 220 ILE B O 1
ATOM 4127 N N . ALA B 1 221 ? -18.938 11.992 -2.721 1 90.75 221 ALA B N 1
ATOM 4128 C CA . ALA B 1 221 ? -19.578 11.961 -4.039 1 90.75 221 ALA B CA 1
ATOM 4129 C C . ALA B 1 221 ? -18.625 11.391 -5.086 1 90.75 221 ALA B C 1
ATOM 4131 O O . ALA B 1 221 ? -19.031 10.617 -5.957 1 90.75 221 ALA B O 1
ATOM 4132 N N . TRP B 1 222 ? -17.422 11.805 -4.996 1 91.81 222 TRP B N 1
ATOM 4133 C CA . TRP B 1 222 ? -16.422 11.312 -5.938 1 91.81 222 TRP B CA 1
ATOM 4134 C C . TRP B 1 222 ? -16.219 9.812 -5.785 1 91.81 222 TRP B C 1
ATOM 4136 O O . TRP B 1 222 ? -16.094 9.086 -6.777 1 91.81 222 TRP B O 1
ATOM 4146 N N . VAL B 1 223 ? -16.188 9.344 -4.598 1 92 223 VAL B N 1
ATOM 4147 C CA . VAL B 1 223 ? -16.031 7.922 -4.328 1 92 223 VAL B CA 1
ATOM 4148 C C . VAL B 1 223 ? -17.188 7.145 -4.941 1 92 223 VAL B C 1
ATOM 4150 O O . VAL B 1 223 ? -16.984 6.117 -5.594 1 92 223 VAL B O 1
ATOM 4153 N N . LEU B 1 224 ? -18.375 7.656 -4.758 1 93 224 LEU B N 1
ATOM 4154 C CA . LEU B 1 224 ? -19.547 7.004 -5.309 1 93 224 LEU B CA 1
ATOM 4155 C C . LEU B 1 224 ? -19.531 7.043 -6.832 1 93 224 LEU B C 1
ATOM 4157 O O . LEU B 1 224 ? -19.938 6.074 -7.488 1 93 224 LEU B O 1
ATOM 4161 N N . PHE B 1 225 ? -19.078 8.117 -7.316 1 92.56 225 PHE B N 1
ATOM 4162 C CA . PHE B 1 225 ? -18.953 8.258 -8.766 1 92.56 225 PHE B CA 1
ATOM 4163 C C . PHE B 1 225 ? -17.953 7.266 -9.32 1 92.56 225 PHE B C 1
ATOM 4165 O O . PHE B 1 225 ? -18.203 6.621 -10.344 1 92.56 225 PHE B O 1
ATOM 4172 N N . CYS B 1 226 ? -16.844 7.199 -8.711 1 92.25 226 CYS B N 1
ATOM 4173 C CA . CYS B 1 226 ? -15.82 6.254 -9.156 1 92.25 226 CYS B CA 1
ATOM 4174 C C . CYS B 1 226 ? -16.344 4.824 -9.102 1 92.25 226 CYS B C 1
ATOM 4176 O O . CYS B 1 226 ? -16.062 4.02 -9.992 1 92.25 226 CYS B O 1
ATOM 4178 N N . ALA B 1 227 ? -17.047 4.523 -8.039 1 92.38 227 ALA B N 1
ATOM 4179 C CA . ALA B 1 227 ? -17.641 3.189 -7.926 1 92.38 227 ALA B CA 1
ATOM 4180 C C . ALA B 1 227 ? -18.578 2.902 -9.086 1 92.38 227 ALA B C 1
ATOM 4182 O O . ALA B 1 227 ? -18.609 1.789 -9.617 1 92.38 227 ALA B O 1
ATOM 4183 N N . TRP B 1 228 ? -19.297 3.902 -9.453 1 92.5 228 TRP B N 1
ATOM 4184 C CA . TRP B 1 228 ? -20.203 3.754 -10.586 1 92.5 228 TRP B CA 1
ATOM 4185 C C . TRP B 1 228 ? -19.438 3.559 -11.883 1 92.5 228 TRP B C 1
ATOM 4187 O O . TRP B 1 228 ? -19.828 2.754 -12.734 1 92.5 228 TRP B O 1
ATOM 4197 N N . VAL B 1 229 ? -18.453 4.242 -12.078 1 91.44 229 VAL B N 1
ATOM 4198 C CA . VAL B 1 229 ? -17.625 4.141 -13.281 1 91.44 229 VAL B CA 1
ATOM 4199 C C . VAL B 1 229 ? -17.047 2.73 -13.398 1 91.44 229 VAL B C 1
ATOM 4201 O O . VAL B 1 229 ? -17.062 2.135 -14.477 1 91.44 229 VAL B O 1
ATOM 4204 N N . PHE B 1 230 ? -16.594 2.168 -12.289 1 90.81 230 PHE B N 1
ATOM 4205 C CA . PHE B 1 230 ? -15.984 0.845 -12.32 1 90.81 230 PHE B CA 1
ATOM 4206 C C . PHE B 1 230 ? -17.047 -0.239 -12.484 1 90.81 230 PHE B C 1
ATOM 4208 O O . PHE B 1 230 ? -16.766 -1.306 -13.039 1 90.81 230 PHE B O 1
ATOM 4215 N N . LEU B 1 231 ? -18.219 0.102 -12 1 90.62 231 LEU B N 1
ATOM 4216 C CA . LEU B 1 231 ? -19.328 -0.807 -12.266 1 90.62 231 LEU B CA 1
ATOM 4217 C C . LEU B 1 231 ? -19.594 -0.911 -13.766 1 90.62 231 LEU B C 1
ATOM 4219 O O . LEU B 1 231 ? -19.766 -2.012 -14.289 1 90.62 231 LEU B O 1
ATOM 4223 N N . ALA B 1 232 ? -19.547 0.17 -14.406 1 90.31 232 ALA B N 1
ATOM 4224 C CA . ALA B 1 232 ? -19.875 0.242 -15.828 1 90.31 232 ALA B CA 1
ATOM 4225 C C . ALA B 1 232 ? -18.719 -0.294 -16.672 1 90.31 232 ALA B C 1
ATOM 4227 O O . ALA B 1 232 ? -18.953 -0.961 -17.688 1 90.31 232 ALA B O 1
ATOM 4228 N N . LEU B 1 233 ? -17.562 -0.1 -16.297 1 87.38 233 LEU B N 1
ATOM 4229 C CA . LEU B 1 233 ? -16.406 -0.447 -17.109 1 87.38 233 LEU B CA 1
ATOM 4230 C C . LEU B 1 233 ? -16 -1.902 -16.906 1 87.38 233 LEU B C 1
ATOM 4232 O O . LEU B 1 233 ? -15.602 -2.586 -17.844 1 87.38 233 LEU B O 1
ATOM 4236 N N . GLU B 1 234 ? -16.047 -2.383 -15.68 1 86.81 234 GLU B N 1
ATOM 4237 C CA . GLU B 1 234 ? -15.5 -3.701 -15.359 1 86.81 234 GLU B CA 1
ATOM 4238 C C . GLU B 1 234 ? -16.609 -4.723 -15.156 1 86.81 234 GLU B C 1
ATOM 4240 O O . GLU B 1 234 ? -16.375 -5.93 -15.18 1 86.81 234 GLU B O 1
ATOM 4245 N N . GLY B 1 235 ? -17.781 -4.266 -14.961 1 86.31 235 GLY B N 1
ATOM 4246 C CA . GLY B 1 235 ? -18.906 -5.18 -14.758 1 86.31 235 GLY B CA 1
ATOM 4247 C C . GLY B 1 235 ? -18.922 -5.797 -13.367 1 86.31 235 GLY B C 1
ATOM 4248 O O . GLY B 1 235 ? -19.453 -6.891 -13.18 1 86.31 235 GLY B O 1
ATOM 4249 N N . TRP B 1 236 ? -18.219 -5.199 -12.453 1 87.06 236 TRP B N 1
ATOM 4250 C CA . TRP B 1 236 ? -18.25 -5.672 -11.078 1 87.06 236 TRP B CA 1
ATOM 4251 C C . TRP B 1 236 ? -19.562 -5.316 -10.391 1 87.06 236 TRP B C 1
ATOM 4253 O O . TRP B 1 236 ? -20.359 -4.543 -10.938 1 87.06 236 TRP B O 1
ATOM 4263 N N . ASN B 1 237 ? -19.797 -5.938 -9.289 1 89.75 237 ASN B N 1
ATOM 4264 C CA . ASN B 1 237 ? -20.891 -5.469 -8.445 1 89.75 237 ASN B CA 1
ATOM 4265 C C . ASN B 1 237 ? -20.562 -4.137 -7.781 1 89.75 237 ASN B C 1
ATOM 4267 O O . ASN B 1 237 ? -19.391 -3.777 -7.66 1 89.75 237 ASN B O 1
ATOM 4271 N N . TYR B 1 238 ? -21.547 -3.4 -7.48 1 89.75 238 TYR B N 1
ATOM 4272 C CA . TYR B 1 238 ? -21.328 -2.082 -6.898 1 89.75 238 TYR B CA 1
ATOM 4273 C C . TYR B 1 238 ? -20.531 -2.184 -5.602 1 89.75 238 TYR B C 1
ATOM 4275 O O . TYR B 1 238 ? -19.703 -1.324 -5.305 1 89.75 238 TYR B O 1
ATOM 4283 N N . GLY B 1 239 ? -20.797 -3.268 -4.91 1 89.38 239 GLY B N 1
ATOM 4284 C CA . GLY B 1 239 ? -20.047 -3.455 -3.674 1 89.38 239 GLY B CA 1
ATOM 4285 C C . GLY B 1 239 ? -18.562 -3.652 -3.896 1 89.38 239 GLY B C 1
ATOM 4286 O O . GLY B 1 239 ? -17.75 -3.043 -3.209 1 89.38 239 GLY B O 1
ATOM 4287 N N . THR B 1 240 ? -18.266 -4.367 -4.887 1 90.5 240 THR B N 1
ATOM 4288 C CA . THR B 1 240 ? -16.859 -4.629 -5.219 1 90.5 240 THR B CA 1
ATOM 4289 C C . THR B 1 240 ? -16.203 -3.375 -5.785 1 90.5 240 THR B C 1
ATOM 4291 O O . THR B 1 240 ? -15.039 -3.094 -5.492 1 90.5 240 THR B O 1
ATOM 4294 N N . SER B 1 241 ? -17.016 -2.711 -6.516 1 91.81 241 SER B N 1
ATOM 4295 C CA . SER B 1 241 ? -16.484 -1.476 -7.078 1 91.81 241 SER B CA 1
ATOM 4296 C C . SER B 1 241 ? -16.203 -0.446 -5.992 1 91.81 241 SER B C 1
ATOM 4298 O O . SER B 1 241 ? -15.18 0.247 -6.035 1 91.81 241 SER B O 1
ATOM 4300 N N . LEU B 1 242 ? -17.109 -0.397 -5.082 1 91.94 242 LEU B N 1
ATOM 4301 C CA . LEU B 1 242 ? -16.922 0.521 -3.963 1 91.94 242 LEU B CA 1
ATOM 4302 C C . LEU B 1 242 ? -15.719 0.118 -3.117 1 91.94 242 LEU B C 1
ATOM 4304 O O . LEU B 1 242 ? -14.938 0.974 -2.695 1 91.94 242 LEU B O 1
ATOM 4308 N N . TYR B 1 243 ? -15.633 -1.159 -2.938 1 91.81 243 TYR B N 1
ATOM 4309 C CA . TYR B 1 243 ? -14.492 -1.692 -2.191 1 91.81 243 TYR B CA 1
ATOM 4310 C C . TYR B 1 243 ? -13.18 -1.338 -2.873 1 91.81 243 TYR B C 1
ATOM 4312 O O . TYR B 1 243 ? -12.258 -0.819 -2.232 1 91.81 243 TYR B O 1
ATOM 4320 N N . PHE B 1 244 ? -13.117 -1.526 -4.07 1 89.94 244 PHE B N 1
ATOM 4321 C CA . PHE B 1 244 ? -11.898 -1.249 -4.828 1 89.94 244 PHE B CA 1
ATOM 4322 C C . PHE B 1 244 ? -11.547 0.231 -4.758 1 89.94 244 PHE B C 1
ATOM 4324 O O . PHE B 1 244 ? -10.383 0.587 -4.539 1 89.94 244 PHE B O 1
ATOM 4331 N N . THR B 1 245 ? -12.523 1.024 -4.914 1 90.12 245 THR B N 1
ATOM 4332 C CA . THR B 1 245 ? -12.305 2.467 -4.934 1 90.12 245 THR B CA 1
ATOM 4333 C C . THR B 1 245 ? -11.781 2.953 -3.586 1 90.12 245 THR B C 1
ATOM 4335 O O . THR B 1 245 ? -10.805 3.699 -3.529 1 90.12 245 THR B O 1
ATOM 4338 N N . LEU B 1 246 ? -12.32 2.51 -2.578 1 89.75 246 LEU B N 1
ATOM 4339 C CA . LEU B 1 246 ? -11.961 2.988 -1.248 1 89.75 246 LEU B CA 1
ATOM 4340 C C . LEU B 1 246 ? -10.586 2.469 -0.836 1 89.75 246 LEU B C 1
ATOM 4342 O O . LEU B 1 246 ? -9.797 3.203 -0.244 1 89.75 246 LEU B O 1
ATOM 4346 N N . ILE B 1 247 ? -10.305 1.243 -1.167 1 88.75 247 ILE B N 1
ATOM 4347 C CA . ILE B 1 247 ? -9 0.661 -0.856 1 88.75 247 ILE B CA 1
ATOM 4348 C C . ILE B 1 247 ? -7.91 1.378 -1.649 1 88.75 247 ILE B C 1
ATOM 4350 O O . ILE B 1 247 ? -6.797 1.564 -1.156 1 88.75 247 ILE B O 1
ATOM 4354 N N . SER B 1 248 ? -8.289 1.792 -2.814 1 87.25 248 SER B N 1
ATOM 4355 C CA . SER B 1 248 ? -7.328 2.494 -3.662 1 87.25 248 SER B CA 1
ATOM 4356 C C . SER B 1 248 ? -7.117 3.928 -3.186 1 87.25 248 SER B C 1
ATOM 4358 O O . SER B 1 248 ? -5.988 4.418 -3.156 1 87.25 248 SER B O 1
ATOM 4360 N N . LEU B 1 249 ? -8.164 4.543 -2.715 1 88.12 249 LEU B N 1
ATOM 4361 C CA . LEU B 1 249 ? -8.094 5.941 -2.311 1 88.12 249 LEU B CA 1
ATOM 4362 C C . LEU B 1 249 ? -7.422 6.078 -0.945 1 88.12 249 LEU B C 1
ATOM 4364 O O . LEU B 1 249 ? -6.809 7.105 -0.648 1 88.12 249 LEU B O 1
ATOM 4368 N N . THR B 1 250 ? -7.574 5.09 -0.16 1 85.56 250 THR B N 1
ATOM 4369 C CA . THR B 1 250 ? -6.938 5.125 1.151 1 85.56 250 THR B CA 1
ATOM 4370 C C . THR B 1 250 ? -5.496 4.625 1.066 1 85.56 250 THR B C 1
ATOM 4372 O O . THR B 1 250 ? -4.793 4.566 2.076 1 85.56 250 THR B O 1
ATOM 4375 N N . THR B 1 251 ? -5.016 4.211 -0.085 1 84.88 251 THR B N 1
ATOM 4376 C CA . THR B 1 251 ? -3.654 3.805 -0.42 1 84.88 251 THR B CA 1
ATOM 4377 C C . THR B 1 251 ? -3.301 2.484 0.256 1 84.88 251 THR B C 1
ATOM 4379 O O . THR B 1 251 ? -2.121 2.168 0.432 1 84.88 251 THR B O 1
ATOM 4382 N N . ILE B 1 252 ? -4.348 1.78 0.773 1 86.19 252 ILE B N 1
ATOM 4383 C CA . ILE B 1 252 ? -4.094 0.441 1.293 1 86.19 252 ILE B CA 1
ATOM 4384 C C . ILE B 1 252 ? -3.605 -0.467 0.165 1 86.19 252 ILE B C 1
ATOM 4386 O O . ILE B 1 252 ? -2.566 -1.117 0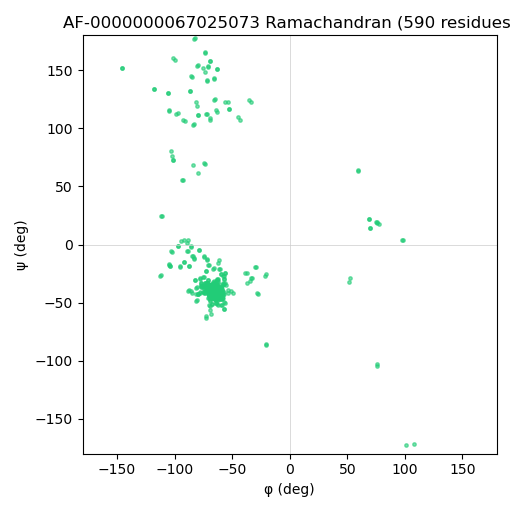.288 1 86.19 252 ILE B O 1
ATOM 4390 N N . GLY B 1 253 ? -4.312 -0.539 -0.958 1 81.94 253 GLY B N 1
ATOM 4391 C CA . GLY B 1 253 ? -3.902 -1.185 -2.193 1 81.94 253 GLY B CA 1
ATOM 4392 C C . GLY B 1 253 ? -3.602 -2.662 -2.023 1 81.94 253 GLY B C 1
ATOM 4393 O O . GLY B 1 253 ? -2.512 -3.123 -2.369 1 81.94 253 GLY B O 1
ATOM 4394 N N . PHE B 1 254 ? -4.523 -3.49 -1.682 1 83.06 254 PHE B N 1
ATOM 4395 C CA . PHE B 1 254 ? -4.324 -4.926 -1.524 1 83.06 254 PHE B CA 1
ATOM 4396 C C . PHE B 1 254 ? -3.986 -5.578 -2.861 1 83.06 254 PHE B C 1
ATOM 4398 O O . PHE B 1 254 ? -3.277 -6.582 -2.906 1 83.06 254 PHE B O 1
ATOM 4405 N N . GLY B 1 255 ? -4.496 -5.059 -3.936 1 78.69 255 GLY B N 1
ATOM 4406 C CA . GLY B 1 255 ? -4.281 -5.625 -5.258 1 78.69 255 GLY B CA 1
ATOM 4407 C C . GLY B 1 255 ? -5.098 -6.883 -5.504 1 78.69 255 GLY B C 1
ATOM 4408 O O . GLY B 1 255 ? -4.73 -7.711 -6.34 1 78.69 255 GLY B O 1
ATOM 4409 N N . ASP B 1 256 ? -6.16 -7.125 -4.742 1 80 256 ASP B N 1
ATOM 4410 C CA . ASP B 1 256 ? -7 -8.305 -4.906 1 80 256 ASP B CA 1
ATOM 4411 C C . ASP B 1 256 ? -7.984 -8.125 -6.059 1 80 256 ASP B C 1
ATOM 4413 O O . ASP B 1 256 ? -8.242 -9.062 -6.82 1 80 256 ASP B O 1
ATOM 4417 N N . VAL B 1 257 ? -8.555 -6.98 -6.133 1 80.69 257 VAL B N 1
ATOM 4418 C CA . VAL B 1 257 ? -9.445 -6.645 -7.242 1 80.69 257 VAL B CA 1
ATOM 4419 C C . VAL B 1 257 ? -8.734 -5.699 -8.203 1 80.69 257 VAL B C 1
ATOM 4421 O O . VAL B 1 257 ? -8.328 -4.598 -7.824 1 80.69 257 VAL B O 1
ATOM 4424 N N . LEU B 1 258 ? -8.547 -6.293 -9.438 1 78.19 258 LEU B N 1
ATOM 4425 C CA . LEU B 1 258 ? -7.766 -5.508 -10.391 1 78.19 258 LEU B CA 1
ATOM 4426 C C . LEU B 1 258 ? -8.602 -5.152 -11.617 1 78.19 258 LEU B C 1
ATOM 4428 O O . LEU B 1 258 ? -9.352 -5.988 -12.125 1 78.19 258 LEU B O 1
ATOM 4432 N N . PRO B 1 259 ? -8.445 -3.859 -11.922 1 78.69 259 PRO B N 1
ATOM 4433 C CA . PRO B 1 259 ? -9.125 -3.471 -13.156 1 78.69 259 PRO B CA 1
ATOM 4434 C C . PRO B 1 259 ? -8.477 -4.074 -14.398 1 78.69 259 PRO B C 1
ATOM 4436 O O . PRO B 1 259 ? -7.309 -4.469 -14.359 1 78.69 259 PRO B O 1
ATOM 4439 N N . SER B 1 260 ? -9.281 -4.133 -15.406 1 77.12 260 SER B N 1
ATOM 4440 C CA . SER B 1 260 ? -8.781 -4.629 -16.688 1 77.12 260 SER B CA 1
ATOM 4441 C C . SER B 1 260 ? -7.691 -3.717 -17.234 1 77.12 260 SER B C 1
ATOM 4443 O O . SER B 1 260 ? -7.645 -2.529 -16.922 1 77.12 260 SER B O 1
ATOM 4445 N N . GLN B 1 261 ? -6.793 -4.258 -17.984 1 73.69 261 GLN B N 1
ATOM 4446 C CA . GLN B 1 261 ? -5.656 -3.537 -18.547 1 73.69 261 GLN B CA 1
ATOM 4447 C C . GLN B 1 261 ? -6.117 -2.357 -19.406 1 73.69 261 GLN B C 1
ATOM 4449 O O . GLN B 1 261 ? -5.461 -1.313 -19.438 1 73.69 261 GLN B O 1
ATOM 4454 N N . SER B 1 262 ? -7.223 -2.531 -20.031 1 74.5 262 SER B N 1
ATOM 4455 C CA . SER B 1 262 ? -7.727 -1.502 -20.938 1 74.5 262 SER B CA 1
ATOM 4456 C C . SER B 1 262 ? -8.211 -0.278 -20.172 1 74.5 262 SER B C 1
ATOM 4458 O O . SER B 1 262 ? -8.266 0.826 -20.719 1 74.5 262 SER B O 1
ATOM 4460 N N . GLU B 1 263 ? -8.453 -0.476 -18.859 1 79.12 263 GLU B N 1
ATOM 4461 C CA . GLU B 1 263 ? -9.047 0.624 -18.094 1 79.12 263 GLU B CA 1
ATOM 4462 C C . GLU B 1 263 ? -8.055 1.203 -17.094 1 79.12 263 GLU B C 1
ATOM 4464 O O . GLU B 1 263 ? -8.453 1.84 -16.109 1 79.12 263 GLU B O 1
ATOM 4469 N N . ILE B 1 264 ? -6.809 1.007 -17.422 1 76.38 264 ILE B N 1
ATOM 4470 C CA . ILE B 1 264 ? -5.777 1.44 -16.484 1 76.38 264 ILE B CA 1
ATOM 4471 C C . ILE B 1 264 ? -5.742 2.967 -16.422 1 76.38 264 ILE B C 1
ATOM 4473 O O . ILE B 1 264 ? -5.547 3.547 -15.359 1 76.38 264 ILE B O 1
ATOM 4477 N N . TRP B 1 265 ? -5.98 3.549 -17.5 1 77.12 265 TRP B N 1
ATOM 4478 C CA . TRP B 1 265 ? -5.934 5.004 -17.547 1 77.12 265 TRP B CA 1
ATOM 4479 C C . TRP B 1 265 ? -7.098 5.617 -16.781 1 77.12 265 TRP B C 1
ATOM 4481 O O . TRP B 1 265 ? -6.922 6.586 -16.047 1 77.12 265 TRP B O 1
ATOM 4491 N N . ALA B 1 266 ? -8.211 5.027 -17.016 1 81.5 266 ALA B N 1
ATOM 4492 C CA . ALA B 1 266 ? -9.391 5.531 -16.312 1 81.5 266 ALA B CA 1
ATOM 4493 C C . ALA B 1 266 ? -9.258 5.34 -14.805 1 81.5 266 ALA B C 1
ATOM 4495 O O . ALA B 1 266 ? -9.609 6.227 -14.023 1 81.5 266 ALA B O 1
ATOM 4496 N N . THR B 1 267 ? -8.695 4.246 -14.438 1 83.38 267 THR B N 1
ATOM 4497 C CA . THR B 1 267 ? -8.5 3.947 -13.023 1 83.38 267 THR B CA 1
ATOM 4498 C C . THR B 1 267 ? -7.477 4.902 -12.406 1 83.38 267 THR B C 1
ATOM 4500 O O . THR B 1 267 ? -7.688 5.418 -11.305 1 83.38 267 THR B O 1
ATOM 4503 N N . GLY B 1 268 ? -6.418 5.152 -13.148 1 83.56 268 GLY B N 1
ATOM 4504 C CA . GLY B 1 268 ? -5.387 6.055 -12.656 1 83.56 268 GLY B CA 1
ATOM 4505 C C . GLY B 1 268 ? -5.891 7.465 -12.422 1 83.56 268 GLY B C 1
ATOM 4506 O O . GLY B 1 268 ? -5.594 8.07 -11.391 1 83.56 268 GLY B O 1
ATOM 4507 N N . LEU B 1 269 ? -6.648 7.895 -13.289 1 83.75 269 LEU B N 1
ATOM 4508 C CA . LEU B 1 269 ? -7.18 9.25 -13.18 1 83.75 269 LEU B CA 1
ATOM 4509 C C . LEU B 1 269 ? -8.164 9.359 -12.016 1 83.75 269 LEU B C 1
ATOM 4511 O O . LEU B 1 269 ? -8.125 10.328 -11.258 1 83.75 269 LEU B O 1
ATOM 4515 N N . CYS B 1 270 ? -9.039 8.375 -11.922 1 87.94 270 CYS B N 1
ATOM 4516 C CA . CYS B 1 270 ? -10.023 8.367 -10.844 1 87.94 270 CYS B CA 1
ATOM 4517 C C . CYS B 1 270 ? -9.352 8.336 -9.484 1 87.94 270 CYS B C 1
ATOM 4519 O O . CYS B 1 270 ? -9.727 9.086 -8.578 1 87.94 270 CYS B O 1
ATOM 4521 N N . VAL B 1 271 ? -8.312 7.551 -9.438 1 86.62 271 VAL B N 1
ATOM 4522 C CA . VAL B 1 271 ? -7.625 7.379 -8.164 1 86.62 271 VAL B CA 1
ATOM 4523 C C . VAL B 1 271 ? -6.816 8.633 -7.84 1 86.62 271 VAL B C 1
ATOM 4525 O O . VAL B 1 271 ? -6.77 9.07 -6.688 1 86.62 271 VAL B O 1
ATOM 4528 N N . LEU B 1 272 ? -6.246 9.203 -8.805 1 86.62 272 LEU B N 1
ATOM 4529 C CA . LEU B 1 272 ? -5.426 10.391 -8.586 1 86.62 272 LEU B CA 1
ATOM 4530 C C . LEU B 1 272 ? -6.277 11.547 -8.078 1 86.62 272 LEU B C 1
ATOM 4532 O O . LEU B 1 272 ? -5.891 12.242 -7.133 1 86.62 272 LEU B O 1
ATOM 4536 N N . VAL B 1 273 ? -7.379 11.711 -8.656 1 88.56 273 VAL B N 1
ATOM 4537 C CA . VAL B 1 273 ? -8.289 12.766 -8.227 1 88.56 273 VAL B CA 1
ATOM 4538 C C . VAL B 1 273 ? -8.789 12.477 -6.816 1 88.56 273 VAL B C 1
ATOM 4540 O O . VAL B 1 273 ? -8.844 13.375 -5.973 1 88.56 273 VAL B O 1
ATOM 4543 N N . GLY B 1 274 ? -9.156 11.258 -6.66 1 90.31 274 GLY B N 1
ATOM 4544 C CA . GLY B 1 274 ? -9.617 10.867 -5.336 1 90.31 274 GLY B CA 1
ATOM 4545 C C . GLY B 1 274 ? -8.578 11.086 -4.254 1 90.31 274 GLY B C 1
ATOM 4546 O O . GLY B 1 274 ? -8.883 11.641 -3.193 1 90.31 274 GLY B O 1
ATOM 4547 N N . LEU B 1 275 ? -7.379 10.711 -4.539 1 88.38 275 LEU B N 1
ATOM 4548 C CA . LEU B 1 275 ? -6.277 10.906 -3.604 1 88.38 275 LEU B CA 1
ATOM 4549 C C . LEU B 1 275 ? -6.074 12.391 -3.299 1 88.38 275 LEU B C 1
ATOM 4551 O O . LEU B 1 275 ? -5.77 12.758 -2.164 1 88.38 275 LEU B O 1
ATOM 4555 N N . SER B 1 276 ? -6.223 13.141 -4.27 1 88.62 276 SER B N 1
ATOM 4556 C CA . SER B 1 276 ? -6.059 14.586 -4.113 1 88.62 276 SER B CA 1
ATOM 4557 C C . SER B 1 276 ? -7.121 15.164 -3.188 1 88.62 276 SER B C 1
ATOM 4559 O O . SER B 1 276 ? -6.82 16.016 -2.34 1 88.62 276 SER B O 1
ATOM 4561 N N . LEU B 1 277 ? -8.289 14.695 -3.326 1 87.88 277 LEU B N 1
ATOM 4562 C CA . LEU B 1 277 ? -9.383 15.172 -2.492 1 87.88 277 LEU B CA 1
ATOM 4563 C C . LEU B 1 277 ? -9.203 14.734 -1.045 1 87.88 277 LEU B C 1
ATOM 4565 O O . LEU B 1 277 ? -9.375 15.531 -0.122 1 87.88 277 LEU B O 1
ATOM 4569 N N . VAL B 1 278 ? -8.867 13.516 -0.898 1 84.69 278 VAL B N 1
ATOM 4570 C CA . VAL B 1 278 ? -8.641 12.992 0.443 1 84.69 278 VAL B CA 1
ATOM 4571 C C . VAL B 1 278 ? -7.484 13.742 1.104 1 84.69 278 VAL B C 1
ATOM 4573 O O . VAL B 1 278 ? -7.551 14.07 2.289 1 84.69 278 VAL B O 1
ATOM 4576 N N . SER B 1 279 ? -6.473 13.969 0.348 1 80.5 279 SER B N 1
ATOM 4577 C CA . SER B 1 279 ? -5.32 14.711 0.855 1 80.5 279 SER B CA 1
ATOM 4578 C C . SER B 1 279 ? -5.723 16.109 1.321 1 80.5 279 SER B C 1
ATOM 4580 O O . SER B 1 279 ? -5.234 16.578 2.346 1 80.5 279 SER B O 1
ATOM 4582 N N . THR B 1 280 ? -6.598 16.734 0.643 1 80.25 280 THR B N 1
ATOM 4583 C CA . THR B 1 280 ? -7.07 18.062 1.005 1 80.25 280 THR B CA 1
ATOM 4584 C C . THR B 1 280 ? -7.891 18.016 2.291 1 80.25 280 THR B C 1
ATOM 4586 O O . THR B 1 280 ? -7.734 18.875 3.162 1 80.25 280 THR B O 1
ATOM 4589 N N . VAL B 1 281 ? -8.727 17.016 2.359 1 80.44 281 VAL B N 1
ATOM 4590 C CA . VAL B 1 281 ? -9.531 16.859 3.564 1 80.44 281 VAL B CA 1
ATOM 4591 C C . VAL B 1 281 ? -8.625 16.625 4.77 1 80.44 281 VAL B C 1
ATOM 4593 O O . VAL B 1 281 ? -8.812 17.25 5.82 1 80.44 281 VAL B O 1
ATOM 4596 N N . LEU B 1 282 ? -7.625 15.812 4.586 1 73.62 282 LEU B N 1
ATOM 4597 C CA . LEU B 1 282 ? -6.695 15.508 5.672 1 73.62 282 LEU B CA 1
ATOM 4598 C C . LEU B 1 282 ? -5.922 16.75 6.09 1 73.62 282 LEU B C 1
ATOM 4600 O O . LEU B 1 282 ? -5.695 16.969 7.281 1 73.62 282 LEU B O 1
ATOM 4604 N N . SER B 1 283 ? -5.547 17.453 5.129 1 69.62 283 SER B N 1
ATOM 4605 C CA . SER B 1 283 ? -4.812 18.688 5.41 1 69.62 283 SER B CA 1
ATOM 4606 C C . SER B 1 283 ? -5.676 19.672 6.184 1 69.62 283 SER B C 1
ATOM 4608 O O . SER B 1 283 ? -5.195 20.344 7.105 1 69.62 283 SER B O 1
ATOM 4610 N N . MET B 1 284 ? -6.922 19.703 5.883 1 72.19 284 MET B N 1
ATOM 4611 C CA . MET B 1 284 ? -7.836 20.625 6.551 1 72.19 284 MET B CA 1
ATOM 4612 C C . MET B 1 284 ? -8.141 20.156 7.969 1 72.19 284 MET B C 1
ATOM 4614 O O . MET B 1 284 ? -8.234 20.984 8.891 1 72.19 284 MET B O 1
ATOM 4618 N N . VAL B 1 285 ? -8.312 18.875 8.062 1 68.44 285 VAL B N 1
ATOM 4619 C CA . VAL B 1 285 ? -8.555 18.312 9.383 1 68.44 285 VAL B CA 1
ATOM 4620 C C . VAL B 1 285 ? -7.348 18.562 10.281 1 68.44 285 VAL B C 1
ATOM 4622 O O . VAL B 1 285 ? -7.5 18.891 11.461 1 68.44 285 VAL B O 1
ATOM 4625 N N . GLN B 1 286 ? -6.219 18.391 9.727 1 66.19 286 GLN B N 1
ATOM 4626 C CA . GLN B 1 286 ? -5 18.625 10.492 1 66.19 286 GLN B CA 1
ATOM 4627 C C . GLN B 1 286 ? -4.887 20.078 10.906 1 66.19 286 GLN B C 1
ATOM 4629 O O . GLN B 1 286 ? -4.453 20.391 12.016 1 66.19 286 GLN B O 1
ATOM 4634 N N . GLN B 1 287 ? -5.293 20.969 10.094 1 63.38 287 GLN B N 1
ATOM 4635 C CA . GLN B 1 287 ? -5.27 22.406 10.391 1 63.38 287 GLN B CA 1
ATOM 4636 C C . GLN B 1 287 ? -6.25 22.75 11.508 1 63.38 287 GLN B C 1
ATOM 4638 O O . GLN B 1 287 ? -5.953 23.578 12.367 1 63.38 287 GLN B O 1
ATOM 4643 N N . GLN B 1 288 ? -7.402 22.109 11.477 1 64.19 288 GLN B N 1
ATOM 4644 C CA . GLN B 1 288 ? -8.406 22.359 12.508 1 64.19 288 GLN B CA 1
ATOM 4645 C C . GLN B 1 288 ? -7.945 21.844 13.859 1 64.19 288 GLN B C 1
ATOM 4647 O O . GLN B 1 288 ? -8.156 22.5 14.891 1 64.19 288 GLN B O 1
ATOM 4652 N N . ILE B 1 289 ? -7.383 20.703 13.82 1 60.41 289 ILE B N 1
ATOM 4653 C CA . ILE B 1 289 ? -6.879 20.125 15.055 1 60.41 289 ILE B CA 1
ATOM 4654 C C . ILE B 1 289 ? -5.781 21 15.641 1 60.41 289 ILE B C 1
ATOM 4656 O O . ILE B 1 289 ? -5.738 21.219 16.859 1 60.41 289 ILE B O 1
ATOM 4660 N N . GLU B 1 290 ? -5.031 21.547 14.867 1 57.56 290 GLU B N 1
ATOM 4661 C CA . GLU B 1 290 ? -3.943 22.406 15.32 1 57.56 290 GLU B CA 1
ATOM 4662 C C . GLU B 1 290 ? -4.477 23.734 15.852 1 57.56 290 GLU B C 1
ATOM 4664 O O . GLU B 1 290 ? -3.945 24.281 16.812 1 57.56 290 GLU B O 1
ATOM 4669 N N . ALA B 1 291 ? -5.477 24.203 15.234 1 57.56 291 ALA B N 1
ATOM 4670 C CA . ALA B 1 291 ? -6.094 25.453 15.68 1 57.56 291 ALA B CA 1
ATOM 4671 C C . ALA B 1 291 ? -6.738 25.281 17.047 1 57.56 291 ALA B C 1
ATOM 4673 O O . ALA B 1 291 ? -6.688 26.203 17.875 1 57.56 291 ALA B O 1
ATOM 4674 N N . LEU B 1 292 ? -7.305 24.141 17.203 1 57.09 292 LEU B N 1
ATOM 4675 C CA . LEU B 1 292 ? -7.949 23.875 18.484 1 57.09 292 LEU B CA 1
ATOM 4676 C C . LEU B 1 292 ? -6.914 23.734 19.594 1 57.09 292 LEU B C 1
ATOM 4678 O O . LEU B 1 292 ? -7.152 24.141 20.719 1 57.09 292 LEU B O 1
ATOM 4682 N N . THR B 1 293 ? -5.855 23.172 19.25 1 51.94 293 THR B N 1
ATOM 4683 C CA . THR B 1 293 ? -4.801 23.016 20.234 1 51.94 293 THR B CA 1
ATOM 4684 C C . THR B 1 293 ? -4.137 24.344 20.562 1 51.94 293 THR B C 1
ATOM 4686 O O . THR B 1 293 ? -3.691 24.578 21.688 1 51.94 293 THR B O 1
ATOM 4689 N N . LYS B 1 294 ? -3.988 25.281 19.688 1 53 294 LYS B N 1
ATOM 4690 C CA . LYS B 1 294 ? -3.41 26.609 19.906 1 53 294 LYS B CA 1
ATOM 4691 C C . LYS B 1 294 ? -4.336 27.484 20.75 1 53 294 LYS B C 1
ATOM 4693 O O . LYS B 1 294 ? -3.875 28.266 21.578 1 53 294 LYS B O 1
ATOM 4698 N N . VAL B 1 295 ? -5.645 27.469 20.5 1 49 295 VAL B N 1
ATOM 4699 C CA . VAL B 1 295 ? -6.57 28.297 21.266 1 49 295 VAL B CA 1
ATOM 4700 C C . VAL B 1 295 ? -6.598 27.828 22.719 1 49 295 VAL B C 1
ATOM 4702 O O . VAL B 1 295 ? -6.746 28.641 23.641 1 49 295 VAL B O 1
ATOM 4705 N N . LYS B 1 296 ? -6.469 26.625 22.969 1 50.09 296 LYS B N 1
ATOM 4706 C CA . LYS B 1 296 ? -6.523 26.172 24.344 1 50.09 296 LYS B CA 1
ATOM 4707 C C . LYS B 1 296 ? -5.242 26.531 25.094 1 50.09 296 LYS B C 1
ATOM 4709 O O . LYS B 1 296 ? -5.18 26.422 26.328 1 50.09 296 LYS B O 1
ATOM 4714 N N . GLU B 1 297 ? -4.398 26.922 24.344 1 42.5 297 GLU B N 1
ATOM 4715 C CA . GLU B 1 297 ? -3.256 27.469 25.062 1 42.5 297 GLU B CA 1
ATOM 4716 C C . GLU B 1 297 ? -3.439 28.953 25.344 1 42.5 297 GLU B C 1
ATOM 4718 O O . GLU B 1 297 ? -3.873 29.703 24.453 1 42.5 297 GLU B O 1
#

InterPro domains:
  IPR003280 Two pore domain potassium channel [PR01333] (115-143)
  IPR003280 Two pore domain potassium channel [PR01333] (250-259)
  IPR003280 Two pore domain potassium channel [PTHR11003] (17-294)
  IPR013099 Potassium channel domain [PF07885] (96-158)
  IPR013099 Potassium channel domain [PF07885] (219-289)